Protein AF-A0AB39PVD8-F1 (afdb_monomer)

InterPro domains:
  IPR018973 MrfA-like Zn-binding domain [PF09369] (278-355)

pLDDT: mean 84.83, std 14.09, range [35.47, 98.25]

Sequence (384 aa):
MLCPRSTYEKVIRNLTQRELLGVLANRNVLPKYGFPVDTVELRIPQEGGAVSGQLELTRDLSAAVHEYAPGAEIVAGGHLWASAGVYRLPDRELVSRHYAVCAACGRYREATEPVDPVCAACGTQSAAAQRRYVEPIYGFVAARGPQRRPGQTPPRRSWYGDVHMSTDTADLQEGATTFVSGHTTLWSAGTRGEMVVVSEGPAGAGYQVCDWCGWGRPHAQAGPLRGGHPHLLKDTQCTGPLRVVSLAHRYQTDFLQIHLDPLTALTATAARLRSGLYALLEGAAEHLEISRDDIDGTVHTGTDGMPSLLLFDTTPGGAGNAVSMGKQLEPVASAALVRVAACECGPESSCYACLRNFRNERFHELLSRREAIALLNALTGSAS

Mean predicted aligned error: 8.42 Å

Secondary structure (DSSP, 8-state):
---HHHHHHHHHHHHHTS-HHHHHHHTTSS-GGG--SSEEEEE----SSTTTTS---EEEHHHHHHHSSTT-EEEETTEEEEEEEE---TT-PPPEEEEEE-TTT--EEEESS---SB-TTT-PBP-SPPEEEE--TT-EEEPPSPPBPP-SSPPP------EEEEE--SSEEEEEEE-TTS-EEEEEEEEEEEEEEEE--GGG--EEEETTT-BEEESTT----SS-EE-SSSSSEE-PPEEEEEEEEEEEEEEEEEEPPHHHHHH--HHHHHHHHHHHHHHHHHHTT--GGGEEEEEEE-TTS-EEEEEEE-STT--SHHHHHHHTHHHHHHHHHHHHHH--S-TT---TTTT--STTGGGTTT--HHHHHHHHHHHHT---

Structure (mmCIF, N/CA/C/O backbone):
data_AF-A0AB39PVD8-F1
#
_entry.id   AF-A0AB39PVD8-F1
#
loop_
_atom_site.group_PDB
_atom_site.id
_atom_site.type_symbol
_atom_site.label_atom_id
_atom_site.label_alt_id
_atom_site.label_comp_id
_atom_site.label_asym_id
_atom_site.label_entity_id
_atom_site.label_seq_id
_atom_site.pdbx_PDB_ins_code
_atom_site.Cartn_x
_atom_site.Cartn_y
_atom_site.Cartn_z
_atom_site.occupancy
_atom_site.B_iso_or_equiv
_atom_site.auth_seq_id
_atom_site.auth_comp_id
_atom_site.auth_asym_id
_atom_site.auth_atom_id
_atom_site.pdbx_PDB_model_num
ATOM 1 N N . MET A 1 1 ? 35.627 -7.182 -11.468 1.00 36.84 1 MET A N 1
ATOM 2 C CA . MET A 1 1 ? 35.301 -6.494 -10.200 1.00 36.84 1 MET A CA 1
ATOM 3 C C . MET A 1 1 ? 35.032 -5.029 -10.516 1.00 36.84 1 MET A C 1
ATOM 5 O O . MET A 1 1 ? 35.974 -4.294 -10.768 1.00 36.84 1 MET A O 1
ATOM 9 N N . LEU A 1 2 ? 33.763 -4.628 -10.623 1.00 39.53 2 LEU A N 1
ATOM 10 C CA . LEU A 1 2 ? 33.384 -3.226 -10.843 1.00 39.53 2 LEU A CA 1
ATOM 11 C C . LEU A 1 2 ? 33.431 -2.496 -9.494 1.00 39.53 2 LEU A C 1
ATOM 13 O O . LEU A 1 2 ? 32.840 -2.957 -8.522 1.00 39.53 2 LEU A O 1
ATOM 17 N N . CYS A 1 3 ? 34.186 -1.401 -9.430 1.00 35.47 3 CYS A N 1
ATOM 18 C CA . CYS A 1 3 ? 34.402 -0.625 -8.213 1.00 35.47 3 CYS A CA 1
ATOM 19 C C . CYS A 1 3 ? 33.077 0.008 -7.722 1.00 35.47 3 CYS A C 1
ATOM 21 O O . CYS A 1 3 ? 32.455 0.747 -8.497 1.00 35.47 3 CYS A O 1
ATOM 23 N N . PRO A 1 4 ? 32.661 -0.209 -6.455 1.00 52.47 4 PRO A N 1
ATOM 24 C CA . PRO A 1 4 ? 31.421 0.346 -5.902 1.00 52.47 4 PRO A CA 1
ATOM 25 C C . PRO A 1 4 ? 31.332 1.878 -5.991 1.00 52.47 4 PRO A C 1
ATOM 27 O O . PRO A 1 4 ? 30.232 2.417 -6.098 1.00 52.47 4 PRO A O 1
ATOM 30 N N . ARG A 1 5 ? 32.476 2.587 -6.000 1.00 50.12 5 ARG A N 1
ATOM 31 C CA . ARG A 1 5 ? 32.535 4.061 -6.071 1.00 50.12 5 ARG A CA 1
ATOM 32 C C . ARG A 1 5 ? 31.786 4.638 -7.276 1.00 50.12 5 ARG A C 1
ATOM 34 O O . ARG A 1 5 ? 31.031 5.589 -7.109 1.00 50.12 5 ARG A O 1
ATOM 41 N N . SER A 1 6 ? 31.905 4.017 -8.452 1.00 64.81 6 SER A N 1
ATOM 42 C CA . SER A 1 6 ? 31.306 4.553 -9.686 1.00 64.81 6 SER A CA 1
ATOM 43 C C . SER A 1 6 ? 29.770 4.522 -9.694 1.00 64.81 6 SER A C 1
ATOM 45 O O . SER A 1 6 ? 29.133 5.387 -10.293 1.00 64.81 6 SER A O 1
ATOM 47 N N . THR A 1 7 ? 29.150 3.553 -9.012 1.00 61.69 7 THR A N 1
ATOM 48 C CA . THR A 1 7 ? 27.686 3.447 -8.924 1.00 61.69 7 THR A CA 1
ATOM 49 C C . THR A 1 7 ? 27.128 4.473 -7.945 1.00 61.69 7 THR A C 1
ATOM 51 O O . THR A 1 7 ? 26.152 5.152 -8.260 1.00 61.69 7 THR A O 1
ATOM 54 N N . TYR A 1 8 ? 27.773 4.640 -6.785 1.00 70.25 8 TYR A N 1
ATOM 55 C CA . TYR A 1 8 ? 27.375 5.653 -5.807 1.00 70.25 8 TYR A CA 1
ATOM 56 C C . TYR A 1 8 ? 27.511 7.071 -6.367 1.00 70.25 8 TYR A C 1
ATOM 58 O O . TYR A 1 8 ? 26.602 7.872 -6.187 1.00 70.25 8 TYR A O 1
ATOM 66 N N . GLU A 1 9 ? 28.568 7.365 -7.127 1.00 66.62 9 GLU A N 1
ATOM 67 C CA . GLU A 1 9 ? 28.732 8.655 -7.813 1.00 66.62 9 GLU A CA 1
ATOM 68 C C . GLU A 1 9 ? 27.591 8.941 -8.802 1.00 66.62 9 GLU A C 1
ATOM 70 O O . GLU A 1 9 ? 27.069 10.056 -8.841 1.00 66.62 9 GLU A O 1
ATOM 75 N N . LYS A 1 10 ? 27.136 7.932 -9.559 1.00 64.94 10 LYS A N 1
ATOM 76 C CA . LYS A 1 10 ? 25.983 8.072 -10.467 1.00 64.94 10 LYS A CA 1
ATOM 77 C C . LYS A 1 10 ? 24.673 8.307 -9.714 1.00 64.94 10 LYS A C 1
ATOM 79 O O . LYS A 1 10 ? 23.865 9.120 -10.160 1.00 64.94 10 LYS A O 1
ATOM 84 N N . VAL A 1 11 ? 24.465 7.633 -8.579 1.00 65.25 11 VAL A N 1
ATOM 85 C CA . VAL A 1 11 ? 23.288 7.855 -7.720 1.00 65.25 11 VAL A CA 1
ATOM 86 C C . VAL A 1 11 ? 23.328 9.253 -7.102 1.00 65.25 11 VAL A C 1
ATOM 88 O O . VAL A 1 11 ? 22.329 9.963 -7.168 1.00 65.25 11 VAL A O 1
ATOM 91 N N . ILE A 1 12 ? 24.475 9.687 -6.572 1.00 68.50 12 ILE A N 1
ATOM 92 C CA . ILE A 1 12 ? 24.656 11.035 -6.013 1.00 68.50 12 ILE A CA 1
ATOM 93 C C . ILE A 1 12 ? 24.370 12.087 -7.083 1.00 68.50 12 ILE A C 1
ATOM 95 O O . ILE A 1 12 ? 23.578 12.990 -6.836 1.00 68.50 12 ILE A O 1
ATOM 99 N N . ARG A 1 13 ? 24.924 11.934 -8.292 1.00 67.94 13 ARG A N 1
ATOM 100 C CA . ARG A 1 13 ? 24.645 12.828 -9.423 1.00 67.94 13 ARG A CA 1
ATOM 101 C C . ARG A 1 13 ? 23.156 12.874 -9.774 1.00 67.94 13 ARG A C 1
ATOM 103 O O . ARG A 1 13 ? 22.635 13.947 -10.049 1.00 67.94 13 ARG A O 1
ATOM 110 N N . ASN A 1 14 ? 22.459 11.737 -9.736 1.00 61.38 14 ASN A N 1
ATOM 111 C CA . ASN A 1 14 ? 21.010 11.707 -9.943 1.00 61.38 14 ASN A CA 1
ATOM 112 C C . ASN A 1 14 ? 20.244 12.447 -8.850 1.00 61.38 14 ASN A C 1
ATOM 114 O O . ASN A 1 14 ? 19.266 13.112 -9.168 1.00 61.38 14 ASN A O 1
ATOM 118 N N . LEU A 1 15 ? 20.661 12.330 -7.587 1.00 64.31 15 LEU A N 1
ATOM 119 C CA . LEU A 1 15 ? 20.024 13.016 -6.462 1.00 64.31 15 LEU A CA 1
ATOM 120 C C . LEU A 1 15 ? 20.269 14.530 -6.501 1.00 64.31 15 LEU A C 1
ATOM 122 O O . LEU A 1 15 ? 19.344 15.291 -6.236 1.00 64.31 15 LEU A O 1
ATOM 126 N N . THR A 1 16 ? 21.477 14.970 -6.862 1.00 65.06 16 THR A N 1
ATOM 127 C CA . THR A 1 16 ? 21.844 16.396 -6.914 1.00 65.06 16 THR A CA 1
ATOM 128 C C . THR A 1 16 ? 21.332 17.115 -8.158 1.00 65.06 16 THR A C 1
ATOM 130 O O . THR A 1 16 ? 21.167 18.328 -8.123 1.00 65.06 16 THR A O 1
ATOM 133 N N . GLN A 1 17 ? 21.052 16.387 -9.243 1.00 68.06 17 GLN A N 1
ATOM 134 C CA . GLN A 1 17 ? 20.458 16.931 -10.470 1.00 68.06 17 GLN A CA 1
ATOM 135 C C . GLN A 1 17 ? 18.929 16.780 -10.534 1.00 68.06 17 GLN A C 1
ATOM 137 O O . GLN A 1 17 ? 18.352 16.949 -11.609 1.00 68.06 17 GLN A O 1
ATOM 142 N N . ARG A 1 18 ? 18.258 16.424 -9.428 1.00 66.06 18 ARG A N 1
ATOM 143 C CA . ARG A 1 18 ? 16.787 16.450 -9.379 1.00 66.06 18 ARG A CA 1
ATOM 144 C C . ARG A 1 18 ? 16.299 17.887 -9.528 1.00 66.06 18 ARG A C 1
ATOM 146 O O . ARG A 1 18 ? 16.913 18.809 -8.994 1.00 66.06 18 ARG A O 1
ATOM 153 N N . GLU A 1 19 ? 15.184 18.071 -10.227 1.00 63.38 19 GLU A N 1
ATOM 154 C CA . GLU A 1 19 ? 14.573 19.391 -10.341 1.00 63.38 19 GLU A CA 1
ATOM 155 C C . GLU A 1 19 ? 14.172 19.903 -8.957 1.00 63.38 19 GLU A C 1
ATOM 157 O O . GLU A 1 19 ? 13.477 19.221 -8.200 1.00 63.38 19 GLU A O 1
ATOM 162 N N . LEU A 1 20 ? 14.628 21.113 -8.625 1.00 65.94 20 LEU A N 1
ATOM 163 C CA . LEU A 1 20 ? 14.437 21.714 -7.307 1.00 65.94 20 LEU A CA 1
ATOM 164 C C . LEU A 1 20 ? 12.952 21.808 -6.933 1.00 65.94 20 LEU A C 1
ATOM 166 O O . LEU A 1 20 ? 12.594 21.497 -5.801 1.00 65.94 20 LEU A O 1
ATOM 170 N N . LEU A 1 21 ? 12.088 22.171 -7.888 1.00 56.66 21 LEU A N 1
ATOM 171 C CA . LEU A 1 21 ? 10.636 22.213 -7.684 1.00 56.66 21 LEU A CA 1
ATOM 172 C C . LEU A 1 21 ? 10.084 20.835 -7.299 1.00 56.66 21 LEU A C 1
ATOM 174 O O . LEU A 1 21 ? 9.336 20.735 -6.330 1.00 56.66 21 LEU A O 1
ATOM 178 N N . GLY A 1 22 ? 10.537 19.777 -7.980 1.00 55.81 22 GLY A N 1
ATOM 179 C CA . GLY A 1 22 ? 10.212 18.386 -7.657 1.00 55.81 22 GLY A CA 1
ATOM 180 C C . GLY A 1 22 ? 10.609 17.997 -6.236 1.00 55.81 22 GLY A C 1
ATOM 181 O O . GLY A 1 22 ? 9.812 17.446 -5.483 1.00 55.81 22 GLY A O 1
ATOM 182 N N . VAL A 1 23 ? 11.832 18.345 -5.829 1.00 60.41 23 VAL A N 1
ATOM 183 C CA . VAL A 1 23 ? 12.338 18.061 -4.477 1.00 60.41 23 VAL A CA 1
ATOM 184 C C . VAL A 1 23 ? 11.543 18.809 -3.406 1.00 60.41 23 VAL A C 1
ATOM 186 O O . VAL A 1 23 ? 11.214 18.222 -2.376 1.00 60.41 23 VAL A O 1
ATOM 189 N N . LEU A 1 24 ? 11.232 20.086 -3.634 1.00 62.09 24 LEU A N 1
ATOM 190 C CA . LEU A 1 24 ? 10.501 20.913 -2.676 1.00 62.09 24 LEU A CA 1
ATOM 191 C C . LEU A 1 24 ? 9.049 20.455 -2.521 1.00 62.09 24 LEU A C 1
ATOM 193 O O . LEU A 1 24 ? 8.569 20.353 -1.393 1.00 62.09 24 LEU A O 1
ATOM 197 N N . ALA A 1 25 ? 8.366 20.114 -3.613 1.00 56.91 25 ALA A N 1
ATOM 198 C CA . ALA A 1 25 ? 7.015 19.572 -3.517 1.00 56.91 25 ALA A CA 1
ATOM 199 C C . ALA A 1 25 ? 7.011 18.159 -2.898 1.00 56.91 25 ALA A C 1
ATOM 201 O O . ALA A 1 25 ? 6.182 17.891 -2.036 1.00 56.91 25 ALA A O 1
ATOM 202 N N . ASN A 1 26 ? 7.985 17.287 -3.201 1.00 58.16 26 ASN A N 1
ATOM 203 C CA . ASN A 1 26 ? 8.107 15.959 -2.564 1.00 58.16 26 ASN A CA 1
ATOM 204 C C . ASN A 1 26 ? 8.404 15.992 -1.066 1.00 58.16 26 ASN A C 1
ATOM 206 O O . ASN A 1 26 ? 8.164 15.002 -0.379 1.00 58.16 26 ASN A O 1
ATOM 210 N N . ARG A 1 27 ? 8.933 17.110 -0.568 1.00 65.62 27 ARG A N 1
ATOM 211 C CA . ARG A 1 27 ? 9.183 17.356 0.857 1.00 65.62 27 ARG A CA 1
ATOM 212 C C . ARG A 1 27 ? 8.067 18.165 1.527 1.00 65.62 27 ARG A C 1
ATOM 214 O O . ARG A 1 27 ? 8.281 18.702 2.613 1.00 65.62 27 ARG A O 1
ATOM 221 N N . ASN A 1 28 ? 6.914 18.286 0.862 1.00 53.59 28 ASN A N 1
ATOM 222 C CA . ASN A 1 28 ? 5.751 19.080 1.267 1.00 53.59 28 ASN A CA 1
ATOM 223 C C . ASN A 1 28 ? 6.101 20.536 1.626 1.00 53.59 28 ASN A C 1
ATOM 225 O O . ASN A 1 28 ? 5.485 21.133 2.502 1.00 53.59 28 ASN A O 1
ATOM 229 N N . VAL A 1 29 ? 7.108 21.117 0.960 1.00 64.69 29 VAL A N 1
ATOM 230 C CA . VAL A 1 29 ? 7.451 22.546 1.085 1.00 64.69 29 VAL A CA 1
ATOM 231 C C . VAL A 1 29 ? 6.581 23.393 0.153 1.00 64.69 29 VAL A C 1
ATOM 233 O O . VAL A 1 29 ? 6.251 24.529 0.480 1.00 64.69 29 VAL A O 1
ATOM 236 N N . LEU A 1 30 ? 6.196 22.843 -1.004 1.00 54.59 30 LEU A N 1
ATOM 237 C CA . LEU A 1 30 ? 5.280 23.468 -1.962 1.00 54.59 30 LEU A CA 1
ATOM 238 C C . LEU A 1 30 ? 3.989 22.640 -2.080 1.00 54.59 30 LEU A C 1
ATOM 240 O O . LEU A 1 30 ? 4.077 21.410 -2.056 1.00 54.59 30 LEU A O 1
ATOM 244 N N . PRO A 1 31 ? 2.811 23.272 -2.266 1.00 48.38 31 PRO A N 1
ATOM 245 C CA . PRO A 1 31 ? 1.574 22.551 -2.552 1.00 48.38 31 PRO A CA 1
ATOM 246 C C . PRO A 1 31 ? 1.725 21.695 -3.816 1.00 48.38 31 PRO A C 1
ATOM 248 O O . PRO A 1 31 ? 2.035 22.217 -4.890 1.00 48.38 31 PRO A O 1
ATOM 251 N N . LYS A 1 32 ? 1.477 20.384 -3.710 1.00 51.97 32 LYS A N 1
ATOM 252 C CA . LYS A 1 32 ? 1.576 19.459 -4.853 1.00 51.97 32 LYS A CA 1
ATOM 253 C C . LYS A 1 32 ? 0.446 19.630 -5.879 1.00 51.97 32 LYS A C 1
ATOM 255 O O . LYS A 1 32 ? 0.619 19.244 -7.030 1.00 51.97 32 LYS A O 1
ATOM 260 N N . TYR A 1 33 ? -0.661 20.285 -5.513 1.00 47.19 33 TYR A N 1
ATOM 261 C CA . TYR A 1 33 ? -1.856 20.482 -6.353 1.00 47.19 33 TYR A CA 1
ATOM 262 C C . TYR A 1 33 ? -1.612 21.225 -7.686 1.00 47.19 33 TYR A C 1
ATOM 264 O O . TYR A 1 33 ? -2.500 21.248 -8.534 1.00 47.19 33 TYR A O 1
ATOM 272 N N . GLY A 1 34 ? -0.426 21.815 -7.894 1.00 42.16 34 GLY A N 1
ATOM 273 C CA . GLY A 1 34 ? -0.044 22.483 -9.145 1.00 42.16 34 GLY A CA 1
ATOM 274 C C . GLY A 1 34 ? 1.061 21.805 -9.965 1.00 42.16 34 GLY A C 1
ATOM 275 O O . GLY A 1 34 ? 1.329 22.270 -11.070 1.00 42.16 34 GLY A O 1
ATOM 276 N N . PHE A 1 35 ? 1.718 20.748 -9.460 1.00 46.47 35 PHE A N 1
ATOM 277 C CA . PHE A 1 35 ? 2.883 20.142 -10.120 1.00 46.47 35 PHE A CA 1
ATOM 278 C C . PHE A 1 35 ? 2.924 18.616 -9.931 1.00 46.47 35 PHE A C 1
ATOM 280 O O . PHE A 1 35 ? 3.025 18.146 -8.796 1.00 46.47 35 PHE A O 1
ATOM 287 N N . PRO A 1 36 ? 2.902 17.822 -11.016 1.00 52.22 36 PRO A N 1
ATOM 288 C CA . PRO A 1 36 ? 2.975 16.370 -10.935 1.00 52.22 36 PRO A CA 1
ATOM 289 C C . PRO A 1 36 ? 4.422 15.938 -10.640 1.00 52.22 36 PRO A C 1
ATOM 291 O O . PRO A 1 36 ? 5.224 15.695 -11.535 1.00 52.22 36 PRO A O 1
ATOM 294 N N . VAL A 1 37 ? 4.787 15.914 -9.360 1.00 59.84 37 VAL A N 1
ATOM 295 C CA . VAL A 1 37 ? 6.172 15.678 -8.911 1.00 59.84 37 VAL A CA 1
ATOM 296 C C . VAL A 1 37 ? 6.553 14.204 -8.784 1.00 59.84 37 VAL A C 1
ATOM 298 O O . VAL A 1 37 ? 7.730 13.869 -8.903 1.00 59.84 37 VAL A O 1
ATOM 301 N N . ASP A 1 38 ? 5.561 13.327 -8.631 1.00 74.25 38 ASP A N 1
ATOM 302 C CA . ASP A 1 38 ? 5.738 11.877 -8.504 1.00 74.25 38 ASP A CA 1
ATOM 303 C C . ASP A 1 38 ? 5.006 11.117 -9.620 1.00 74.25 38 ASP A C 1
ATOM 305 O O . ASP A 1 38 ? 4.602 9.974 -9.447 1.00 74.25 38 ASP A O 1
ATOM 309 N N . THR A 1 39 ? 4.817 11.725 -10.793 1.00 83.00 39 THR A N 1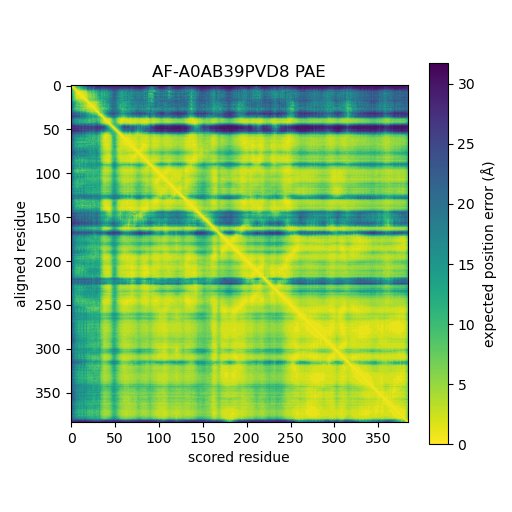
ATOM 310 C CA . THR A 1 39 ? 4.192 11.033 -11.927 1.00 83.00 39 THR A CA 1
ATOM 311 C C . THR A 1 39 ? 5.217 10.431 -12.867 1.00 83.00 39 THR A C 1
ATOM 313 O O . THR A 1 39 ? 6.221 11.059 -13.202 1.00 83.00 39 THR A O 1
ATOM 316 N N . VAL A 1 40 ? 4.913 9.242 -13.372 1.00 89.50 40 VAL A N 1
ATOM 317 C CA . VAL A 1 40 ? 5.704 8.571 -14.395 1.00 89.50 40 VAL A CA 1
ATOM 318 C C . VAL A 1 40 ? 4.850 8.132 -15.572 1.00 89.50 40 VAL A C 1
ATOM 320 O O . VAL A 1 40 ? 3.643 7.923 -15.462 1.00 89.50 40 VAL A O 1
ATOM 323 N N . GLU A 1 41 ? 5.510 7.955 -16.708 1.00 90.31 41 GLU A N 1
ATOM 324 C CA . GLU A 1 41 ? 4.884 7.554 -17.961 1.00 90.31 41 GLU A CA 1
ATOM 325 C C . GLU A 1 41 ? 5.144 6.070 -18.262 1.00 90.31 41 GLU A C 1
ATOM 327 O O . GLU A 1 41 ? 6.248 5.560 -18.026 1.00 90.31 41 GLU A O 1
ATOM 332 N N . LEU A 1 42 ? 4.154 5.392 -18.846 1.00 89.75 42 LEU A N 1
ATOM 333 C CA . LEU A 1 42 ? 4.380 4.181 -19.631 1.00 89.75 42 LEU A CA 1
ATOM 334 C C . LEU A 1 42 ? 4.659 4.570 -21.086 1.00 89.75 42 LEU A C 1
ATOM 336 O O . LEU A 1 42 ? 3.743 4.828 -21.864 1.00 89.75 42 LEU A O 1
ATOM 340 N N . ARG A 1 43 ? 5.937 4.579 -21.463 1.00 88.75 43 ARG A N 1
ATOM 341 C CA . ARG A 1 43 ? 6.369 5.022 -22.790 1.00 88.75 43 ARG A CA 1
ATOM 342 C C . ARG A 1 43 ? 6.040 3.990 -23.842 1.00 88.75 43 ARG A C 1
ATOM 344 O O . ARG A 1 43 ? 6.421 2.825 -23.719 1.00 88.75 43 ARG A O 1
ATOM 351 N N . ILE A 1 44 ? 5.421 4.445 -24.917 1.00 82.56 44 ILE A N 1
ATOM 352 C CA . ILE A 1 44 ? 5.110 3.614 -26.071 1.00 82.56 44 ILE A CA 1
ATOM 353 C C . ILE A 1 44 ? 6.233 3.789 -27.103 1.00 82.56 44 ILE A C 1
ATOM 355 O O . ILE A 1 44 ? 6.412 4.893 -27.621 1.00 82.56 44 ILE A O 1
ATOM 359 N N . PRO A 1 45 ? 7.021 2.741 -27.416 1.00 69.88 45 PRO A N 1
ATOM 360 C CA . PRO A 1 45 ? 8.017 2.825 -28.478 1.00 69.88 45 PRO A CA 1
ATOM 361 C C . PRO A 1 45 ? 7.334 3.150 -29.814 1.00 69.88 45 PRO A C 1
ATOM 363 O O . PRO A 1 45 ? 6.395 2.464 -30.214 1.00 69.88 45 PRO A O 1
ATOM 366 N N . GLN A 1 46 ? 7.791 4.195 -30.504 1.00 60.62 46 GLN A N 1
ATOM 367 C CA . GLN A 1 46 ? 7.217 4.608 -31.784 1.00 60.62 46 GLN A CA 1
ATOM 368 C C . GLN A 1 46 ? 7.586 3.620 -32.900 1.00 60.62 46 GLN A C 1
ATOM 370 O O . GLN A 1 46 ? 8.686 3.680 -33.442 1.00 60.62 46 GLN A O 1
ATOM 375 N N . GLU A 1 47 ? 6.649 2.752 -33.281 1.00 50.53 47 GLU A N 1
ATOM 376 C CA . GLU A 1 47 ? 6.692 1.980 -34.528 1.00 50.53 47 GLU A CA 1
ATOM 377 C C . GLU A 1 47 ? 5.305 2.031 -35.205 1.00 50.53 47 GLU A C 1
ATOM 379 O O . GLU A 1 47 ? 4.415 1.250 -34.890 1.00 50.53 47 GLU A O 1
ATOM 384 N N . GLY A 1 48 ? 5.126 2.981 -36.138 1.00 40.72 48 GLY A N 1
ATOM 385 C CA . GLY A 1 48 ? 4.075 2.969 -37.171 1.00 40.72 48 GLY A CA 1
ATOM 386 C C . GLY A 1 48 ? 2.675 3.502 -36.808 1.00 40.72 48 GLY A C 1
ATOM 387 O O . GLY A 1 48 ? 1.831 2.766 -36.312 1.00 40.72 48 GLY A O 1
ATOM 388 N N . GLY A 1 49 ? 2.369 4.739 -37.232 1.00 39.34 49 GLY A N 1
ATOM 389 C CA . GLY A 1 49 ? 0.993 5.227 -37.449 1.00 39.34 49 GLY A CA 1
ATOM 390 C C . GLY A 1 49 ? 0.497 6.332 -36.504 1.00 39.34 49 GLY A C 1
ATOM 391 O O . GLY A 1 49 ? 0.836 6.380 -35.327 1.00 39.34 49 GLY A O 1
ATOM 392 N N . ALA A 1 50 ? -0.349 7.218 -37.044 1.00 41.69 50 ALA A N 1
ATOM 393 C CA . ALA A 1 50 ? -0.786 8.517 -36.504 1.00 41.69 50 ALA A CA 1
ATOM 394 C C . ALA A 1 50 ? -1.528 8.524 -35.142 1.00 41.69 50 ALA A C 1
ATOM 396 O O . ALA A 1 50 ? -1.986 9.577 -34.713 1.00 41.69 50 ALA A O 1
ATOM 397 N N . VAL A 1 51 ? -1.646 7.386 -34.449 1.00 46.41 51 VAL A N 1
ATOM 398 C CA . VAL A 1 51 ? -2.350 7.261 -33.154 1.00 46.41 51 VAL A CA 1
ATOM 399 C C . VAL A 1 51 ? -1.379 7.302 -31.959 1.00 46.41 51 VAL A C 1
ATOM 401 O O . VAL A 1 51 ? -1.773 7.646 -30.849 1.00 46.41 51 VAL A O 1
ATOM 404 N N . SER A 1 52 ? -0.086 7.028 -32.172 1.00 45.38 52 SER A N 1
ATOM 405 C CA . SER A 1 52 ? 0.926 6.927 -31.102 1.00 45.38 52 SER A CA 1
ATOM 406 C C . SER A 1 52 ? 1.416 8.263 -30.526 1.00 45.38 52 SER A C 1
ATOM 408 O O . SER A 1 52 ? 2.208 8.255 -29.591 1.00 45.38 52 SER A O 1
ATOM 410 N N . GLY A 1 53 ? 0.981 9.405 -31.068 1.00 46.56 53 GLY A N 1
ATOM 411 C CA . GLY A 1 53 ? 1.396 10.736 -30.601 1.00 46.56 53 GLY A CA 1
ATOM 412 C C . GLY A 1 53 ? 0.458 11.402 -29.589 1.00 46.56 53 GLY A C 1
ATOM 413 O O . GLY A 1 53 ? 0.764 12.502 -29.148 1.00 46.56 53 GLY A O 1
ATOM 414 N N . GLN A 1 54 ? -0.685 10.789 -29.257 1.00 53.47 54 GLN A N 1
ATOM 415 C CA . GLN A 1 54 ? -1.741 11.423 -28.443 1.00 53.47 54 GLN A CA 1
ATOM 416 C C . GLN A 1 54 ? -2.097 10.664 -27.156 1.00 53.47 54 GLN A C 1
ATOM 418 O O . GLN A 1 54 ? -2.975 11.100 -26.416 1.00 53.47 54 GLN A O 1
ATOM 423 N N . LEU A 1 55 ? -1.462 9.521 -26.889 1.00 65.88 55 LEU A N 1
ATOM 424 C CA . LEU A 1 55 ? -1.799 8.693 -25.734 1.00 65.88 55 LEU A CA 1
ATOM 425 C C . LEU A 1 55 ? -0.790 8.926 -24.605 1.00 65.88 55 LEU A C 1
ATOM 427 O O . LEU A 1 55 ? 0.239 8.259 -24.537 1.00 65.88 55 LEU A O 1
ATOM 431 N N . GLU A 1 56 ? -1.089 9.872 -23.719 1.00 68.88 56 GLU A N 1
ATOM 432 C CA . GLU A 1 56 ? -0.299 10.099 -22.507 1.00 68.88 56 GLU A CA 1
ATOM 433 C C . GLU A 1 56 ? -0.712 9.106 -21.416 1.00 68.88 56 GLU A C 1
ATOM 435 O O . GLU A 1 56 ? -1.783 9.202 -20.815 1.00 68.88 56 GLU A O 1
ATOM 440 N N . LEU A 1 57 ? 0.147 8.116 -21.166 1.00 83.31 57 LEU A N 1
ATOM 441 C CA . LEU A 1 57 ? -0.052 7.109 -20.125 1.00 83.31 57 LEU A CA 1
ATOM 442 C C . LEU A 1 57 ? 0.676 7.495 -18.845 1.00 83.31 57 LEU A C 1
ATOM 444 O O . LEU A 1 57 ? 1.590 6.803 -18.394 1.00 83.31 57 LEU A O 1
ATOM 448 N N . THR A 1 58 ? 0.230 8.585 -18.236 1.00 86.56 58 THR A N 1
ATOM 449 C CA . THR A 1 58 ? 0.803 9.110 -16.994 1.00 86.56 58 THR A CA 1
ATOM 450 C C . THR A 1 58 ? 0.071 8.558 -15.774 1.00 86.56 58 THR A C 1
ATOM 452 O O . THR A 1 58 ? -1.160 8.544 -15.723 1.00 86.56 58 THR A O 1
ATOM 455 N N . ARG A 1 59 ? 0.826 8.097 -14.773 1.00 85.62 59 ARG A N 1
ATOM 456 C CA . ARG A 1 59 ? 0.306 7.645 -13.475 1.00 85.62 59 ARG A CA 1
ATOM 457 C C . ARG A 1 59 ? 1.177 8.147 -12.340 1.00 85.62 59 ARG A C 1
ATOM 459 O O . ARG A 1 59 ? 2.382 8.310 -12.511 1.00 85.62 59 ARG A O 1
ATOM 466 N N . ASP A 1 60 ? 0.564 8.345 -11.178 1.00 86.56 60 ASP A N 1
ATOM 467 C CA . ASP A 1 60 ? 1.309 8.511 -9.934 1.00 86.56 60 ASP A CA 1
ATOM 468 C C . ASP A 1 60 ? 2.192 7.277 -9.692 1.00 86.56 60 ASP A C 1
ATOM 470 O O . ASP A 1 60 ? 1.769 6.139 -9.925 1.00 86.56 60 ASP A O 1
ATOM 474 N N . LEU A 1 61 ? 3.432 7.495 -9.266 1.00 89.00 61 LEU A N 1
ATOM 475 C CA . LEU A 1 61 ? 4.443 6.457 -9.135 1.00 89.00 61 LEU A CA 1
ATOM 476 C C . LEU A 1 61 ? 4.053 5.416 -8.076 1.00 89.00 61 LEU A C 1
ATOM 478 O O . LEU A 1 61 ? 4.424 4.250 -8.227 1.00 89.00 61 LEU A O 1
ATOM 482 N N . SER A 1 62 ? 3.239 5.782 -7.077 1.00 86.62 62 SER A N 1
ATOM 483 C CA . SER A 1 62 ? 2.706 4.832 -6.094 1.00 86.62 62 SER A CA 1
ATOM 484 C C . SER A 1 62 ? 1.767 3.792 -6.717 1.00 86.62 62 SER A C 1
ATOM 486 O O . SER A 1 62 ? 1.829 2.611 -6.376 1.00 86.62 62 SER A O 1
ATOM 488 N N . ALA A 1 63 ? 0.958 4.197 -7.699 1.00 86.38 63 ALA A N 1
ATOM 489 C CA . ALA A 1 63 ? 0.117 3.293 -8.475 1.00 86.38 63 ALA A CA 1
ATOM 490 C C . ALA A 1 63 ? 0.921 2.590 -9.582 1.00 86.38 63 ALA A C 1
ATOM 492 O O . ALA A 1 63 ? 0.759 1.391 -9.820 1.00 86.38 63 ALA A O 1
ATOM 493 N N . ALA A 1 64 ? 1.836 3.309 -10.238 1.00 90.38 64 ALA A N 1
ATOM 494 C CA . ALA A 1 64 ? 2.588 2.808 -11.386 1.00 90.38 64 ALA A CA 1
ATOM 495 C C . ALA A 1 64 ? 3.486 1.608 -11.042 1.00 90.38 64 ALA A C 1
ATOM 497 O O . ALA A 1 64 ? 3.646 0.716 -11.876 1.00 90.38 64 ALA A O 1
ATOM 498 N N . VAL A 1 65 ? 4.027 1.519 -9.818 1.00 92.88 65 VAL A N 1
ATOM 499 C CA . VAL A 1 65 ? 4.809 0.340 -9.384 1.00 92.88 65 VAL A CA 1
ATOM 500 C C . VAL A 1 65 ? 4.002 -0.963 -9.379 1.00 92.88 65 VAL A C 1
ATOM 502 O O . VAL A 1 65 ? 4.598 -2.042 -9.395 1.00 92.88 65 VAL A O 1
ATOM 505 N N . HIS A 1 66 ? 2.669 -0.886 -9.389 1.00 90.00 66 HIS A N 1
ATOM 506 C CA . HIS A 1 66 ? 1.773 -2.032 -9.538 1.00 90.00 66 HIS A CA 1
ATOM 507 C C . HIS A 1 66 ? 1.164 -2.102 -10.946 1.00 90.00 66 HIS A C 1
ATOM 509 O O . HIS A 1 66 ? 1.200 -3.162 -11.567 1.00 90.00 66 HIS A O 1
ATOM 515 N N . GLU A 1 67 ? 0.642 -0.990 -11.472 1.00 89.06 67 GLU A N 1
ATOM 516 C CA . GLU A 1 67 ? -0.088 -0.958 -12.750 1.00 89.06 67 GLU A CA 1
ATOM 517 C C . GLU A 1 67 ? 0.816 -1.065 -13.981 1.00 89.06 67 GLU A C 1
ATOM 519 O O . GLU A 1 67 ? 0.439 -1.682 -14.975 1.00 89.06 67 GLU A O 1
ATOM 524 N N . TYR A 1 68 ? 2.011 -0.475 -13.928 1.00 93.12 68 TYR A N 1
ATOM 525 C CA . TYR A 1 68 ? 2.978 -0.470 -15.030 1.00 93.12 68 TYR A CA 1
ATOM 526 C C . TYR A 1 68 ? 4.126 -1.451 -14.803 1.00 93.12 68 TYR A C 1
ATOM 528 O O . TYR A 1 68 ? 5.082 -1.483 -15.581 1.00 93.12 68 TYR A O 1
ATOM 536 N N . ALA A 1 69 ? 4.035 -2.282 -13.764 1.00 93.69 69 ALA A N 1
ATOM 537 C CA . ALA A 1 69 ? 5.045 -3.277 -13.458 1.00 93.69 69 ALA A CA 1
ATOM 538 C C . ALA A 1 69 ? 5.307 -4.221 -14.651 1.00 93.69 69 ALA A C 1
ATOM 540 O O . ALA A 1 69 ? 4.388 -4.515 -15.420 1.00 93.69 69 ALA A O 1
ATOM 541 N N . PRO A 1 70 ? 6.538 -4.732 -14.828 1.00 93.69 70 PRO A N 1
ATOM 542 C CA . PRO A 1 70 ? 6.859 -5.611 -15.945 1.00 93.69 70 PRO A CA 1
ATOM 543 C C . PRO A 1 70 ? 5.926 -6.826 -16.020 1.00 93.69 70 PRO A C 1
ATOM 545 O O . PRO A 1 70 ? 5.778 -7.563 -15.044 1.00 93.69 70 PRO A O 1
ATOM 548 N N . GLY A 1 71 ? 5.332 -7.051 -17.193 1.00 90.12 71 GLY A N 1
ATOM 549 C CA . GLY A 1 71 ? 4.333 -8.093 -17.443 1.00 90.12 71 GLY A CA 1
ATOM 550 C C . GLY A 1 71 ? 2.880 -7.691 -17.173 1.00 90.12 71 GLY A C 1
ATOM 551 O O . GLY A 1 71 ? 1.996 -8.493 -17.457 1.00 90.12 71 GLY A O 1
ATOM 552 N N . ALA A 1 72 ? 2.617 -6.486 -16.657 1.00 89.69 72 ALA A N 1
ATOM 553 C CA . ALA A 1 72 ? 1.259 -5.965 -16.520 1.00 89.69 72 ALA A CA 1
ATOM 554 C C . ALA A 1 72 ? 0.645 -5.616 -17.886 1.00 89.69 72 ALA A C 1
ATOM 556 O O . ALA A 1 72 ? 1.359 -5.245 -18.821 1.00 89.69 72 ALA A O 1
ATOM 557 N N . GLU A 1 73 ? -0.682 -5.705 -17.986 1.00 89.56 73 GLU A N 1
ATOM 558 C CA . GLU A 1 73 ? -1.448 -5.339 -19.180 1.00 89.56 73 GLU A CA 1
ATOM 559 C C . GLU A 1 73 ? -2.336 -4.115 -18.900 1.00 89.56 73 GLU A C 1
ATOM 561 O O . GLU A 1 73 ? -3.093 -4.085 -17.929 1.00 89.56 73 GLU A O 1
ATOM 566 N N . ILE A 1 74 ? -2.249 -3.105 -19.767 1.00 87.12 74 ILE A N 1
ATOM 567 C CA . ILE A 1 74 ? -2.892 -1.799 -19.634 1.00 87.12 74 ILE A CA 1
ATOM 568 C C . ILE A 1 74 ? -3.821 -1.583 -20.829 1.00 87.12 74 ILE A C 1
ATOM 570 O O . ILE A 1 74 ? -3.402 -1.694 -21.979 1.00 87.12 74 ILE A O 1
ATOM 574 N N . VAL A 1 75 ? -5.085 -1.243 -20.578 1.00 86.25 75 VAL A N 1
ATOM 575 C CA . VAL A 1 75 ? -6.035 -0.887 -21.643 1.00 86.25 75 VAL A CA 1
ATOM 576 C C . VAL A 1 75 ? -5.990 0.617 -21.883 1.00 86.25 75 VAL A C 1
ATOM 578 O O . VAL A 1 75 ? -6.307 1.391 -20.982 1.00 86.25 75 VAL A O 1
ATOM 581 N N . ALA A 1 76 ? -5.637 1.035 -23.098 1.00 81.69 76 ALA A N 1
ATOM 582 C CA . ALA A 1 76 ? -5.629 2.440 -23.486 1.00 81.69 76 ALA A CA 1
ATOM 583 C C . ALA A 1 76 ? -5.806 2.635 -24.995 1.00 81.69 76 ALA A C 1
ATOM 585 O O . ALA A 1 76 ? -5.270 1.876 -25.805 1.00 81.69 76 ALA A O 1
ATOM 586 N N . GLY A 1 77 ? -6.574 3.659 -25.382 1.00 75.69 77 GLY A N 1
ATOM 587 C CA . GLY A 1 77 ? -6.842 3.964 -26.792 1.00 75.69 77 GLY A CA 1
ATOM 588 C C . GLY A 1 77 ? -7.513 2.811 -27.550 1.00 75.69 77 GLY A C 1
ATOM 589 O O . GLY A 1 77 ? -7.221 2.605 -28.724 1.00 75.69 77 GLY A O 1
ATOM 590 N N . GLY A 1 78 ? -8.341 2.002 -26.873 1.00 80.06 78 GLY A N 1
ATOM 591 C CA . GLY A 1 78 ? -8.984 0.810 -27.448 1.00 80.06 78 GLY A CA 1
ATOM 592 C C . GLY A 1 78 ? -8.058 -0.398 -27.649 1.00 80.06 78 GLY A C 1
ATOM 593 O O . GLY A 1 78 ? -8.472 -1.389 -28.249 1.00 80.06 78 GLY A O 1
ATOM 594 N N . HIS A 1 79 ? -6.826 -0.330 -27.144 1.00 83.94 79 HIS A N 1
ATOM 595 C CA . HIS A 1 79 ? -5.795 -1.352 -27.296 1.00 83.94 79 HIS A CA 1
ATOM 596 C C . HIS A 1 79 ? -5.299 -1.849 -25.935 1.00 83.94 79 HIS A C 1
ATOM 598 O O . HIS A 1 79 ? -5.398 -1.146 -24.930 1.00 83.94 79 HIS A O 1
ATOM 604 N N . LEU A 1 80 ? -4.780 -3.073 -25.911 1.00 86.19 80 LEU A N 1
ATOM 605 C CA . LEU A 1 80 ? -4.136 -3.691 -24.760 1.00 86.19 80 LEU A CA 1
ATOM 606 C C . LEU A 1 80 ? -2.614 -3.626 -24.935 1.00 86.19 80 LEU A C 1
ATOM 608 O O . LEU A 1 80 ? -2.067 -4.261 -25.839 1.00 86.19 80 LEU A O 1
ATOM 612 N N . TRP A 1 81 ? -1.963 -2.890 -24.040 1.00 87.62 81 TRP A N 1
ATOM 613 C CA . TRP A 1 81 ? -0.525 -2.656 -23.989 1.00 87.62 81 TRP A CA 1
ATOM 614 C C . TRP A 1 81 ? 0.100 -3.513 -22.893 1.00 87.62 81 TRP A C 1
ATOM 616 O O . TRP A 1 81 ? -0.351 -3.476 -21.753 1.00 87.62 81 TRP A O 1
ATOM 626 N N . ALA A 1 82 ? 1.160 -4.255 -23.201 1.00 90.19 82 ALA A N 1
ATOM 627 C CA . ALA A 1 82 ? 1.915 -4.991 -22.187 1.00 90.19 82 ALA A CA 1
ATOM 628 C C . ALA A 1 82 ? 3.121 -4.166 -21.720 1.00 90.19 82 ALA A C 1
ATOM 630 O O . ALA A 1 82 ? 3.881 -3.682 -22.554 1.00 90.19 82 ALA A O 1
ATOM 631 N N . SER A 1 83 ? 3.344 -4.029 -20.414 1.00 92.75 83 SER A N 1
ATOM 632 C CA . SER A 1 83 ? 4.570 -3.421 -19.882 1.00 92.75 83 SER A CA 1
ATOM 633 C C . SER A 1 83 ? 5.757 -4.373 -20.051 1.00 92.75 83 SER A C 1
ATOM 635 O O . SER A 1 83 ? 5.722 -5.519 -19.598 1.00 92.75 83 SER A O 1
ATOM 637 N N . ALA A 1 84 ? 6.823 -3.905 -20.699 1.00 93.12 84 ALA A N 1
ATOM 638 C CA . ALA A 1 84 ? 8.014 -4.692 -21.014 1.00 93.12 84 ALA A CA 1
ATOM 639 C C . ALA A 1 84 ? 9.190 -4.449 -20.062 1.00 93.12 84 ALA A C 1
ATOM 641 O O . ALA A 1 84 ? 10.192 -5.160 -20.144 1.00 93.12 84 ALA A O 1
ATOM 642 N N . GLY A 1 85 ? 9.125 -3.440 -19.192 1.00 94.00 85 GLY A N 1
ATOM 643 C CA . GLY A 1 85 ? 10.245 -3.120 -18.315 1.00 94.00 85 GLY A CA 1
ATOM 644 C C . GLY A 1 85 ? 10.228 -1.711 -17.743 1.00 94.00 85 GLY A C 1
ATOM 645 O O . GLY A 1 85 ? 9.320 -0.916 -17.981 1.00 94.00 85 GLY A O 1
ATOM 646 N N . VAL A 1 86 ? 11.287 -1.410 -16.999 1.00 95.19 86 VAL A N 1
ATOM 647 C CA . VAL A 1 86 ? 11.534 -0.105 -16.384 1.00 95.19 86 VAL A CA 1
ATOM 648 C C . VAL A 1 86 ? 12.415 0.723 -17.309 1.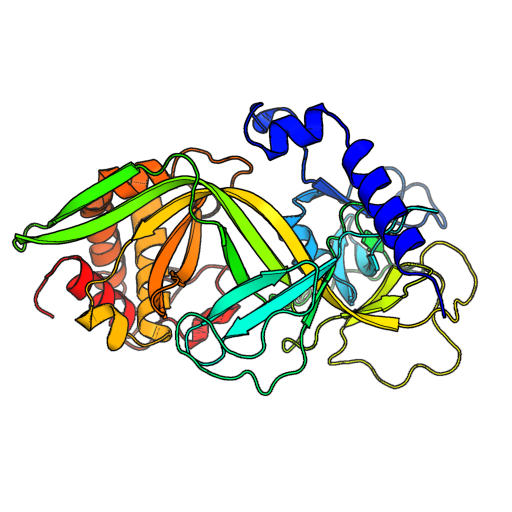00 95.19 86 VAL A C 1
ATOM 650 O O . VAL A 1 86 ? 13.455 0.255 -17.775 1.00 95.19 86 VAL A O 1
ATOM 653 N N . TYR A 1 87 ? 12.028 1.969 -17.562 1.00 92.69 87 TYR A N 1
ATOM 654 C CA . TYR A 1 87 ? 12.827 2.875 -18.370 1.00 92.69 87 TYR A CA 1
ATOM 655 C C . TYR A 1 87 ? 14.105 3.288 -17.627 1.00 92.69 87 TYR A C 1
ATOM 657 O O . TYR A 1 87 ? 14.091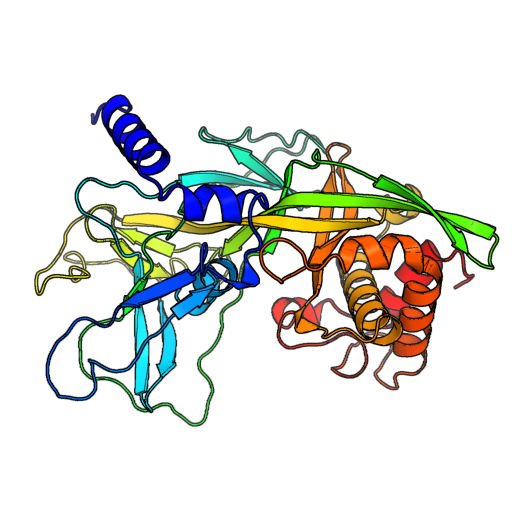 3.647 -16.447 1.00 92.69 87 TYR A O 1
ATOM 665 N N . ARG A 1 88 ? 15.233 3.265 -18.341 1.00 88.38 88 ARG A N 1
ATOM 666 C CA . ARG A 1 88 ? 16.542 3.681 -17.831 1.00 88.38 88 ARG A CA 1
ATOM 667 C C . ARG A 1 88 ? 17.110 4.788 -18.705 1.00 88.38 88 ARG A C 1
ATOM 669 O O . ARG A 1 88 ? 17.096 4.685 -19.929 1.00 88.38 88 ARG A O 1
ATOM 676 N N . LEU A 1 89 ? 17.661 5.815 -18.064 1.00 82.81 89 LEU A N 1
ATOM 677 C CA . LEU A 1 89 ? 18.449 6.837 -18.744 1.00 82.81 89 LEU A CA 1
ATOM 678 C C . LEU A 1 89 ? 19.914 6.382 -18.865 1.00 82.81 89 LEU A C 1
ATOM 680 O O . LEU A 1 89 ? 20.448 5.807 -17.910 1.00 82.81 89 LEU A O 1
ATOM 684 N N . PRO A 1 90 ? 20.589 6.653 -19.998 1.00 75.12 90 PRO A N 1
ATOM 685 C CA . PRO A 1 90 ? 22.031 6.463 -20.112 1.00 75.12 90 PRO A CA 1
ATOM 686 C C . PRO A 1 90 ? 22.770 7.181 -18.973 1.00 75.12 90 PRO A C 1
ATOM 688 O O . PRO A 1 90 ? 22.389 8.280 -18.572 1.00 75.12 90 PRO A O 1
ATOM 691 N N . ASP A 1 91 ? 23.798 6.540 -18.417 1.00 71.94 91 ASP A N 1
ATOM 692 C CA . ASP A 1 91 ? 24.635 7.066 -17.326 1.00 71.94 91 ASP A CA 1
ATOM 693 C C . ASP A 1 91 ? 23.923 7.409 -16.006 1.00 71.94 91 ASP A C 1
ATOM 695 O O . ASP A 1 91 ? 24.535 7.979 -15.095 1.00 71.94 91 ASP A O 1
ATOM 699 N N . ARG A 1 92 ? 22.660 7.011 -15.850 1.00 74.25 92 ARG A N 1
ATOM 700 C CA . ARG A 1 92 ? 21.880 7.193 -14.626 1.00 74.25 92 ARG A CA 1
ATOM 701 C C . ARG A 1 92 ? 21.482 5.831 -14.060 1.00 74.25 92 ARG A C 1
ATOM 703 O O . ARG A 1 92 ? 20.924 4.992 -14.760 1.00 74.25 92 ARG A O 1
ATOM 710 N N . GLU A 1 93 ? 21.746 5.628 -12.773 1.00 80.12 93 GLU A N 1
ATOM 711 C CA . GLU A 1 93 ? 21.337 4.413 -12.061 1.00 80.12 93 GLU A CA 1
ATOM 712 C C . GLU A 1 93 ? 20.023 4.654 -11.311 1.00 80.12 93 GLU A C 1
ATOM 714 O O . GLU A 1 93 ? 19.805 5.739 -10.761 1.00 80.12 93 GLU A O 1
ATOM 719 N N . LEU A 1 94 ? 19.150 3.646 -11.285 1.00 85.00 94 LEU A N 1
ATOM 720 C CA . LEU A 1 94 ? 17.947 3.686 -10.459 1.00 85.00 94 LEU A CA 1
ATOM 721 C C . LEU A 1 94 ? 18.334 3.614 -8.981 1.00 85.00 94 LEU A C 1
ATOM 723 O O . LEU A 1 94 ? 19.276 2.911 -8.602 1.00 85.00 94 LEU A O 1
ATOM 727 N N . VAL A 1 95 ? 17.582 4.320 -8.138 1.00 88.25 95 VAL A N 1
ATOM 728 C CA . VAL A 1 95 ? 17.728 4.185 -6.688 1.00 88.25 95 VAL A CA 1
ATOM 729 C C . VAL A 1 95 ? 17.334 2.759 -6.309 1.00 88.25 95 VAL A C 1
ATOM 731 O O . VAL A 1 95 ? 16.306 2.253 -6.756 1.00 88.25 95 VAL A O 1
ATOM 734 N N . SER A 1 96 ? 18.172 2.097 -5.512 1.00 91.81 96 SER A N 1
ATOM 735 C CA . SER A 1 96 ? 17.901 0.753 -5.005 1.00 91.81 96 SER A CA 1
ATOM 736 C C . SER A 1 96 ? 18.247 0.669 -3.530 1.00 91.81 96 SER A C 1
ATOM 738 O O . SER A 1 96 ? 19.304 1.170 -3.137 1.00 91.81 96 SER A O 1
ATOM 740 N N . ARG A 1 97 ? 17.412 -0.011 -2.747 1.00 94.44 97 ARG A N 1
ATOM 741 C CA . ARG A 1 97 ? 17.669 -0.310 -1.334 1.00 94.44 97 ARG A CA 1
ATOM 742 C C . ARG A 1 97 ? 17.454 -1.784 -1.048 1.00 94.44 97 ARG A C 1
ATOM 744 O O . ARG A 1 97 ? 16.760 -2.478 -1.796 1.00 94.44 97 ARG A O 1
ATOM 751 N N . HIS A 1 98 ? 18.082 -2.252 0.018 1.00 94.56 98 HIS A N 1
ATOM 752 C CA . HIS A 1 98 ? 17.767 -3.535 0.620 1.00 94.56 98 HIS A CA 1
ATOM 753 C C . HIS A 1 98 ? 16.610 -3.332 1.585 1.00 94.56 98 HIS A C 1
ATOM 755 O O . HIS A 1 98 ? 16.575 -2.330 2.298 1.00 94.56 98 HIS A O 1
ATOM 761 N N . TYR A 1 99 ? 15.677 -4.275 1.608 1.00 93.62 99 TYR A N 1
ATOM 762 C CA . TYR A 1 99 ? 14.555 -4.228 2.531 1.00 93.62 99 TYR A CA 1
ATOM 763 C C . TYR A 1 99 ? 14.208 -5.620 3.052 1.00 93.62 99 TYR A C 1
ATOM 765 O O . TYR A 1 99 ? 14.538 -6.641 2.437 1.00 93.62 99 TYR A O 1
ATOM 773 N N . ALA A 1 100 ? 13.545 -5.651 4.202 1.00 92.00 100 ALA A N 1
ATOM 774 C CA . ALA A 1 100 ? 13.009 -6.858 4.803 1.00 92.00 100 ALA A CA 1
ATOM 775 C C . ALA A 1 100 ? 11.711 -6.545 5.553 1.00 92.00 100 ALA A C 1
ATOM 777 O O . ALA A 1 100 ? 11.646 -5.578 6.311 1.00 92.00 100 ALA A O 1
ATOM 778 N N . VAL A 1 101 ? 10.716 -7.413 5.387 1.00 90.62 101 VAL A N 1
ATOM 779 C CA . VAL A 1 101 ? 9.505 -7.453 6.213 1.00 90.62 101 VAL A CA 1
ATOM 780 C C . VAL A 1 101 ? 9.624 -8.667 7.125 1.00 90.62 101 VAL A C 1
ATOM 782 O O . VAL A 1 101 ? 9.848 -9.782 6.652 1.00 90.62 101 VAL A O 1
ATOM 785 N N . CYS A 1 102 ? 9.545 -8.462 8.438 1.00 89.88 102 CYS A N 1
ATOM 786 C CA . CYS A 1 102 ? 9.651 -9.565 9.388 1.00 89.88 102 CYS A CA 1
ATOM 787 C C . CYS A 1 102 ? 8.457 -10.520 9.245 1.00 89.88 102 CYS A C 1
ATOM 789 O O . CYS A 1 102 ? 7.315 -10.095 9.376 1.00 89.88 102 CYS A O 1
ATOM 791 N N . ALA A 1 103 ? 8.710 -11.817 9.054 1.00 88.75 103 ALA A N 1
ATOM 792 C CA . ALA A 1 103 ? 7.646 -12.817 8.941 1.00 88.75 103 ALA A CA 1
ATOM 793 C C . ALA A 1 103 ? 6.864 -13.045 10.252 1.00 88.75 103 ALA A C 1
ATOM 795 O O . ALA A 1 103 ? 5.740 -13.530 10.202 1.00 88.75 103 ALA A O 1
ATOM 796 N N . ALA A 1 104 ? 7.452 -12.710 11.408 1.00 89.19 104 ALA A N 1
ATOM 797 C CA . ALA A 1 104 ? 6.818 -12.893 12.715 1.00 89.19 104 ALA A CA 1
ATOM 798 C C . ALA A 1 104 ? 5.964 -11.688 13.128 1.00 89.19 104 ALA A C 1
ATOM 800 O O . ALA A 1 104 ? 4.800 -11.859 13.469 1.00 89.19 104 ALA A O 1
ATOM 801 N N . CYS A 1 105 ? 6.529 -10.475 13.095 1.00 88.25 105 CYS A N 1
ATOM 802 C CA . CYS A 1 105 ? 5.830 -9.275 13.566 1.00 88.25 105 CYS A CA 1
ATOM 803 C C . CYS A 1 105 ? 5.392 -8.318 12.449 1.00 88.25 105 CYS A C 1
ATOM 805 O O . CYS A 1 105 ? 4.711 -7.345 12.732 1.00 88.25 105 CYS A O 1
ATOM 807 N N . GLY A 1 106 ? 5.783 -8.531 11.188 1.00 88.75 106 GLY A N 1
ATOM 808 C CA . GLY A 1 106 ? 5.407 -7.653 10.070 1.00 88.75 106 GLY A CA 1
ATOM 809 C C . GLY A 1 106 ? 6.209 -6.351 9.950 1.00 88.75 106 GLY A C 1
ATOM 810 O O . GLY A 1 106 ? 5.983 -5.587 9.017 1.00 88.75 106 GLY A O 1
ATOM 811 N N . ARG A 1 107 ? 7.179 -6.089 10.839 1.00 90.75 107 ARG A N 1
ATOM 812 C CA . ARG A 1 107 ? 7.981 -4.856 10.795 1.00 90.75 107 ARG A CA 1
ATOM 813 C C . ARG A 1 107 ? 8.782 -4.733 9.497 1.00 90.75 107 ARG A C 1
ATOM 815 O O . ARG A 1 107 ? 9.588 -5.615 9.178 1.00 90.75 107 ARG A O 1
ATOM 822 N N . TYR A 1 108 ? 8.603 -3.606 8.813 1.00 91.88 108 TYR A N 1
ATOM 823 C CA . TYR A 1 108 ? 9.383 -3.200 7.647 1.00 91.88 108 TYR A CA 1
ATOM 824 C C . TYR A 1 108 ? 10.701 -2.545 8.067 1.00 91.88 108 TYR A C 1
ATOM 826 O O . TYR A 1 108 ? 10.765 -1.799 9.044 1.00 91.88 108 TYR A O 1
ATOM 834 N N . ARG A 1 109 ? 11.776 -2.852 7.340 1.00 91.38 109 ARG A N 1
ATOM 835 C CA . ARG A 1 109 ? 13.109 -2.274 7.533 1.00 91.38 109 ARG A CA 1
ATOM 836 C C . ARG A 1 109 ? 13.788 -2.113 6.186 1.00 91.38 109 ARG A C 1
ATOM 838 O O . ARG A 1 109 ? 13.743 -3.036 5.374 1.00 91.38 109 ARG A O 1
ATOM 845 N N . GLU A 1 110 ? 14.483 -1.001 5.989 1.00 91.94 110 GLU A N 1
ATOM 846 C CA . GLU A 1 110 ? 15.256 -0.740 4.778 1.00 91.94 110 GLU A CA 1
ATOM 847 C C . GLU A 1 110 ? 16.607 -0.090 5.072 1.00 91.94 110 GLU A C 1
ATOM 849 O O . GLU A 1 110 ? 16.783 0.599 6.075 1.00 91.94 110 GLU A O 1
ATOM 854 N N . ALA A 1 111 ? 17.567 -0.314 4.179 1.00 91.31 111 ALA A N 1
ATOM 855 C CA . ALA A 1 111 ? 18.883 0.304 4.233 1.00 91.31 111 ALA A CA 1
ATOM 856 C C . ALA A 1 111 ? 19.544 0.327 2.845 1.00 91.31 111 ALA A C 1
ATOM 858 O O . ALA A 1 111 ? 19.170 -0.403 1.922 1.00 91.31 111 ALA A O 1
ATOM 859 N N . THR A 1 112 ? 20.555 1.181 2.681 1.00 89.25 112 THR A N 1
ATOM 860 C CA . THR A 1 112 ? 21.412 1.165 1.481 1.00 89.25 112 THR A CA 1
ATOM 861 C C . THR A 1 112 ? 22.225 -0.131 1.423 1.00 89.25 112 THR A C 1
ATOM 863 O O . THR A 1 112 ? 22.366 -0.740 0.361 1.00 89.25 112 THR A O 1
ATOM 866 N N . GLU A 1 113 ? 22.699 -0.586 2.578 1.00 89.75 113 GLU A N 1
ATOM 867 C CA . GLU A 1 113 ? 23.387 -1.860 2.761 1.00 89.75 113 GLU A CA 1
ATOM 868 C C . GLU A 1 113 ? 22.402 -2.990 3.103 1.00 89.75 113 GLU A C 1
ATOM 870 O O . GLU A 1 113 ? 21.269 -2.715 3.497 1.00 89.75 113 GLU A O 1
ATOM 875 N N . PRO A 1 114 ? 22.807 -4.260 2.932 1.00 89.94 114 PRO A N 1
ATOM 876 C CA . PRO A 1 114 ? 22.154 -5.424 3.527 1.00 89.94 114 PRO A CA 1
ATOM 877 C C . PRO A 1 114 ? 21.543 -5.171 4.917 1.00 89.94 114 PRO A C 1
ATOM 879 O O . PRO A 1 114 ? 22.263 -4.899 5.874 1.00 89.94 114 PRO A O 1
ATOM 882 N N . VAL A 1 115 ? 20.216 -5.289 5.041 1.00 90.69 115 VAL A N 1
ATOM 883 C CA . VAL A 1 115 ? 19.518 -5.164 6.335 1.00 90.69 115 VAL A CA 1
ATOM 884 C C . VAL A 1 115 ? 19.890 -6.339 7.241 1.00 90.69 115 VAL A C 1
ATOM 886 O O . VAL A 1 115 ? 19.963 -7.481 6.778 1.00 90.69 115 VAL A O 1
ATOM 889 N N . ASP A 1 116 ? 20.065 -6.070 8.537 1.00 89.44 116 ASP A N 1
ATOM 890 C CA . ASP A 1 116 ? 20.349 -7.097 9.541 1.00 89.44 116 ASP A CA 1
ATOM 891 C C . ASP A 1 116 ? 19.310 -8.241 9.483 1.00 89.44 116 ASP A C 1
ATOM 893 O O . ASP A 1 116 ? 18.095 -7.981 9.550 1.00 89.44 116 ASP A O 1
ATOM 897 N N . PRO A 1 117 ? 19.742 -9.511 9.347 1.00 89.38 117 PRO A N 1
ATOM 898 C CA . PRO A 1 117 ? 18.828 -10.647 9.340 1.00 89.38 117 PRO A CA 1
ATOM 899 C C . PRO A 1 117 ? 18.004 -10.768 10.630 1.00 89.38 117 PRO A C 1
ATOM 901 O O . PRO A 1 117 ? 16.900 -11.305 10.574 1.00 89.38 117 PRO A O 1
ATOM 904 N N . VAL A 1 118 ? 18.479 -10.263 11.770 1.00 92.44 118 VAL A N 1
ATOM 905 C CA . VAL A 1 118 ? 17.760 -10.287 13.050 1.00 92.44 118 VAL A CA 1
ATOM 906 C C . VAL A 1 118 ? 16.835 -9.082 13.152 1.00 92.44 118 VAL A C 1
ATOM 908 O O . VAL A 1 118 ? 17.262 -7.939 13.004 1.00 92.44 118 VAL A O 1
ATOM 911 N N . CYS A 1 119 ? 15.543 -9.312 13.391 1.00 90.69 119 CYS A N 1
ATOM 912 C CA . CYS A 1 119 ? 14.565 -8.244 13.566 1.00 90.69 119 CYS A CA 1
ATOM 913 C C . CYS A 1 119 ? 14.795 -7.481 14.876 1.00 90.69 119 CYS A C 1
ATOM 915 O O . CYS A 1 119 ? 14.625 -8.040 15.953 1.00 90.69 119 CYS A O 1
ATOM 917 N N . ALA A 1 120 ? 15.078 -6.180 14.791 1.00 88.94 120 ALA A N 1
ATOM 918 C CA . ALA A 1 120 ? 15.293 -5.330 15.965 1.00 88.94 120 ALA A CA 1
ATOM 919 C C . ALA A 1 120 ? 14.046 -5.131 16.856 1.00 88.94 120 ALA A C 1
ATOM 921 O O . ALA A 1 120 ? 14.183 -4.593 17.944 1.00 88.94 120 ALA A O 1
ATOM 922 N N . ALA A 1 121 ? 12.848 -5.516 16.396 1.00 89.56 121 ALA A N 1
ATOM 923 C CA . ALA A 1 121 ? 11.615 -5.421 17.185 1.00 89.56 121 ALA A CA 1
ATOM 924 C C . ALA A 1 121 ? 11.319 -6.690 17.992 1.00 89.56 121 ALA A C 1
ATOM 926 O O . ALA A 1 121 ? 11.086 -6.623 19.189 1.00 89.56 121 ALA A O 1
ATOM 927 N N . CYS A 1 122 ? 11.328 -7.855 17.340 1.00 90.44 122 CYS A N 1
ATOM 928 C CA . CYS A 1 122 ? 10.925 -9.117 17.972 1.00 90.44 122 CYS A CA 1
ATOM 929 C C . CYS A 1 122 ? 12.065 -10.137 18.119 1.00 90.44 122 CYS A C 1
ATOM 931 O O . CYS A 1 122 ? 11.825 -11.270 18.521 1.00 90.44 122 CYS A O 1
ATOM 933 N N . GLY A 1 123 ? 13.290 -9.798 17.708 1.00 90.62 123 GLY A N 1
ATOM 934 C CA . GLY A 1 123 ? 14.453 -10.693 17.756 1.00 90.62 123 GLY A CA 1
ATOM 935 C C . GLY A 1 123 ? 14.428 -11.855 16.755 1.00 90.62 123 GLY A C 1
ATOM 936 O O . GLY A 1 123 ? 15.365 -12.647 16.716 1.00 90.62 123 GLY A O 1
ATOM 937 N N . THR A 1 124 ? 13.389 -11.979 15.921 1.00 92.38 124 THR A N 1
ATOM 938 C CA . THR A 1 124 ? 13.274 -13.091 14.962 1.00 92.38 124 THR A CA 1
ATOM 939 C C . THR A 1 124 ? 14.328 -12.984 13.862 1.00 92.38 124 THR A C 1
ATOM 941 O O . THR A 1 124 ? 14.443 -11.948 13.203 1.00 92.38 124 THR A O 1
ATOM 944 N N . GLN A 1 125 ? 15.059 -14.073 13.617 1.00 91.06 125 GLN A N 1
ATOM 945 C CA . GLN A 1 125 ? 16.018 -14.179 12.520 1.00 91.06 125 GLN A CA 1
ATOM 946 C C . GLN A 1 125 ? 15.311 -14.523 11.202 1.00 91.06 125 GLN A C 1
ATOM 948 O O . GLN A 1 125 ? 14.576 -15.505 11.106 1.00 91.06 125 GLN A O 1
ATOM 953 N N . SER A 1 126 ? 15.548 -13.724 10.164 1.00 84.94 126 SER A N 1
ATOM 954 C CA . SER A 1 126 ? 15.048 -13.990 8.817 1.00 84.94 126 SER A CA 1
ATOM 955 C C . SER A 1 126 ? 15.796 -15.162 8.186 1.00 84.94 126 SER A C 1
ATOM 957 O O . SER A 1 126 ? 17.001 -15.084 7.959 1.00 84.94 126 SER A O 1
ATOM 959 N N . ALA A 1 127 ? 15.061 -16.218 7.835 1.00 76.31 127 ALA A N 1
ATOM 960 C CA . ALA A 1 127 ? 15.569 -17.317 7.012 1.00 76.31 127 ALA A CA 1
ATOM 961 C C . ALA A 1 127 ? 15.575 -16.984 5.505 1.00 76.31 127 ALA A C 1
ATOM 963 O O . ALA A 1 127 ? 16.189 -17.694 4.711 1.00 76.31 127 ALA A O 1
ATOM 964 N N . ALA A 1 128 ? 14.873 -15.922 5.095 1.00 74.56 128 ALA A N 1
ATOM 965 C CA . ALA A 1 128 ? 14.753 -15.530 3.695 1.00 74.56 128 ALA A CA 1
ATOM 966 C C . ALA A 1 128 ? 15.976 -14.732 3.221 1.00 74.56 128 ALA A C 1
ATOM 968 O O . ALA A 1 128 ? 16.542 -13.929 3.969 1.00 74.56 128 ALA A O 1
ATOM 969 N N . ALA A 1 129 ? 16.328 -14.908 1.944 1.00 73.25 129 ALA A N 1
ATOM 970 C CA . ALA A 1 129 ? 17.322 -14.078 1.278 1.00 73.25 129 ALA A CA 1
ATOM 971 C C . ALA A 1 129 ? 16.896 -12.601 1.299 1.00 73.25 129 ALA A C 1
ATOM 973 O O . ALA A 1 129 ? 15.718 -12.274 1.130 1.00 73.25 129 ALA A O 1
ATOM 974 N N . GLN A 1 130 ? 17.868 -11.710 1.488 1.00 78.25 130 GLN A N 1
ATOM 975 C CA . GLN A 1 130 ? 17.623 -10.271 1.509 1.00 78.25 130 GLN A CA 1
ATOM 976 C C . GLN A 1 130 ? 17.045 -9.799 0.177 1.00 78.25 130 GLN A C 1
ATOM 978 O O . GLN A 1 130 ? 17.572 -10.104 -0.897 1.00 78.25 130 GLN A O 1
ATOM 983 N N . ARG A 1 131 ? 15.966 -9.022 0.258 1.00 91.19 131 ARG A N 1
ATOM 984 C CA . ARG A 1 131 ? 15.300 -8.466 -0.914 1.00 91.19 131 ARG A CA 1
ATOM 985 C C . ARG A 1 131 ? 15.871 -7.101 -1.250 1.00 91.19 131 ARG A C 1
ATOM 987 O O . ARG A 1 131 ? 16.375 -6.375 -0.394 1.00 91.19 131 ARG A O 1
ATOM 994 N N . ARG A 1 132 ? 15.777 -6.750 -2.528 1.00 94.94 132 ARG A N 1
ATOM 995 C CA . ARG A 1 132 ? 16.101 -5.419 -3.037 1.00 94.94 132 ARG A CA 1
ATOM 996 C C . ARG A 1 132 ? 14.922 -4.902 -3.824 1.00 94.94 132 ARG A C 1
ATOM 998 O O . ARG A 1 132 ? 14.353 -5.654 -4.613 1.00 94.94 132 ARG A O 1
ATOM 1005 N N . TYR A 1 133 ? 14.611 -3.628 -3.663 1.00 95.81 133 TYR A N 1
ATOM 1006 C CA . TYR A 1 133 ? 13.706 -2.943 -4.573 1.00 95.81 133 TYR A CA 1
ATOM 1007 C C . TYR A 1 133 ? 14.465 -1.926 -5.428 1.00 95.81 133 TYR A C 1
ATOM 1009 O O . TYR A 1 133 ? 15.591 -1.532 -5.102 1.00 95.81 133 TYR A O 1
ATOM 1017 N N . VAL A 1 134 ? 13.847 -1.508 -6.530 1.00 95.44 134 VAL A N 1
ATOM 1018 C CA . VAL A 1 134 ? 14.279 -0.367 -7.347 1.00 95.44 134 VAL A CA 1
ATOM 1019 C C . VAL A 1 134 ? 13.140 0.639 -7.487 1.00 95.44 134 VAL A C 1
ATOM 1021 O O . VAL A 1 134 ? 11.982 0.243 -7.596 1.00 95.44 134 VAL A O 1
ATOM 1024 N N . GLU A 1 135 ? 13.468 1.930 -7.493 1.00 94.81 135 GLU A N 1
ATOM 1025 C CA . GLU A 1 135 ? 12.494 3.004 -7.722 1.00 94.81 135 GLU A CA 1
ATOM 1026 C C . GLU A 1 135 ? 12.486 3.386 -9.211 1.00 94.81 135 GLU A C 1
ATOM 1028 O O . GLU A 1 135 ? 13.483 3.937 -9.695 1.00 94.81 135 GLU A O 1
ATOM 1033 N N . PRO A 1 136 ? 11.403 3.110 -9.967 1.00 94.06 136 PRO A N 1
ATOM 1034 C CA . PRO A 1 136 ? 11.334 3.366 -11.404 1.00 94.06 136 PRO A CA 1
ATOM 1035 C C . PRO A 1 136 ? 11.018 4.842 -11.706 1.00 94.06 136 PRO A C 1
ATOM 1037 O O . PRO A 1 136 ? 10.084 5.159 -12.433 1.00 94.06 136 PRO A O 1
ATOM 1040 N N . ILE A 1 137 ? 11.829 5.759 -11.168 1.00 89.50 137 ILE A N 1
ATOM 1041 C CA . ILE A 1 137 ? 11.614 7.220 -11.226 1.00 89.50 137 ILE A CA 1
ATOM 1042 C C . ILE A 1 137 ? 11.603 7.811 -12.643 1.00 89.50 137 ILE A C 1
ATOM 1044 O O . ILE A 1 137 ? 11.186 8.945 -12.831 1.00 89.50 137 ILE A O 1
ATOM 1048 N N . TYR A 1 138 ? 12.089 7.072 -13.643 1.00 88.62 138 TYR A N 1
ATOM 1049 C CA . TYR A 1 138 ? 12.074 7.508 -15.043 1.00 88.62 138 TYR A CA 1
ATOM 1050 C C . TYR A 1 138 ? 10.924 6.895 -15.853 1.00 88.62 138 TYR A C 1
ATOM 1052 O O . TYR A 1 138 ? 10.824 7.145 -17.055 1.00 88.62 138 TYR A O 1
ATOM 1060 N N . GLY A 1 139 ? 10.070 6.104 -15.202 1.00 91.94 139 GLY A N 1
ATOM 1061 C CA . GLY A 1 139 ? 8.913 5.448 -15.788 1.00 91.94 139 GLY A CA 1
ATOM 1062 C C . GLY A 1 139 ? 9.186 4.072 -16.368 1.00 91.94 139 GLY A C 1
ATOM 1063 O O . GLY A 1 139 ? 10.146 3.384 -16.013 1.00 91.94 139 GLY A O 1
ATOM 1064 N N . PHE A 1 140 ? 8.285 3.656 -17.245 1.00 94.56 140 PHE A N 1
ATOM 1065 C CA . PHE A 1 140 ? 8.179 2.303 -17.774 1.00 94.56 140 PHE A CA 1
ATOM 1066 C C . PHE A 1 140 ? 8.144 2.336 -19.297 1.00 94.56 140 PHE A C 1
ATOM 1068 O O . PHE A 1 140 ? 8.030 3.399 -19.908 1.00 94.56 140 PHE A O 1
ATOM 1075 N N . VAL A 1 141 ? 8.256 1.169 -19.927 1.00 92.75 141 VAL A N 1
ATOM 1076 C CA . VAL A 1 141 ? 8.186 1.054 -21.387 1.00 92.75 141 VAL A CA 1
ATOM 1077 C C . VAL A 1 141 ? 7.258 -0.085 -21.775 1.00 92.75 141 VAL A C 1
ATOM 1079 O O . VAL A 1 141 ? 7.383 -1.198 -21.261 1.00 92.75 141 VAL A O 1
ATOM 1082 N N . ALA A 1 142 ? 6.344 0.189 -22.699 1.00 91.00 142 ALA A N 1
ATOM 1083 C CA . ALA A 1 142 ? 5.470 -0.809 -23.290 1.00 91.00 142 ALA A CA 1
ATOM 1084 C C . ALA A 1 142 ? 6.236 -1.717 -24.267 1.00 91.00 142 ALA A C 1
ATOM 1086 O O . ALA A 1 142 ? 7.218 -1.322 -24.898 1.00 91.00 142 ALA A O 1
ATOM 1087 N N . ALA A 1 143 ? 5.774 -2.955 -24.403 1.00 88.38 143 ALA A N 1
ATOM 1088 C CA . ALA A 1 143 ? 6.294 -3.907 -25.366 1.00 88.38 143 ALA A CA 1
ATOM 1089 C C . ALA A 1 143 ? 6.085 -3.405 -26.798 1.00 88.38 143 ALA A C 1
ATOM 1091 O O . ALA A 1 143 ? 5.044 -2.837 -27.136 1.00 88.38 143 ALA A O 1
ATOM 1092 N N . ARG A 1 144 ? 7.077 -3.667 -27.650 1.00 79.69 144 ARG A N 1
ATOM 1093 C CA . ARG A 1 144 ? 6.966 -3.457 -29.096 1.00 79.69 144 ARG A CA 1
ATOM 1094 C C . ARG A 1 144 ? 6.095 -4.531 -29.731 1.00 79.69 144 ARG A C 1
ATOM 1096 O O . ARG A 1 144 ? 6.044 -5.661 -29.243 1.00 79.69 144 ARG A O 1
ATOM 1103 N N . GLY A 1 145 ? 5.484 -4.188 -30.859 1.00 71.81 145 GLY A N 1
ATOM 1104 C CA . GLY A 1 145 ? 4.739 -5.123 -31.694 1.00 71.81 145 GLY A CA 1
ATOM 1105 C C . GLY A 1 145 ? 3.236 -4.842 -31.770 1.00 71.81 145 GLY A C 1
ATOM 1106 O O . GLY A 1 145 ? 2.753 -3.820 -31.272 1.00 71.81 145 GLY A O 1
ATOM 1107 N N . PRO A 1 146 ? 2.486 -5.735 -32.443 1.00 65.44 146 PRO A N 1
ATOM 1108 C CA . PRO A 1 146 ? 1.068 -5.539 -32.701 1.00 65.44 146 PRO A CA 1
ATOM 1109 C C . PRO A 1 146 ? 0.269 -5.535 -31.399 1.00 65.44 146 PRO A C 1
ATOM 1111 O O . PRO A 1 146 ? 0.374 -6.447 -30.574 1.00 65.44 146 PRO A O 1
ATOM 1114 N N . GLN A 1 147 ? -0.560 -4.507 -31.245 1.00 71.38 147 GLN A N 1
ATOM 1115 C CA . GLN A 1 147 ? -1.416 -4.353 -30.081 1.00 71.38 147 GLN A CA 1
ATOM 1116 C C . GLN A 1 147 ? -2.608 -5.306 -30.155 1.00 71.38 147 GLN A C 1
ATOM 1118 O O . GLN A 1 147 ? -3.198 -5.516 -31.219 1.00 71.38 147 GLN A O 1
ATOM 1123 N N . ARG A 1 148 ? -2.984 -5.879 -29.010 1.00 77.62 148 ARG A N 1
ATOM 1124 C CA . ARG A 1 148 ? -4.166 -6.744 -28.917 1.00 77.62 148 ARG A CA 1
ATOM 1125 C C . ARG A 1 148 ? -5.402 -5.892 -28.655 1.00 77.62 148 ARG A C 1
ATOM 1127 O O . ARG A 1 148 ? -5.316 -4.840 -28.026 1.00 77.62 148 ARG A O 1
ATOM 1134 N N . ARG A 1 149 ? -6.568 -6.350 -29.110 1.00 78.50 149 ARG A N 1
ATOM 1135 C CA . ARG A 1 149 ? -7.839 -5.759 -28.676 1.00 78.50 149 ARG A CA 1
ATOM 1136 C C . ARG A 1 149 ? -8.177 -6.269 -27.271 1.00 78.50 149 ARG A C 1
ATOM 1138 O O . ARG A 1 149 ? -8.002 -7.466 -27.031 1.00 78.50 149 ARG A O 1
ATOM 1145 N N . PRO A 1 150 ? -8.660 -5.407 -26.361 1.00 77.94 150 PRO A N 1
ATOM 1146 C CA . PRO A 1 150 ? -9.151 -5.844 -25.062 1.00 77.94 150 PRO A CA 1
ATOM 1147 C C . PRO A 1 150 ? -10.281 -6.868 -25.227 1.00 77.94 150 PRO A C 1
ATOM 1149 O O . PRO A 1 150 ? -11.163 -6.698 -26.071 1.00 77.94 150 PRO A O 1
ATOM 1152 N N . GLY A 1 151 ? -10.242 -7.940 -24.436 1.00 75.12 151 GLY A N 1
ATOM 1153 C CA . GLY A 1 151 ? -11.353 -8.886 -24.329 1.00 75.12 151 GLY A CA 1
ATOM 1154 C C . GLY A 1 151 ? -12.470 -8.360 -23.421 1.00 75.12 151 GLY A C 1
ATOM 1155 O O . GLY A 1 151 ? -12.383 -7.261 -22.881 1.00 75.12 151 GLY A O 1
ATOM 1156 N N . GLN A 1 152 ? -13.509 -9.173 -23.209 1.00 72.62 152 GLN A N 1
ATOM 1157 C CA . GLN A 1 152 ? -14.565 -8.870 -22.226 1.00 72.62 152 GLN A CA 1
ATOM 1158 C C . GLN A 1 152 ? -14.092 -9.049 -20.775 1.00 72.62 152 GLN A C 1
ATOM 1160 O O . GLN A 1 152 ? -14.690 -8.501 -19.856 1.00 72.62 152 GLN A O 1
ATOM 1165 N N . THR A 1 153 ? -13.022 -9.819 -20.562 1.00 64.88 153 THR A N 1
ATOM 1166 C CA . THR A 1 153 ? -12.405 -9.991 -19.246 1.00 64.88 153 THR A CA 1
ATOM 1167 C C . THR A 1 153 ? -11.395 -8.868 -19.009 1.00 64.88 153 THR A C 1
ATOM 1169 O O . THR A 1 153 ? -10.461 -8.732 -19.805 1.00 64.88 153 THR A O 1
ATOM 1172 N N . PRO A 1 154 ? -11.539 -8.084 -17.926 1.00 64.75 154 PRO A N 1
ATOM 1173 C CA . PRO A 1 154 ? -10.541 -7.095 -17.547 1.00 64.75 154 PRO A CA 1
ATOM 1174 C C . PRO A 1 154 ? -9.166 -7.748 -17.327 1.00 64.75 154 PRO A C 1
ATOM 1176 O O . PRO A 1 154 ? -9.103 -8.876 -16.822 1.00 64.75 154 PRO A O 1
ATOM 1179 N N . PRO A 1 155 ? -8.060 -7.067 -17.675 1.00 64.62 155 PRO A N 1
ATOM 1180 C CA . PRO A 1 155 ? -6.725 -7.572 -17.386 1.00 64.62 155 PRO A CA 1
ATOM 1181 C C . PRO A 1 155 ? -6.552 -7.789 -15.881 1.00 64.62 155 PRO A C 1
ATOM 1183 O O . PRO A 1 155 ? -6.999 -6.988 -15.055 1.00 64.62 155 PRO A O 1
ATOM 1186 N N . ARG A 1 156 ? -5.904 -8.900 -15.520 1.00 60.19 156 ARG A N 1
ATOM 1187 C CA . ARG A 1 156 ? -5.680 -9.256 -14.117 1.00 60.19 156 ARG A CA 1
ATOM 1188 C C . ARG A 1 156 ? -4.668 -8.296 -13.502 1.00 60.19 156 ARG A C 1
ATOM 1190 O O . ARG A 1 156 ? -3.507 -8.277 -13.903 1.00 60.19 156 ARG A O 1
ATOM 1197 N N . ARG A 1 157 ? -5.091 -7.549 -12.485 1.00 63.62 157 ARG A N 1
ATOM 1198 C CA . ARG A 1 157 ? 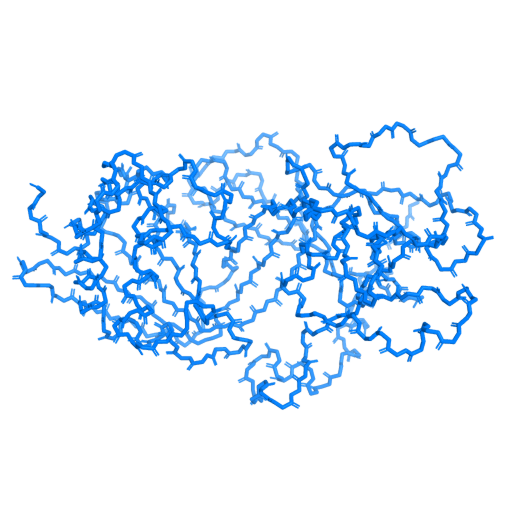-4.195 -6.749 -11.646 1.00 63.62 157 ARG A CA 1
ATOM 1199 C C . ARG A 1 157 ? -3.633 -7.649 -10.553 1.00 63.62 157 ARG A C 1
ATOM 1201 O O . ARG A 1 157 ? -4.360 -8.090 -9.671 1.00 63.62 157 ARG A O 1
ATOM 1208 N N . SER A 1 158 ? -2.344 -7.964 -10.608 1.00 54.16 158 SER A N 1
ATOM 1209 C CA . SER A 1 158 ? -1.682 -8.702 -9.530 1.00 54.16 158 SER A CA 1
ATOM 1210 C C . SER A 1 158 ? -1.103 -7.718 -8.512 1.00 54.16 158 SER A C 1
ATOM 1212 O O . SER A 1 158 ? 0.052 -7.309 -8.632 1.00 54.16 158 SER A O 1
ATOM 1214 N N . TRP A 1 159 ? -1.903 -7.325 -7.520 1.00 64.69 159 TRP A N 1
ATOM 1215 C CA . TRP A 1 159 ? -1.484 -6.386 -6.474 1.00 64.69 159 TRP A CA 1
ATOM 1216 C C . TRP A 1 159 ? -0.791 -7.113 -5.312 1.00 64.69 159 TRP A C 1
ATOM 1218 O O . TRP A 1 159 ? -1.389 -7.387 -4.273 1.00 64.69 159 TRP A O 1
ATOM 1228 N N . TYR A 1 160 ? 0.485 -7.453 -5.497 1.00 61.88 160 TYR A N 1
ATOM 1229 C CA . TYR A 1 160 ? 1.326 -8.050 -4.453 1.00 61.88 160 TYR A CA 1
ATOM 1230 C C . TYR A 1 160 ? 2.311 -7.028 -3.887 1.00 61.88 160 TYR A C 1
ATOM 1232 O O . TYR A 1 160 ? 2.995 -6.344 -4.648 1.00 61.88 160 TYR A O 1
ATOM 1240 N N . GLY A 1 161 ? 2.404 -6.980 -2.558 1.00 68.50 161 GLY A N 1
ATOM 1241 C CA . GLY A 1 161 ? 3.213 -6.034 -1.786 1.00 68.50 161 GLY A CA 1
ATOM 1242 C C . GLY A 1 161 ? 2.348 -5.177 -0.861 1.00 68.50 161 GLY A C 1
ATOM 1243 O O . GLY A 1 161 ? 1.166 -5.474 -0.727 1.00 68.50 161 GLY A O 1
ATOM 1244 N N . ASP A 1 162 ? 2.898 -4.177 -0.180 1.00 83.44 162 ASP A N 1
ATOM 1245 C CA . ASP A 1 162 ? 2.160 -3.369 0.800 1.00 83.44 162 ASP A CA 1
ATOM 1246 C C . ASP A 1 162 ? 2.741 -1.952 0.918 1.00 83.44 162 ASP A C 1
ATOM 1248 O O . ASP A 1 162 ? 3.811 -1.662 0.376 1.00 83.44 162 ASP A O 1
ATOM 1252 N N . VAL A 1 163 ? 2.017 -1.076 1.612 1.00 90.44 163 VAL A N 1
ATOM 1253 C CA . VAL A 1 163 ? 2.527 0.225 2.044 1.00 90.44 163 VAL A CA 1
ATOM 1254 C C . VAL A 1 163 ? 3.105 0.072 3.445 1.00 90.44 163 VAL A C 1
ATOM 1256 O O . VAL A 1 163 ? 2.482 -0.515 4.331 1.00 90.44 163 VAL A O 1
ATOM 1259 N N . HIS A 1 164 ? 4.301 0.609 3.644 1.00 91.00 164 HIS A N 1
ATOM 1260 C CA . HIS A 1 164 ? 5.005 0.602 4.916 1.00 91.00 164 HIS A CA 1
ATOM 1261 C C . HIS A 1 164 ? 5.468 2.008 5.275 1.00 91.00 164 HIS A C 1
ATOM 1263 O O . HIS A 1 164 ? 5.838 2.782 4.400 1.00 91.00 164 HIS A O 1
ATOM 1269 N N . MET A 1 165 ? 5.509 2.316 6.565 1.00 88.81 165 MET A N 1
ATOM 1270 C CA . MET A 1 165 ? 6.152 3.531 7.062 1.00 88.81 165 MET A CA 1
ATOM 1271 C C . MET A 1 165 ? 7.632 3.242 7.332 1.00 88.81 165 MET A C 1
ATOM 1273 O O . MET A 1 165 ? 7.962 2.223 7.944 1.00 88.81 165 MET A O 1
ATOM 1277 N N . SER A 1 166 ? 8.523 4.095 6.822 1.00 83.12 166 SER A N 1
ATOM 1278 C CA . SER A 1 166 ? 9.976 3.955 6.976 1.00 83.12 166 SER A CA 1
ATOM 1279 C C . SER A 1 166 ? 10.532 4.740 8.163 1.00 83.12 166 SER A C 1
ATOM 1281 O O . SER A 1 166 ? 11.543 4.315 8.726 1.00 83.12 166 SER A O 1
ATOM 1283 N N . THR A 1 167 ? 9.948 5.891 8.496 1.00 72.56 167 THR A N 1
ATOM 1284 C CA . THR A 1 167 ? 10.365 6.751 9.613 1.00 72.56 167 THR A CA 1
ATOM 1285 C C . THR A 1 167 ? 9.169 7.491 10.203 1.00 72.56 167 THR A C 1
ATOM 1287 O O . THR A 1 167 ? 8.304 7.972 9.470 1.00 72.56 167 THR A O 1
ATOM 1290 N N . ASP A 1 168 ? 9.179 7.635 11.530 1.00 62.12 168 ASP A N 1
ATOM 1291 C CA . ASP A 1 168 ? 7.995 8.037 12.305 1.00 62.12 168 ASP A CA 1
ATOM 1292 C C . ASP A 1 168 ? 8.086 9.477 12.851 1.00 62.12 168 ASP A C 1
ATOM 1294 O O . ASP A 1 168 ? 7.369 9.833 13.774 1.00 62.12 168 ASP A O 1
ATOM 1298 N N . THR A 1 169 ? 9.008 10.322 12.375 1.00 55.81 169 THR A N 1
ATOM 1299 C CA . THR A 1 169 ? 9.556 11.393 13.239 1.00 55.81 169 THR A CA 1
ATOM 1300 C C . THR A 1 169 ? 9.447 12.829 12.715 1.00 55.81 169 THR A C 1
ATOM 1302 O O . THR A 1 169 ? 10.349 13.626 12.975 1.00 55.81 169 THR A O 1
ATOM 1305 N N . ALA A 1 170 ? 8.390 13.204 11.995 1.00 58.38 170 ALA A N 1
ATOM 1306 C CA . ALA A 1 170 ? 8.178 14.607 11.616 1.00 58.38 170 ALA A CA 1
ATOM 1307 C C . ALA A 1 170 ? 6.863 15.153 12.193 1.00 58.38 170 ALA A C 1
ATOM 1309 O O . ALA A 1 170 ? 5.800 14.604 11.930 1.00 58.38 170 ALA A O 1
ATOM 1310 N N . ASP A 1 171 ? 6.961 16.235 12.977 1.00 69.81 171 ASP A N 1
ATOM 1311 C CA . ASP A 1 171 ? 5.841 17.052 13.472 1.00 69.81 171 ASP A CA 1
ATOM 1312 C C . ASP A 1 171 ? 4.669 16.242 14.059 1.00 69.81 171 ASP A C 1
ATOM 1314 O O . ASP A 1 171 ? 3.515 16.401 13.658 1.00 69.81 171 ASP A O 1
ATOM 1318 N N . LEU A 1 172 ? 4.984 15.352 15.005 1.00 85.31 172 LEU A N 1
ATOM 1319 C CA . LEU A 1 172 ? 4.005 14.501 15.675 1.00 85.31 172 LEU A CA 1
ATOM 1320 C C . LEU A 1 172 ? 3.112 15.307 16.626 1.00 85.31 172 LEU A C 1
ATOM 1322 O O . LEU A 1 172 ? 3.587 15.956 17.558 1.00 85.31 172 LEU A O 1
ATOM 1326 N N . GLN A 1 173 ? 1.807 15.194 16.420 1.00 90.12 173 GLN A N 1
ATOM 1327 C CA . GLN A 1 173 ? 0.770 15.523 17.378 1.00 90.12 173 GLN A CA 1
ATOM 1328 C C . GLN A 1 173 ? 0.309 14.236 18.065 1.00 90.12 173 GLN A C 1
ATOM 1330 O O . GLN A 1 173 ? -0.241 13.341 17.427 1.00 90.12 173 GLN A O 1
ATOM 1335 N N . GLU A 1 174 ? 0.475 14.170 19.380 1.00 93.88 174 GLU A N 1
ATOM 1336 C CA . GLU A 1 174 ? -0.119 13.115 20.198 1.00 93.88 174 GLU A CA 1
ATOM 1337 C C . GLU A 1 174 ? -1.510 13.527 20.678 1.00 93.88 174 GLU A C 1
ATOM 1339 O O . GLU A 1 174 ? -1.789 14.706 20.929 1.00 93.88 174 GLU A O 1
ATOM 1344 N N . GLY A 1 175 ? -2.389 12.543 20.813 1.00 94.88 175 GLY A N 1
ATOM 1345 C CA . GLY A 1 175 ? -3.727 12.739 21.329 1.00 94.88 175 GLY A CA 1
ATOM 1346 C C . GLY A 1 175 ? -4.286 11.488 21.984 1.00 94.88 175 GLY A C 1
ATOM 1347 O O . GLY A 1 175 ? -3.757 10.382 21.867 1.00 94.88 175 GLY A O 1
ATOM 1348 N N . ALA A 1 176 ? -5.371 11.696 22.717 1.00 96.44 176 ALA A N 1
ATOM 1349 C CA . ALA A 1 176 ? -6.105 10.649 23.395 1.00 96.44 176 ALA A CA 1
ATOM 1350 C C . ALA A 1 176 ? -7.597 10.886 23.183 1.00 96.44 176 ALA A C 1
ATOM 1352 O O . ALA A 1 176 ? -8.077 12.017 23.288 1.00 96.44 176 ALA A O 1
ATOM 1353 N N . THR A 1 177 ? -8.325 9.816 22.903 1.00 96.62 177 THR A N 1
ATOM 1354 C CA . THR A 1 177 ? -9.773 9.847 22.728 1.00 96.62 177 THR A CA 1
ATOM 1355 C C . THR A 1 177 ? -10.402 8.961 23.783 1.00 96.62 177 THR A C 1
ATOM 1357 O O . THR A 1 177 ? -10.138 7.762 23.821 1.00 96.62 177 THR A O 1
ATOM 1360 N N . THR A 1 178 ? -11.227 9.559 24.640 1.00 95.50 178 THR A N 1
ATOM 1361 C CA . THR A 1 178 ? -12.032 8.829 25.621 1.00 95.50 178 THR A CA 1
ATOM 1362 C C . THR A 1 178 ? -13.410 8.556 25.038 1.00 95.50 178 THR A C 1
ATOM 1364 O O . THR A 1 178 ? -14.123 9.480 24.650 1.00 95.50 178 THR A O 1
ATOM 1367 N N . PHE A 1 179 ? -13.774 7.282 24.981 1.00 94.56 179 PHE A N 1
ATOM 1368 C CA . PHE A 1 179 ? -15.062 6.813 24.487 1.00 94.56 179 PHE A CA 1
ATOM 1369 C C . PHE A 1 179 ? -16.122 6.852 25.588 1.00 94.56 179 PHE A C 1
ATOM 1371 O O . PHE A 1 179 ? -15.813 6.959 26.775 1.00 94.56 179 PHE A O 1
ATOM 1378 N N . VAL A 1 180 ? -17.393 6.697 25.205 1.00 90.81 180 VAL A N 1
ATOM 1379 C CA . VAL A 1 180 ? -18.536 6.672 26.140 1.00 90.81 180 VAL A CA 1
ATOM 1380 C C . VAL A 1 180 ? -18.395 5.581 27.215 1.00 90.81 180 VAL A C 1
ATOM 1382 O O . VAL A 1 180 ? -18.889 5.740 28.328 1.00 90.81 180 VAL A O 1
ATOM 1385 N N . SER A 1 181 ? -17.676 4.496 26.918 1.00 91.44 181 SER A N 1
ATOM 1386 C CA . SER A 1 181 ? -17.342 3.425 27.871 1.00 91.44 181 SER A CA 1
ATOM 1387 C C . SER A 1 181 ? -16.388 3.856 28.998 1.00 91.44 181 SER A C 1
ATOM 1389 O O . SER A 1 181 ? -16.208 3.115 29.963 1.00 91.44 181 SER A O 1
ATOM 1391 N N . GLY A 1 182 ? -15.737 5.017 28.869 1.00 91.31 182 GLY A N 1
ATOM 1392 C CA . GLY A 1 182 ? -14.626 5.455 29.714 1.00 91.31 182 GLY A CA 1
ATOM 1393 C C . GLY A 1 182 ? -13.258 4.911 29.285 1.00 91.31 182 GLY A C 1
ATOM 1394 O O . GLY A 1 182 ? -12.250 5.292 29.880 1.00 91.31 182 GLY A O 1
ATOM 1395 N N . HIS A 1 183 ? -13.189 4.051 28.263 1.00 93.19 183 HIS A N 1
ATOM 1396 C CA . HIS A 1 183 ? -11.920 3.602 27.691 1.00 93.19 183 HIS A CA 1
ATOM 1397 C C . HIS A 1 183 ? -11.238 4.735 26.921 1.00 93.19 183 HIS A C 1
ATOM 1399 O O . HIS A 1 183 ? -11.903 5.513 26.236 1.00 93.19 183 HIS A O 1
ATOM 1405 N N . THR A 1 184 ? -9.910 4.804 27.009 1.00 95.38 184 THR A N 1
ATOM 1406 C CA . THR A 1 184 ? -9.105 5.815 26.320 1.00 95.38 184 THR A CA 1
ATOM 1407 C C . THR A 1 184 ? -8.146 5.150 25.349 1.00 95.38 184 THR A C 1
ATOM 1409 O O . THR A 1 184 ? -7.290 4.371 25.764 1.00 95.38 184 THR A O 1
ATOM 1412 N N . THR A 1 185 ? -8.235 5.526 24.076 1.00 96.38 185 THR A N 1
ATOM 1413 C CA . THR A 1 185 ? -7.282 5.119 23.039 1.00 96.38 185 THR A CA 1
ATOM 1414 C C . THR A 1 185 ? -6.327 6.258 22.731 1.00 96.38 185 THR A C 1
ATOM 1416 O O . THR A 1 185 ? -6.746 7.405 22.553 1.00 96.38 185 THR A O 1
ATOM 1419 N N . LEU A 1 186 ? -5.038 5.934 22.656 1.00 96.44 186 LEU A N 1
ATOM 1420 C CA . LEU A 1 186 ? -3.991 6.873 22.273 1.00 96.44 186 LEU A CA 1
ATOM 1421 C C . LEU A 1 186 ? -3.789 6.851 20.761 1.00 96.44 186 LEU A C 1
ATOM 1423 O O . LEU A 1 186 ? -3.883 5.807 20.115 1.00 96.44 186 LEU A O 1
ATOM 1427 N N . TRP A 1 187 ? -3.448 8.000 20.201 1.00 96.25 187 TRP A N 1
ATOM 1428 C CA . TRP A 1 187 ? -3.092 8.116 18.798 1.00 96.25 187 TRP A CA 1
ATOM 1429 C C . TRP A 1 187 ? -1.998 9.160 18.596 1.00 96.25 187 TRP A C 1
ATOM 1431 O O . TRP A 1 187 ? -1.840 10.098 19.379 1.00 96.25 187 TRP A O 1
ATOM 1441 N N . SER A 1 188 ? -1.248 8.993 17.516 1.00 94.44 188 SER A N 1
ATOM 1442 C CA . SER A 1 188 ? -0.247 9.946 17.049 1.00 94.44 188 SER A CA 1
ATOM 1443 C C . SER A 1 188 ? -0.562 10.289 15.604 1.00 94.44 188 SER A C 1
ATOM 1445 O O . SER A 1 188 ? -0.725 9.397 14.780 1.00 94.44 188 SER A O 1
ATOM 1447 N N . ALA A 1 189 ? -0.665 11.568 15.279 1.00 93.69 189 ALA A N 1
ATOM 1448 C CA . ALA A 1 189 ? -0.834 12.036 13.913 1.00 93.69 189 ALA A CA 1
ATOM 1449 C C . ALA A 1 189 ? 0.353 12.911 13.535 1.00 93.69 189 ALA A C 1
ATOM 1451 O O . ALA A 1 189 ? 0.891 13.621 14.378 1.00 93.69 189 ALA A O 1
ATOM 1452 N N . GLY A 1 190 ? 0.768 12.880 12.280 1.00 89.94 190 GLY A N 1
ATOM 1453 C CA . GLY A 1 190 ? 1.904 13.667 11.826 1.00 89.94 190 GLY A CA 1
ATOM 1454 C C . GLY A 1 190 ? 1.720 14.130 10.400 1.00 89.94 190 GLY A C 1
ATOM 1455 O O . GLY A 1 190 ? 0.961 13.544 9.623 1.00 89.94 190 GLY A O 1
ATOM 1456 N N . THR A 1 191 ? 2.450 15.186 10.063 1.00 85.44 191 THR A N 1
ATOM 1457 C CA . THR A 1 191 ? 2.594 15.620 8.675 1.00 85.44 191 THR A CA 1
ATOM 1458 C C . THR A 1 191 ? 3.935 15.128 8.154 1.00 85.44 191 THR A C 1
ATOM 1460 O O . THR A 1 191 ? 4.941 15.171 8.864 1.00 85.44 191 THR A O 1
ATOM 1463 N N . ARG A 1 192 ? 3.977 14.678 6.897 1.00 84.19 192 ARG A N 1
ATOM 1464 C CA . ARG A 1 192 ? 5.211 14.211 6.225 1.00 84.19 192 ARG A CA 1
ATOM 1465 C C . ARG A 1 192 ? 5.785 12.882 6.746 1.00 84.19 192 ARG A C 1
ATOM 1467 O O . ARG A 1 192 ? 7.006 12.710 6.757 1.00 84.19 192 ARG A O 1
ATOM 1474 N N . GLY A 1 193 ? 4.933 11.925 7.112 1.00 88.12 193 GLY A N 1
ATOM 1475 C CA . GLY A 1 193 ? 5.369 10.544 7.352 1.00 88.12 193 GLY A CA 1
ATOM 1476 C C . GLY A 1 193 ? 5.982 9.942 6.085 1.00 88.12 193 GLY A C 1
ATOM 1477 O O . GLY A 1 193 ? 5.410 10.084 5.001 1.00 88.12 193 GLY A O 1
ATOM 1478 N N . GLU A 1 194 ? 7.158 9.311 6.187 1.00 89.19 194 GLU A N 1
ATOM 1479 C CA . GLU A 1 194 ? 7.801 8.682 5.026 1.00 89.19 194 GLU A CA 1
ATOM 1480 C C . GLU A 1 194 ? 7.203 7.300 4.768 1.00 89.19 194 GLU A C 1
ATOM 1482 O O . GLU A 1 194 ? 7.464 6.342 5.499 1.00 89.19 194 GLU A O 1
ATOM 1487 N N . MET A 1 195 ? 6.452 7.191 3.679 1.00 90.19 195 MET A N 1
ATOM 1488 C CA . MET A 1 195 ? 5.816 5.960 3.233 1.00 90.19 195 MET A CA 1
ATOM 1489 C C . MET A 1 195 ? 6.620 5.310 2.113 1.00 90.19 195 MET A C 1
ATOM 1491 O O . MET A 1 195 ? 7.258 5.984 1.301 1.00 90.19 195 MET A O 1
ATOM 1495 N N . VAL A 1 196 ? 6.563 3.984 2.051 1.00 92.81 196 VAL A N 1
ATOM 1496 C CA . VAL A 1 196 ? 7.146 3.160 0.997 1.00 92.81 196 VAL A CA 1
ATOM 1497 C C . VAL A 1 196 ? 6.088 2.186 0.520 1.00 92.81 196 VAL A C 1
ATOM 1499 O O . VAL A 1 196 ? 5.703 1.274 1.247 1.00 92.81 196 VAL A O 1
ATOM 1502 N N . VAL A 1 197 ? 5.626 2.365 -0.712 1.00 92.38 197 VAL A N 1
ATOM 1503 C CA . VAL A 1 197 ? 4.810 1.355 -1.386 1.00 92.38 197 VAL A CA 1
ATOM 1504 C C . VAL A 1 197 ? 5.734 0.394 -2.110 1.00 92.38 197 VAL A C 1
ATOM 1506 O O . VAL A 1 197 ? 6.581 0.815 -2.899 1.00 92.38 197 VAL A O 1
ATOM 1509 N N . VAL A 1 198 ? 5.597 -0.897 -1.823 1.00 93.94 198 VAL A N 1
ATOM 1510 C CA . 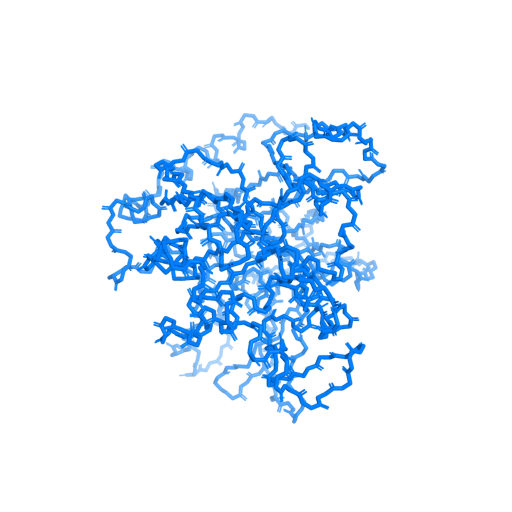VAL A 1 198 ? 6.411 -1.953 -2.425 1.00 93.94 198 VAL A CA 1
ATOM 1511 C C . VAL A 1 198 ? 5.516 -2.854 -3.260 1.00 93.94 198 VAL A C 1
ATOM 1513 O O . VAL A 1 198 ? 4.488 -3.330 -2.797 1.00 93.94 198 VAL A O 1
ATOM 1516 N N . SER A 1 199 ? 5.942 -3.129 -4.487 1.00 93.62 199 SER A N 1
ATOM 1517 C CA . SER A 1 199 ? 5.365 -4.098 -5.410 1.00 93.62 199 SER A CA 1
ATOM 1518 C C . SER A 1 199 ? 6.297 -5.297 -5.510 1.00 93.62 199 SER A C 1
ATOM 1520 O O . SER A 1 199 ? 7.372 -5.237 -6.115 1.00 93.62 199 SER A O 1
ATOM 1522 N N . GLU A 1 200 ? 5.887 -6.402 -4.896 1.00 92.00 200 GLU A N 1
ATOM 1523 C CA . GLU A 1 200 ? 6.672 -7.639 -4.813 1.00 92.00 200 GLU A CA 1
ATOM 1524 C C . GLU A 1 200 ? 6.388 -8.603 -5.968 1.00 92.00 200 GLU A C 1
ATOM 1526 O O . GLU A 1 200 ? 6.898 -9.720 -5.984 1.00 92.00 200 GLU A O 1
ATOM 1531 N N . GLY A 1 201 ? 5.580 -8.188 -6.944 1.00 89.50 201 GLY A N 1
ATOM 1532 C CA . GLY A 1 201 ? 5.226 -8.991 -8.111 1.00 89.50 201 GLY A CA 1
ATOM 1533 C C . GLY A 1 201 ? 4.416 -10.254 -7.798 1.00 89.50 201 GLY A C 1
ATOM 1534 O O . GLY A 1 201 ? 4.186 -10.597 -6.639 1.00 89.50 201 GLY A O 1
ATOM 1535 N N . PRO A 1 202 ? 3.941 -10.964 -8.834 1.00 86.94 202 PRO A N 1
ATOM 1536 C CA . PRO A 1 202 ? 3.103 -12.149 -8.671 1.00 86.94 202 PRO A CA 1
ATOM 1537 C C . PRO A 1 202 ? 3.695 -13.170 -7.693 1.00 86.94 202 PRO A C 1
ATOM 1539 O O . PRO A 1 202 ? 4.872 -13.521 -7.795 1.00 86.94 202 PRO A O 1
ATOM 1542 N N . ALA A 1 203 ? 2.868 -13.639 -6.753 1.00 85.06 203 ALA A N 1
ATOM 1543 C CA . ALA A 1 203 ? 3.252 -14.559 -5.677 1.00 85.06 203 ALA A CA 1
ATOM 1544 C C . ALA A 1 203 ? 4.401 -14.056 -4.772 1.00 85.06 203 ALA A C 1
ATOM 1546 O O . ALA A 1 203 ? 5.060 -14.852 -4.107 1.00 85.06 203 ALA A O 1
ATOM 1547 N N . GLY A 1 204 ? 4.666 -12.744 -4.757 1.00 87.81 204 GLY A N 1
ATOM 1548 C CA . GLY A 1 204 ? 5.740 -12.139 -3.971 1.00 87.81 204 GLY A CA 1
ATOM 1549 C C . GLY A 1 204 ? 7.147 -12.523 -4.440 1.00 87.81 204 GLY A C 1
ATOM 1550 O O . GLY A 1 204 ? 8.086 -12.428 -3.655 1.00 87.81 204 GLY A O 1
ATOM 1551 N N . ALA A 1 205 ? 7.319 -13.008 -5.675 1.00 90.19 205 ALA A N 1
ATOM 1552 C CA . ALA A 1 205 ? 8.608 -13.490 -6.186 1.00 90.19 205 ALA A CA 1
ATOM 1553 C C . ALA A 1 205 ? 9.505 -12.383 -6.781 1.00 90.19 205 ALA A C 1
ATOM 1555 O O . ALA A 1 205 ? 10.653 -12.639 -7.141 1.00 90.19 205 ALA A O 1
ATOM 1556 N N . GLY A 1 206 ? 8.992 -11.164 -6.914 1.00 92.94 206 GLY A N 1
ATOM 1557 C CA . GLY A 1 206 ? 9.645 -10.031 -7.558 1.00 92.94 206 GLY A CA 1
ATOM 1558 C C . GLY A 1 206 ? 9.585 -10.076 -9.086 1.00 92.94 206 GLY A C 1
ATOM 1559 O O . GLY A 1 206 ? 8.867 -10.867 -9.710 1.00 92.94 206 GLY A O 1
ATOM 1560 N N . TYR A 1 207 ? 10.388 -9.213 -9.696 1.00 94.44 207 TYR A N 1
ATOM 1561 C CA . TYR A 1 207 ? 10.552 -9.057 -11.135 1.00 94.44 207 TYR A CA 1
ATOM 1562 C C . TYR A 1 207 ? 12.006 -9.306 -11.519 1.00 94.44 207 TYR A C 1
ATOM 1564 O O . TYR A 1 207 ? 12.925 -8.868 -10.831 1.00 94.44 207 TYR A O 1
ATOM 1572 N N . GLN A 1 208 ? 12.228 -9.976 -12.646 1.00 94.69 208 GLN A N 1
ATOM 1573 C CA . GLN A 1 208 ? 13.537 -9.997 -13.291 1.00 94.69 208 GLN A CA 1
ATOM 1574 C C . GLN A 1 208 ? 13.681 -8.722 -14.113 1.00 94.69 208 GLN A C 1
ATOM 1576 O O . GLN A 1 208 ? 12.880 -8.515 -15.016 1.00 94.69 208 GLN A O 1
ATOM 1581 N N . VAL A 1 209 ? 14.683 -7.894 -13.820 1.00 94.62 209 VAL A N 1
ATOM 1582 C CA . VAL A 1 209 ? 14.960 -6.643 -14.544 1.00 94.62 209 VAL A CA 1
ATOM 1583 C C . VAL A 1 209 ? 16.404 -6.644 -15.037 1.00 94.62 209 VAL A C 1
ATOM 1585 O O . VAL A 1 209 ? 17.314 -7.037 -14.310 1.00 94.62 209 VAL A O 1
ATOM 1588 N N . CYS A 1 210 ? 16.618 -6.225 -16.282 1.00 93.75 210 CYS A N 1
ATOM 1589 C CA . CYS A 1 210 ? 17.935 -6.133 -16.901 1.00 93.75 210 CYS A CA 1
ATOM 1590 C C . CYS A 1 210 ? 18.702 -4.909 -16.410 1.00 93.75 210 CYS A C 1
ATOM 1592 O O . CYS A 1 210 ? 18.226 -3.772 -16.503 1.00 93.75 210 CYS A O 1
ATOM 1594 N N . ASP A 1 211 ? 19.942 -5.132 -15.978 1.00 90.88 211 ASP A N 1
ATOM 1595 C CA . ASP A 1 211 ? 20.820 -4.060 -15.516 1.00 90.88 211 ASP A CA 1
ATOM 1596 C C . ASP A 1 211 ? 21.323 -3.143 -16.640 1.00 90.88 211 ASP A C 1
ATOM 1598 O O . ASP A 1 211 ? 21.869 -2.078 -16.370 1.00 90.88 211 ASP A O 1
ATOM 1602 N N . TRP A 1 212 ? 21.164 -3.532 -17.904 1.00 91.00 212 TRP A N 1
ATOM 1603 C CA . TRP A 1 212 ? 21.632 -2.730 -19.037 1.00 91.00 212 TRP A CA 1
ATOM 1604 C C . TRP A 1 212 ? 20.501 -1.966 -19.713 1.00 91.00 212 TRP A C 1
ATOM 1606 O O . TRP A 1 212 ? 20.597 -0.754 -19.874 1.00 91.00 212 TRP A O 1
ATOM 1616 N N . CYS A 1 213 ? 19.428 -2.656 -20.105 1.00 91.00 213 CYS A N 1
ATOM 1617 C CA . CYS A 1 213 ? 18.355 -2.043 -20.892 1.00 91.00 213 CYS A CA 1
ATOM 1618 C C . CYS A 1 213 ? 17.051 -1.813 -20.116 1.00 91.00 213 CYS A C 1
ATOM 1620 O O . CYS A 1 213 ? 16.166 -1.147 -20.641 1.00 91.00 213 CYS A O 1
ATOM 1622 N N . GLY A 1 214 ? 16.916 -2.349 -18.897 1.00 93.00 214 GLY A N 1
ATOM 1623 C CA . GLY A 1 214 ? 15.706 -2.202 -18.080 1.00 93.00 214 GLY A CA 1
ATOM 1624 C C . GLY A 1 214 ? 14.533 -3.107 -18.471 1.00 93.00 214 GLY A C 1
ATOM 1625 O O . GLY A 1 214 ? 13.505 -3.079 -17.796 1.00 93.00 214 GLY A O 1
ATOM 1626 N N . TRP A 1 215 ? 14.675 -3.939 -19.513 1.00 94.62 215 TRP A N 1
ATOM 1627 C CA . TRP A 1 215 ? 13.692 -4.978 -19.840 1.00 94.62 215 TRP A CA 1
ATOM 1628 C C . TRP A 1 215 ? 13.418 -5.857 -18.624 1.00 94.62 215 TRP A C 1
ATOM 1630 O O . TRP A 1 215 ? 14.349 -6.203 -17.891 1.00 94.62 215 TRP A O 1
ATOM 1640 N N . GLY A 1 216 ? 12.165 -6.242 -18.420 1.00 94.06 216 GLY A N 1
ATOM 1641 C CA . GLY A 1 216 ? 11.822 -7.110 -17.317 1.00 94.06 216 GLY A CA 1
ATOM 1642 C C . GLY A 1 216 ? 10.554 -7.918 -17.500 1.00 94.06 216 GLY A C 1
ATOM 1643 O O . GLY A 1 216 ? 9.787 -7.742 -18.442 1.00 94.06 216 GLY A O 1
ATOM 1644 N N . ARG A 1 217 ? 10.352 -8.835 -16.559 1.00 93.12 217 ARG A N 1
ATOM 1645 C CA . ARG A 1 217 ? 9.184 -9.717 -16.482 1.00 93.12 217 ARG A CA 1
ATOM 1646 C C . ARG A 1 217 ? 8.953 -10.193 -15.043 1.00 93.12 217 ARG A C 1
ATOM 1648 O O . ARG A 1 217 ? 9.896 -10.159 -14.246 1.00 93.12 217 ARG A O 1
ATOM 1655 N N . PRO A 1 218 ? 7.762 -10.711 -14.705 1.00 92.94 218 PRO A N 1
ATOM 1656 C CA . PRO A 1 218 ? 7.520 -11.360 -13.419 1.00 92.94 218 PRO A CA 1
ATOM 1657 C C . PRO A 1 218 ? 8.469 -12.543 -13.179 1.00 92.94 218 PRO A C 1
ATOM 1659 O O . PRO A 1 218 ? 8.696 -13.348 -14.084 1.00 92.94 218 PRO A O 1
ATOM 1662 N N . HIS A 1 219 ? 9.006 -12.686 -11.963 1.00 92.06 219 HIS A N 1
ATOM 1663 C CA . HIS A 1 219 ? 9.919 -13.787 -11.637 1.00 92.06 219 HIS A CA 1
ATOM 1664 C C . HIS A 1 219 ? 9.193 -15.125 -11.426 1.00 92.06 219 HIS A C 1
ATOM 1666 O O . HIS A 1 219 ? 9.684 -16.152 -11.884 1.00 92.06 219 HIS A O 1
ATOM 1672 N N . ALA A 1 220 ? 8.003 -15.127 -10.812 1.00 84.06 220 ALA A N 1
ATOM 1673 C CA . ALA A 1 220 ? 7.244 -16.355 -10.524 1.00 84.06 220 ALA A CA 1
ATOM 1674 C C . ALA A 1 220 ? 6.893 -17.184 -11.774 1.00 84.06 220 ALA A C 1
ATOM 1676 O O . ALA A 1 220 ? 6.703 -18.392 -11.689 1.00 84.06 220 ALA A O 1
ATOM 1677 N N . GLN A 1 221 ? 6.803 -16.535 -12.936 1.00 70.56 221 GLN A N 1
ATOM 1678 C CA . GLN A 1 221 ? 6.418 -17.147 -14.215 1.00 70.56 221 GLN A CA 1
ATOM 1679 C C . GLN A 1 221 ? 7.620 -17.273 -15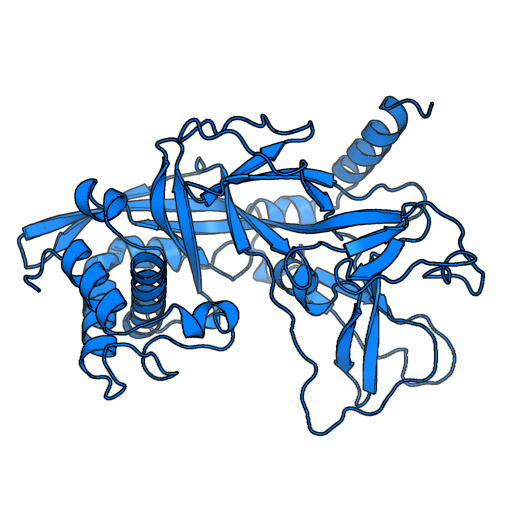.172 1.00 70.56 221 GLN A C 1
ATOM 1681 O O . GLN A 1 221 ? 7.470 -17.534 -16.366 1.00 70.56 221 GLN A O 1
ATOM 1686 N N . ALA A 1 222 ? 8.836 -17.051 -14.665 1.00 71.06 222 ALA A N 1
ATOM 1687 C CA . ALA A 1 222 ? 10.045 -16.992 -15.465 1.00 71.06 222 ALA A CA 1
ATOM 1688 C C . ALA A 1 222 ? 10.591 -18.396 -15.780 1.00 71.06 222 ALA A C 1
ATOM 1690 O O . ALA A 1 222 ? 11.372 -18.960 -15.018 1.00 71.06 222 ALA A O 1
ATOM 1691 N N . GLY A 1 223 ? 10.260 -18.929 -16.959 1.00 74.12 223 GLY A N 1
ATOM 1692 C CA . GLY A 1 223 ? 11.026 -20.030 -17.555 1.00 74.12 223 GLY A CA 1
ATOM 1693 C C . GLY A 1 223 ? 12.467 -19.607 -17.909 1.00 74.12 223 GLY A C 1
ATOM 1694 O O . GLY A 1 223 ? 12.756 -18.404 -17.982 1.00 74.12 223 GLY A O 1
ATOM 1695 N N . PRO A 1 224 ? 13.392 -20.551 -18.159 1.00 72.44 224 PRO A N 1
ATOM 1696 C CA . PRO A 1 224 ? 14.770 -20.227 -18.528 1.00 72.44 224 PRO A CA 1
ATOM 1697 C C . PRO A 1 224 ? 14.820 -19.379 -19.809 1.00 72.44 224 PRO A C 1
ATOM 1699 O O . PRO A 1 224 ? 14.258 -19.753 -20.836 1.00 72.44 224 PRO A O 1
ATOM 1702 N N . LEU A 1 225 ? 15.506 -18.233 -19.754 1.00 76.19 225 LEU A N 1
ATOM 1703 C CA . LEU A 1 225 ? 15.786 -17.409 -20.933 1.00 76.19 225 LEU A CA 1
ATOM 1704 C C . LEU A 1 225 ? 16.976 -18.006 -21.688 1.00 76.19 225 LEU A C 1
ATOM 1706 O O . LEU A 1 225 ? 18.092 -18.030 -21.172 1.00 76.19 225 LEU A O 1
ATOM 1710 N N . ARG A 1 226 ? 16.743 -18.486 -22.913 1.00 72.00 226 ARG A N 1
ATOM 1711 C CA . ARG A 1 226 ? 17.798 -18.936 -23.830 1.00 72.00 226 ARG A CA 1
ATOM 1712 C C . ARG A 1 226 ? 18.044 -17.841 -24.866 1.00 72.00 226 ARG A C 1
ATOM 1714 O O . ARG A 1 226 ? 17.113 -17.457 -25.561 1.00 72.00 226 ARG A O 1
ATOM 1721 N N . GLY A 1 227 ? 19.283 -17.359 -24.971 1.00 73.12 227 GLY A N 1
ATOM 1722 C CA . GLY A 1 227 ? 19.669 -16.390 -26.005 1.00 73.12 227 GLY A CA 1
ATOM 1723 C C . GLY A 1 227 ? 19.343 -14.923 -25.700 1.00 73.12 227 GLY A C 1
ATOM 1724 O O . GLY A 1 227 ? 19.138 -14.161 -26.628 1.00 73.12 227 GLY A O 1
ATOM 1725 N N . GLY A 1 228 ? 19.298 -14.504 -24.430 1.00 85.81 228 GLY A N 1
ATOM 1726 C CA . GLY A 1 228 ? 19.068 -13.095 -24.071 1.00 85.81 228 GLY A CA 1
ATOM 1727 C C . GLY A 1 228 ? 17.596 -12.670 -24.125 1.00 85.81 228 GLY A C 1
ATOM 1728 O O . GLY A 1 228 ? 16.698 -13.503 -24.032 1.00 85.81 228 GLY A O 1
ATOM 1729 N N . HIS A 1 229 ? 17.349 -11.363 -24.200 1.00 90.50 229 HIS A N 1
ATOM 1730 C CA . HIS A 1 229 ? 16.017 -10.743 -24.199 1.00 90.50 229 HIS A CA 1
ATOM 1731 C C . HIS A 1 229 ? 15.965 -9.567 -25.192 1.00 90.50 229 HIS A C 1
ATOM 1733 O O . HIS A 1 229 ? 17.014 -9.013 -25.521 1.00 90.50 229 HIS A O 1
ATOM 1739 N N . PRO A 1 230 ? 14.787 -9.162 -25.700 1.00 90.31 230 PRO A N 1
ATOM 1740 C CA . PRO A 1 230 ? 14.690 -7.993 -26.573 1.00 90.31 230 PRO A CA 1
ATOM 1741 C C . PRO A 1 230 ? 15.109 -6.726 -25.820 1.00 90.31 230 PRO A C 1
ATOM 1743 O O . PRO A 1 230 ? 14.712 -6.507 -24.673 1.00 90.31 230 PRO A O 1
ATOM 1746 N N . HIS A 1 231 ? 15.928 -5.887 -26.450 1.00 90.50 231 HIS A N 1
ATOM 1747 C CA . HIS A 1 231 ? 16.314 -4.613 -25.867 1.00 90.50 231 HIS A CA 1
ATOM 1748 C C . HIS A 1 231 ? 15.088 -3.692 -25.780 1.00 90.50 231 HIS A C 1
ATOM 1750 O O . HIS A 1 231 ? 14.370 -3.497 -26.754 1.00 90.50 231 HIS A O 1
ATOM 1756 N N . LEU A 1 232 ? 14.876 -3.066 -24.620 1.00 87.44 232 LEU A N 1
ATOM 1757 C CA . LEU A 1 232 ? 13.656 -2.300 -24.331 1.00 87.44 232 LEU A CA 1
ATOM 1758 C C . LEU A 1 232 ? 13.388 -1.146 -25.324 1.00 87.44 232 LEU A C 1
ATOM 1760 O O . LEU A 1 232 ? 12.251 -0.876 -25.695 1.00 87.44 232 LEU A O 1
ATOM 1764 N N . LEU A 1 233 ? 14.455 -0.469 -25.764 1.00 85.38 233 LEU A N 1
ATOM 1765 C CA . LEU A 1 233 ? 14.396 0.727 -26.624 1.00 85.38 233 LEU A CA 1
ATOM 1766 C C . LEU A 1 233 ? 15.047 0.574 -28.005 1.00 85.38 233 LEU A C 1
ATOM 1768 O O . LEU A 1 233 ? 15.079 1.536 -28.768 1.00 85.38 233 LEU A O 1
ATOM 1772 N N . LYS A 1 234 ? 15.621 -0.583 -28.328 1.00 85.06 234 LYS A N 1
ATOM 1773 C CA . LYS A 1 234 ? 16.369 -0.790 -29.576 1.00 85.06 234 LYS A CA 1
ATOM 1774 C C . LYS A 1 234 ? 15.863 -2.067 -30.210 1.00 85.06 234 LYS A C 1
ATOM 1776 O O . LYS A 1 234 ? 15.534 -2.999 -29.485 1.00 85.06 234 LYS A O 1
ATOM 1781 N N . ASP A 1 235 ? 15.849 -2.119 -31.533 1.00 83.31 235 ASP A N 1
ATOM 1782 C CA . ASP A 1 235 ? 15.457 -3.328 -32.254 1.00 83.31 235 ASP A CA 1
ATOM 1783 C C . ASP A 1 235 ? 16.635 -4.315 -32.332 1.00 83.31 235 ASP A C 1
ATOM 1785 O O . ASP A 1 235 ? 17.159 -4.645 -33.389 1.00 83.31 235 ASP A O 1
ATOM 1789 N N . THR A 1 236 ? 17.165 -4.682 -31.164 1.00 89.31 236 THR A N 1
ATOM 1790 C CA . THR A 1 236 ? 18.304 -5.591 -31.016 1.00 89.31 236 THR A CA 1
ATOM 1791 C C . THR A 1 236 ? 18.083 -6.504 -29.819 1.00 89.31 236 THR A C 1
ATOM 1793 O O . THR A 1 236 ? 17.341 -6.176 -28.892 1.00 89.31 236 THR A O 1
ATOM 1796 N N . GLN A 1 237 ? 18.760 -7.651 -29.783 1.00 91.94 237 GLN A N 1
ATOM 1797 C CA . GLN A 1 237 ? 18.822 -8.435 -28.553 1.00 91.94 237 GLN A CA 1
ATOM 1798 C C . GLN A 1 237 ? 19.789 -7.813 -27.542 1.00 91.94 237 GLN A C 1
ATOM 1800 O O . GLN A 1 237 ? 20.816 -7.228 -27.888 1.00 91.94 237 GLN A O 1
ATOM 1805 N N . CYS A 1 238 ? 19.447 -7.963 -26.269 1.00 91.62 238 CYS A N 1
ATOM 1806 C CA . CYS A 1 238 ? 20.266 -7.628 -25.124 1.00 91.62 238 CYS A CA 1
ATOM 1807 C C . CYS A 1 238 ? 20.620 -8.909 -24.361 1.00 91.62 238 CYS A C 1
ATOM 1809 O O . CYS A 1 238 ? 19.769 -9.748 -24.063 1.00 91.62 238 CYS A O 1
ATOM 1811 N N . THR A 1 239 ? 21.893 -9.042 -24.009 1.00 92.69 239 THR A N 1
ATOM 1812 C CA . THR A 1 239 ? 22.425 -10.146 -23.197 1.00 92.69 239 THR A CA 1
ATOM 1813 C C . THR A 1 239 ? 22.833 -9.672 -21.804 1.00 92.69 239 THR A C 1
ATOM 1815 O O . THR A 1 239 ? 23.661 -10.301 -21.148 1.00 92.69 239 THR A O 1
ATOM 1818 N N . GLY A 1 240 ? 22.295 -8.528 -21.370 1.00 90.69 240 GLY A N 1
ATOM 1819 C CA . GLY A 1 240 ? 22.602 -7.955 -20.067 1.00 90.69 240 GLY A CA 1
ATOM 1820 C C . GLY A 1 240 ? 22.147 -8.855 -18.917 1.00 90.69 240 GLY A C 1
ATOM 1821 O O . GLY A 1 240 ? 21.210 -9.645 -19.083 1.00 90.69 240 GLY A O 1
ATOM 1822 N N . PRO A 1 241 ? 22.798 -8.751 -17.748 1.00 91.81 241 PRO A N 1
ATOM 1823 C CA . PRO A 1 241 ? 22.440 -9.561 -16.600 1.00 91.81 241 PRO A CA 1
ATOM 1824 C C . PRO A 1 241 ? 21.059 -9.161 -16.072 1.00 91.81 241 PRO A C 1
ATOM 1826 O O . PRO A 1 241 ? 20.694 -7.982 -16.056 1.00 91.81 241 PRO A O 1
ATOM 1829 N N . LEU A 1 242 ? 20.293 -10.166 -15.646 1.00 92.38 242 LEU A N 1
ATOM 1830 C CA . LEU A 1 242 ? 18.994 -9.995 -15.005 1.00 92.38 242 LEU A CA 1
ATOM 1831 C C . LEU A 1 242 ? 19.147 -10.146 -13.499 1.00 92.38 242 LEU A C 1
ATOM 1833 O O . LEU A 1 242 ? 19.772 -11.092 -13.021 1.00 92.38 242 LEU A O 1
ATOM 1837 N N . ARG A 1 243 ? 18.500 -9.255 -12.759 1.00 92.25 243 ARG A N 1
ATOM 1838 C CA . ARG A 1 243 ? 18.412 -9.308 -11.301 1.00 92.25 243 ARG A CA 1
ATOM 1839 C C . ARG A 1 243 ? 16.966 -9.406 -10.862 1.00 92.25 243 ARG A C 1
ATOM 1841 O O . ARG A 1 243 ? 16.091 -8.805 -11.479 1.00 92.25 243 ARG A O 1
ATOM 1848 N N . VAL A 1 244 ? 16.734 -10.143 -9.783 1.00 94.19 244 VAL A N 1
ATOM 1849 C CA . VAL A 1 244 ? 15.422 -10.203 -9.141 1.00 94.19 244 VAL A CA 1
ATOM 1850 C C . VAL A 1 244 ? 15.298 -9.016 -8.191 1.00 94.19 244 VAL A C 1
ATOM 1852 O O . VAL A 1 244 ? 16.137 -8.836 -7.308 1.00 94.19 244 VAL A O 1
ATOM 1855 N N . VAL A 1 245 ? 14.289 -8.180 -8.414 1.00 95.31 245 VAL A N 1
ATOM 1856 C CA . VAL A 1 245 ? 13.998 -6.983 -7.618 1.00 95.31 245 VAL A CA 1
ATOM 1857 C C . VAL A 1 245 ? 12.498 -6.811 -7.436 1.00 95.31 245 VAL A C 1
ATOM 1859 O O . VAL A 1 245 ? 11.712 -7.197 -8.297 1.00 95.31 245 VAL A O 1
ATOM 1862 N N . SER A 1 246 ? 12.105 -6.180 -6.340 1.00 96.06 246 SER A N 1
ATOM 1863 C CA . SER A 1 246 ? 10.784 -5.565 -6.206 1.00 96.06 246 SER A CA 1
ATOM 1864 C C . SER A 1 246 ? 10.802 -4.165 -6.828 1.00 96.06 246 SER A C 1
ATOM 1866 O O . SER A 1 246 ? 11.868 -3.585 -7.054 1.00 96.06 246 SER A O 1
ATOM 1868 N N . LEU A 1 247 ? 9.634 -3.601 -7.106 1.00 95.94 247 LEU A N 1
ATOM 1869 C CA . LEU A 1 247 ? 9.516 -2.179 -7.431 1.00 95.94 247 LEU A CA 1
ATOM 1870 C C . LEU A 1 247 ? 9.031 -1.442 -6.193 1.00 95.94 247 LEU A C 1
ATOM 1872 O O . LEU A 1 247 ? 8.260 -2.009 -5.427 1.00 95.94 247 LEU A O 1
ATOM 1876 N N . ALA A 1 248 ? 9.470 -0.211 -5.974 1.00 95.19 248 ALA A N 1
ATOM 1877 C CA . ALA A 1 248 ? 8.936 0.583 -4.877 1.00 95.19 248 ALA A CA 1
ATOM 1878 C C . ALA A 1 248 ? 8.913 2.071 -5.200 1.00 95.19 248 ALA A C 1
ATOM 1880 O O . ALA A 1 248 ? 9.563 2.528 -6.141 1.00 95.19 248 ALA A O 1
ATOM 1881 N N . HIS A 1 249 ? 8.177 2.818 -4.391 1.00 92.62 249 HIS A N 1
ATOM 1882 C CA . HIS A 1 249 ? 8.180 4.269 -4.408 1.00 92.62 249 HIS A CA 1
ATOM 1883 C C . HIS A 1 249 ? 8.110 4.807 -2.984 1.00 92.62 249 HIS A C 1
ATOM 1885 O O . HIS A 1 249 ? 7.331 4.311 -2.170 1.00 92.62 249 HIS A O 1
ATOM 1891 N N . ARG A 1 250 ? 8.938 5.815 -2.699 1.00 90.88 250 ARG A N 1
ATOM 1892 C CA . ARG A 1 250 ? 8.968 6.515 -1.417 1.00 90.88 250 ARG A CA 1
ATOM 1893 C C . ARG A 1 250 ? 8.330 7.887 -1.567 1.00 90.88 250 ARG A C 1
ATOM 1895 O O . ARG A 1 250 ? 8.753 8.650 -2.434 1.00 90.88 250 ARG A O 1
ATOM 1902 N N . TYR A 1 251 ? 7.384 8.206 -0.696 1.00 87.00 251 TYR A N 1
ATOM 1903 C CA . TYR A 1 251 ? 6.667 9.480 -0.698 1.00 87.00 251 TYR A CA 1
ATOM 1904 C C . TYR A 1 251 ? 6.385 9.951 0.730 1.00 87.00 251 TYR A C 1
ATOM 1906 O O . TYR A 1 251 ? 6.532 9.194 1.686 1.00 87.00 251 TYR A O 1
ATOM 1914 N N . GLN A 1 252 ? 6.014 11.222 0.872 1.00 87.75 252 GLN A N 1
ATOM 1915 C CA . GLN A 1 252 ? 5.598 11.809 2.143 1.00 87.75 252 GLN A CA 1
ATOM 1916 C C . GLN A 1 252 ? 4.111 12.145 2.105 1.00 87.75 252 GLN A C 1
ATOM 1918 O O . GLN A 1 252 ? 3.620 12.689 1.111 1.00 87.75 252 GLN A O 1
ATOM 1923 N N . THR A 1 253 ? 3.407 11.827 3.186 1.00 89.12 253 THR A N 1
ATOM 1924 C CA . THR A 1 253 ? 1.979 12.119 3.344 1.00 89.12 253 THR A CA 1
ATOM 1925 C C . THR A 1 253 ? 1.626 12.347 4.813 1.00 89.12 253 THR A C 1
ATOM 1927 O O . THR A 1 253 ? 2.452 12.121 5.702 1.00 89.12 253 THR A O 1
ATOM 1930 N N . ASP A 1 254 ? 0.413 12.821 5.060 1.00 91.94 254 ASP A N 1
ATOM 1931 C CA . ASP A 1 254 ? -0.137 12.941 6.405 1.00 91.94 254 ASP A CA 1
ATOM 1932 C C . ASP A 1 254 ? -0.621 11.574 6.887 1.00 91.94 254 ASP A C 1
ATOM 1934 O O . ASP A 1 254 ? -1.159 10.781 6.109 1.00 91.94 254 ASP A O 1
ATOM 1938 N N . PHE A 1 255 ? -0.420 11.291 8.172 1.00 93.69 255 PHE A N 1
ATOM 1939 C CA . PHE A 1 255 ? -0.744 9.994 8.755 1.00 93.69 255 PHE A CA 1
ATOM 1940 C C . PHE A 1 255 ? -1.354 10.112 10.150 1.00 93.69 255 PHE A C 1
ATOM 1942 O O . PHE A 1 255 ? -1.191 11.110 10.853 1.00 93.69 255 PHE A O 1
ATOM 1949 N N . LEU A 1 256 ? -2.046 9.045 10.535 1.00 95.81 256 LEU A N 1
ATOM 1950 C CA . LEU A 1 256 ? -2.621 8.781 11.840 1.00 95.81 256 LEU A CA 1
ATOM 1951 C C . LEU A 1 256 ? -2.256 7.356 12.234 1.00 95.81 256 LEU A C 1
ATOM 1953 O O . LEU A 1 256 ? -2.631 6.400 11.565 1.00 95.81 256 LEU A O 1
ATOM 1957 N N . GLN A 1 257 ? -1.574 7.216 13.354 1.00 95.56 257 GLN A N 1
ATOM 1958 C CA . GLN A 1 257 ? -1.303 5.951 14.002 1.00 95.56 257 GLN A CA 1
ATOM 1959 C C . GLN A 1 257 ? -2.202 5.823 15.230 1.00 95.56 257 GLN A C 1
ATOM 1961 O O . GLN A 1 257 ? -2.095 6.606 16.172 1.00 95.56 257 GLN A O 1
ATOM 1966 N N . ILE A 1 258 ? -3.093 4.836 15.218 1.00 96.81 258 ILE A N 1
ATOM 1967 C CA . ILE A 1 258 ? -3.921 4.472 16.368 1.00 96.81 258 ILE A CA 1
ATOM 1968 C C . ILE A 1 258 ? -3.188 3.373 17.131 1.00 96.81 258 ILE A C 1
ATOM 1970 O O . ILE A 1 258 ? -2.935 2.286 16.592 1.00 96.81 258 ILE A O 1
ATOM 1974 N N . HIS A 1 259 ? -2.847 3.667 18.382 1.00 95.12 259 HIS A N 1
ATOM 1975 C CA . HIS A 1 259 ? -2.147 2.742 19.261 1.00 95.12 259 HIS A CA 1
ATOM 1976 C C . HIS A 1 259 ? -3.152 1.803 19.907 1.00 95.12 259 HIS A C 1
ATOM 1978 O O . HIS A 1 259 ? -4.129 2.233 20.518 1.00 95.12 259 HIS A O 1
ATOM 1984 N N . LEU A 1 260 ? -2.906 0.507 19.762 1.00 94.44 260 LEU A N 1
ATOM 1985 C CA . LEU A 1 260 ? -3.700 -0.515 20.425 1.00 94.44 260 LEU A CA 1
ATOM 1986 C C . LEU A 1 260 ? -3.210 -0.670 21.862 1.00 94.44 260 LEU A C 1
ATOM 1988 O O . LEU A 1 260 ? -2.008 -0.578 22.127 1.00 94.44 260 LEU A O 1
ATOM 1992 N N . ASP A 1 261 ? -4.124 -0.946 22.792 1.00 91.56 261 ASP A N 1
ATOM 1993 C CA . ASP A 1 261 ? -3.704 -1.335 24.132 1.00 91.56 261 ASP A CA 1
ATOM 1994 C C . ASP A 1 261 ? -2.863 -2.631 24.064 1.00 91.56 261 ASP A C 1
ATOM 1996 O O . ASP A 1 261 ? -3.054 -3.450 23.154 1.00 91.56 261 ASP A O 1
ATOM 2000 N N . PRO A 1 262 ? -1.934 -2.858 25.011 1.00 90.38 262 PRO A N 1
ATOM 2001 C CA . PRO A 1 262 ? -1.005 -3.981 24.929 1.00 90.38 262 PRO A CA 1
ATOM 2002 C C . PRO A 1 262 ? -1.672 -5.356 24.816 1.00 90.38 262 PRO A C 1
ATOM 2004 O O . PRO A 1 262 ? -1.138 -6.238 24.142 1.00 90.38 262 PRO A O 1
ATOM 2007 N N . LEU A 1 263 ? -2.830 -5.561 25.453 1.00 90.69 263 LEU A N 1
ATOM 2008 C CA . LEU A 1 263 ? -3.523 -6.847 25.409 1.00 90.69 263 LEU A CA 1
ATOM 2009 C C . LEU A 1 263 ? -4.126 -7.081 24.022 1.00 90.69 263 LEU A C 1
ATOM 2011 O O . LEU A 1 263 ? -3.947 -8.159 23.449 1.00 90.69 263 LEU A O 1
ATOM 2015 N N . THR A 1 264 ? -4.790 -6.074 23.455 1.00 93.19 264 THR A N 1
ATOM 2016 C CA . THR A 1 264 ? -5.322 -6.149 22.088 1.00 93.19 264 THR A CA 1
ATOM 2017 C C . THR A 1 264 ? -4.198 -6.317 21.072 1.00 93.19 264 THR A C 1
ATOM 2019 O O . THR A 1 264 ? -4.274 -7.202 20.223 1.00 93.19 264 THR A O 1
ATOM 2022 N N . ALA A 1 265 ? -3.119 -5.543 21.189 1.00 91.75 265 ALA A N 1
ATOM 2023 C CA . ALA A 1 265 ? -1.961 -5.625 20.305 1.00 91.75 265 ALA A CA 1
ATOM 2024 C C . ALA A 1 265 ? -1.306 -7.022 20.290 1.00 91.75 265 ALA A C 1
ATOM 2026 O O . ALA A 1 265 ? -0.932 -7.508 19.224 1.00 91.75 265 ALA A O 1
ATOM 2027 N N . LEU A 1 266 ? -1.204 -7.697 21.442 1.00 88.88 266 LEU A N 1
ATOM 2028 C CA . LEU A 1 266 ? -0.616 -9.043 21.540 1.00 88.88 266 LEU A CA 1
ATOM 2029 C C . LEU A 1 266 ? -1.545 -10.165 21.058 1.00 88.88 266 LEU A C 1
ATOM 2031 O O . LEU A 1 266 ? -1.066 -11.223 20.650 1.00 88.88 266 LEU A O 1
ATOM 2035 N N . THR A 1 267 ? -2.863 -9.978 21.153 1.00 91.69 267 THR A N 1
ATOM 2036 C CA . THR A 1 267 ? -3.847 -11.051 20.913 1.00 91.69 267 THR A CA 1
ATOM 2037 C C . THR A 1 267 ? -4.591 -10.924 19.586 1.00 91.69 267 THR A C 1
ATOM 2039 O O . THR A 1 267 ? -5.191 -11.899 19.123 1.00 91.69 267 THR A O 1
ATOM 2042 N N . ALA A 1 268 ? -4.576 -9.748 18.956 1.00 94.12 268 ALA A N 1
ATOM 2043 C CA . ALA A 1 268 ? -5.263 -9.517 17.698 1.00 94.12 268 ALA A CA 1
ATOM 2044 C C . ALA A 1 268 ? -4.613 -10.302 16.551 1.00 94.12 268 ALA A C 1
ATOM 2046 O O . ALA A 1 268 ? -3.416 -10.218 16.284 1.00 94.12 268 ALA A O 1
ATOM 2047 N N . THR A 1 269 ? -5.438 -11.053 15.825 1.00 94.94 269 THR A N 1
ATOM 2048 C CA . THR A 1 269 ? -5.005 -11.754 14.616 1.00 94.94 269 THR A CA 1
ATOM 2049 C C . THR A 1 269 ? -4.829 -10.772 13.455 1.00 94.94 269 THR A C 1
ATOM 2051 O O . THR A 1 269 ? -5.401 -9.681 13.444 1.00 94.94 269 THR A O 1
ATOM 2054 N N . ALA A 1 270 ? -4.107 -11.181 12.407 1.00 92.94 270 ALA A N 1
ATOM 2055 C CA . ALA A 1 270 ? -4.000 -10.385 11.180 1.00 92.94 270 ALA A CA 1
ATOM 2056 C C . ALA A 1 270 ? -5.376 -10.084 10.548 1.00 92.94 270 ALA A C 1
ATOM 2058 O O . ALA A 1 270 ? -5.576 -9.000 10.001 1.00 92.94 270 ALA A O 1
ATOM 2059 N N . ALA A 1 271 ? -6.328 -11.021 10.650 1.00 96.19 271 ALA A N 1
ATOM 2060 C CA . ALA A 1 271 ? -7.708 -10.827 10.205 1.00 96.19 271 ALA A CA 1
ATOM 2061 C C . ALA A 1 271 ? -8.424 -9.749 11.033 1.00 96.19 271 ALA A C 1
ATOM 2063 O O . ALA A 1 271 ? -9.074 -8.881 10.454 1.00 96.19 271 ALA A O 1
ATOM 2064 N N . ARG A 1 272 ? -8.240 -9.745 12.362 1.00 97.62 272 ARG A N 1
ATOM 2065 C CA . ARG A 1 272 ? -8.766 -8.715 13.272 1.00 97.62 272 ARG A CA 1
ATOM 2066 C C . ARG A 1 272 ? -8.247 -7.331 12.949 1.00 97.62 272 ARG A C 1
ATOM 2068 O O . ARG A 1 272 ? -9.041 -6.438 12.672 1.00 97.62 272 ARG A O 1
ATOM 2075 N N . LEU A 1 273 ? -6.925 -7.184 12.904 1.00 97.06 273 LEU A N 1
ATOM 2076 C CA . LEU A 1 273 ? -6.269 -5.909 12.623 1.00 97.06 273 LEU A CA 1
ATOM 2077 C C . LEU A 1 273 ? -6.705 -5.343 11.267 1.00 97.06 273 LEU A C 1
ATOM 2079 O O . LEU A 1 273 ? -7.087 -4.181 11.180 1.00 97.06 273 LEU A O 1
ATOM 2083 N N . ARG A 1 274 ? -6.722 -6.174 10.215 1.00 96.06 274 ARG A N 1
ATOM 2084 C CA . ARG A 1 274 ? -7.135 -5.738 8.871 1.00 96.06 274 ARG A CA 1
ATOM 2085 C C . ARG A 1 274 ? -8.625 -5.427 8.782 1.00 96.06 274 ARG A C 1
ATOM 2087 O O . ARG A 1 274 ? -8.988 -4.428 8.171 1.00 96.06 274 ARG A O 1
ATOM 2094 N N . SER A 1 275 ? -9.483 -6.249 9.383 1.00 98.06 275 SER A N 1
ATOM 2095 C CA . SER A 1 275 ? -10.932 -6.022 9.349 1.00 98.06 275 SER A CA 1
ATOM 2096 C C . SER A 1 275 ? -11.306 -4.730 10.071 1.00 98.06 275 SER A C 1
ATOM 2098 O O . SER A 1 275 ? -12.067 -3.935 9.525 1.00 98.06 275 SER A O 1
ATOM 2100 N N . GLY A 1 276 ? -10.733 -4.477 11.251 1.00 98.00 276 GLY A N 1
ATOM 2101 C CA . GLY A 1 276 ? -10.986 -3.235 11.979 1.00 98.00 276 GLY A CA 1
ATOM 2102 C C . GLY A 1 276 ? -10.340 -2.005 11.334 1.00 98.00 276 GLY A C 1
ATOM 2103 O O . GLY A 1 276 ? -10.974 -0.957 11.295 1.00 98.00 276 GLY A O 1
ATOM 2104 N N . LEU A 1 277 ? -9.151 -2.132 10.729 1.00 97.88 277 LEU A N 1
ATOM 2105 C CA . LEU A 1 277 ? -8.551 -1.068 9.912 1.00 97.88 277 LEU A CA 1
ATOM 2106 C C . LEU A 1 277 ? -9.481 -0.637 8.771 1.00 97.88 277 LEU A C 1
ATOM 2108 O O . LEU A 1 277 ? -9.734 0.553 8.599 1.00 97.88 277 LEU A O 1
ATOM 2112 N N . TYR A 1 278 ? -10.006 -1.592 7.995 1.00 97.62 278 TYR A N 1
ATOM 2113 C CA . TYR A 1 278 ? -10.924 -1.256 6.909 1.00 97.62 278 TYR A CA 1
ATOM 2114 C C . TYR A 1 278 ? -12.251 -0.717 7.426 1.00 97.62 278 TYR A C 1
ATOM 2116 O O . TYR A 1 278 ? -12.767 0.218 6.830 1.00 97.62 278 TYR A O 1
ATOM 2124 N N . ALA A 1 279 ? -12.762 -1.210 8.554 1.00 98.12 279 ALA A N 1
ATOM 2125 C CA . ALA A 1 279 ? -13.952 -0.628 9.164 1.00 98.12 279 ALA A CA 1
ATOM 2126 C C . ALA A 1 279 ? -13.738 0.845 9.551 1.00 98.12 279 ALA A C 1
ATOM 2128 O O . ALA A 1 279 ? -14.588 1.675 9.246 1.00 98.12 279 ALA A O 1
ATOM 2129 N N . LEU A 1 280 ? -12.589 1.183 10.150 1.00 98.25 280 LEU A N 1
ATOM 2130 C CA . LEU A 1 280 ? -12.232 2.566 10.484 1.00 98.25 280 LEU A CA 1
ATOM 2131 C C . LEU A 1 280 ? -12.100 3.450 9.245 1.00 98.25 280 LEU A C 1
ATOM 2133 O O . LEU A 1 280 ? -12.583 4.574 9.262 1.00 98.25 280 LEU A O 1
ATOM 2137 N N . LEU A 1 281 ? -11.488 2.955 8.165 1.00 97.50 281 LEU A N 1
ATOM 2138 C CA . LEU A 1 281 ? -11.377 3.709 6.911 1.00 97.50 281 LEU A CA 1
ATOM 2139 C C . LEU A 1 281 ? -12.753 3.998 6.296 1.00 97.50 281 LEU A C 1
ATOM 2141 O O . LEU A 1 281 ? -12.985 5.095 5.798 1.00 97.50 281 LEU A O 1
ATOM 2145 N N . GLU A 1 282 ? -13.675 3.036 6.341 1.00 97.38 282 GLU A N 1
ATOM 2146 C CA . GLU A 1 282 ? -15.039 3.235 5.847 1.00 97.38 282 GLU A CA 1
ATOM 2147 C C . GLU A 1 282 ? -15.846 4.175 6.757 1.00 97.38 282 GLU A C 1
ATOM 2149 O O . GLU A 1 282 ? -16.524 5.069 6.258 1.00 97.38 282 GLU A O 1
ATOM 2154 N N . GLY A 1 283 ? -15.723 4.035 8.082 1.00 97.31 283 GLY A N 1
ATOM 2155 C CA . GLY A 1 283 ? -16.344 4.946 9.048 1.00 97.31 283 GLY A CA 1
ATOM 2156 C C . GLY A 1 283 ? -15.797 6.371 8.958 1.00 97.31 283 GLY A C 1
ATOM 2157 O O . GLY A 1 283 ? -16.550 7.328 9.094 1.00 97.31 283 GLY A O 1
ATOM 2158 N N . ALA A 1 284 ? -14.505 6.528 8.663 1.00 97.44 284 ALA A N 1
ATOM 2159 C CA . ALA A 1 284 ? -13.891 7.830 8.443 1.00 97.44 284 ALA A CA 1
ATOM 2160 C C . ALA A 1 284 ? -14.387 8.495 7.161 1.00 97.44 284 ALA A C 1
ATOM 2162 O O . ALA A 1 284 ? -14.714 9.677 7.190 1.00 97.44 284 ALA A O 1
ATOM 2163 N N . ALA A 1 285 ? -14.468 7.744 6.058 1.00 96.19 285 ALA A N 1
ATOM 2164 C CA . ALA A 1 285 ? -15.017 8.252 4.804 1.00 96.19 285 ALA A CA 1
ATOM 2165 C C . ALA A 1 285 ? -16.471 8.721 4.974 1.00 96.19 285 ALA A C 1
ATOM 2167 O O . ALA A 1 285 ? -16.842 9.780 4.477 1.00 96.19 285 ALA A O 1
ATOM 2168 N N . GLU A 1 286 ? -17.271 7.956 5.721 1.00 96.31 286 GLU A N 1
ATOM 2169 C CA . GLU A 1 286 ? -18.671 8.272 6.002 1.00 96.31 286 GLU A CA 1
ATOM 2170 C C . GLU A 1 286 ? -18.827 9.488 6.928 1.00 96.31 286 GLU A C 1
ATOM 2172 O O . GLU A 1 286 ? -19.543 10.422 6.585 1.00 96.31 286 GLU A O 1
ATOM 2177 N N . HIS A 1 287 ? -18.128 9.514 8.069 1.00 97.62 287 HIS A N 1
ATOM 2178 C CA . HIS A 1 287 ? -18.256 10.584 9.070 1.00 97.62 287 HIS A CA 1
ATOM 2179 C C . HIS A 1 287 ? -17.636 11.911 8.623 1.00 97.62 287 HIS A C 1
ATOM 2181 O O . HIS A 1 287 ? -18.190 12.976 8.879 1.00 97.62 287 HIS A O 1
ATOM 2187 N N . LEU A 1 288 ? -16.472 11.864 7.972 1.00 96.38 288 LEU A N 1
ATOM 2188 C CA . LEU A 1 288 ? -15.785 13.072 7.507 1.00 96.38 288 LEU A CA 1
ATOM 2189 C C . LEU A 1 288 ? -16.290 13.554 6.141 1.00 96.38 288 LEU A C 1
ATOM 2191 O O . LEU A 1 288 ? -15.807 14.577 5.664 1.00 96.38 288 LEU A O 1
ATOM 2195 N N . GLU A 1 289 ? -17.227 12.829 5.520 1.00 95.75 289 GLU A N 1
ATOM 2196 C CA . GLU A 1 289 ? -17.762 13.106 4.180 1.00 95.75 289 GLU A CA 1
ATOM 2197 C C . GLU A 1 289 ? -16.659 13.242 3.111 1.00 95.75 289 GLU A C 1
ATOM 2199 O O . GLU A 1 289 ? -16.721 14.081 2.210 1.00 95.75 289 GLU A O 1
ATOM 2204 N N . ILE A 1 290 ? -15.627 12.399 3.208 1.00 94.56 290 ILE A N 1
ATOM 2205 C CA . ILE A 1 290 ? -14.494 12.374 2.274 1.00 94.56 290 ILE A CA 1
ATOM 2206 C C . ILE A 1 290 ? -14.561 11.161 1.354 1.00 94.56 290 ILE A C 1
ATOM 2208 O O . ILE A 1 290 ? -15.149 10.126 1.679 1.00 94.56 290 ILE A O 1
ATOM 2212 N N . SER A 1 291 ? -13.914 11.259 0.191 1.00 92.62 291 SER A N 1
ATOM 2213 C CA . SER A 1 291 ? -13.822 10.109 -0.700 1.00 92.62 291 SER A CA 1
ATOM 2214 C C . SER A 1 291 ? -13.013 8.997 -0.039 1.00 92.62 291 SER A C 1
ATOM 2216 O O . SER A 1 291 ? -11.908 9.215 0.460 1.00 92.62 291 SER A O 1
ATOM 2218 N N . ARG A 1 292 ? -13.511 7.759 -0.120 1.00 91.25 292 ARG A N 1
ATOM 2219 C CA . ARG A 1 292 ? -12.749 6.579 0.310 1.00 91.25 292 ARG A CA 1
ATOM 2220 C C . ARG A 1 292 ? -11.431 6.437 -0.458 1.00 91.25 292 ARG A C 1
ATOM 2222 O O . ARG A 1 292 ? -10.509 5.804 0.047 1.00 91.25 292 ARG A O 1
ATOM 2229 N N . ASP A 1 293 ? -11.328 7.021 -1.649 1.00 88.38 293 ASP A N 1
ATOM 2230 C CA . ASP A 1 293 ? -10.103 7.031 -2.445 1.00 88.38 293 ASP A CA 1
ATOM 2231 C C . ASP A 1 293 ? -9.016 7.982 -1.911 1.00 88.38 293 ASP A C 1
ATOM 2233 O O . ASP A 1 293 ? -7.854 7.786 -2.288 1.00 88.38 293 ASP A O 1
ATOM 2237 N N . ASP A 1 294 ? -9.366 8.934 -1.032 1.00 90.19 294 ASP A N 1
ATOM 2238 C CA . ASP A 1 294 ? -8.479 9.983 -0.488 1.00 90.19 294 ASP A CA 1
ATOM 2239 C C . ASP A 1 294 ? -7.723 9.550 0.781 1.00 90.19 294 ASP A C 1
ATOM 2241 O O . ASP A 1 294 ? -6.792 10.228 1.225 1.00 90.19 294 ASP A O 1
ATOM 2245 N N . ILE A 1 295 ? -8.103 8.405 1.351 1.00 93.06 295 ILE A N 1
ATOM 2246 C CA . ILE A 1 295 ? -7.485 7.798 2.531 1.00 93.06 295 ILE A CA 1
ATOM 2247 C C . ILE A 1 295 ? -7.171 6.329 2.267 1.00 93.06 295 ILE A C 1
ATOM 2249 O O . ILE A 1 295 ? -7.839 5.655 1.485 1.00 93.06 295 ILE A O 1
ATOM 2253 N N . ASP A 1 296 ? -6.156 5.796 2.927 1.00 93.69 296 ASP A N 1
ATOM 2254 C CA . ASP A 1 296 ? -5.916 4.360 2.990 1.00 93.69 296 ASP A CA 1
ATOM 2255 C C . ASP A 1 296 ? -5.212 3.998 4.294 1.00 93.69 296 ASP A C 1
ATOM 2257 O O . ASP A 1 296 ? -4.966 4.857 5.142 1.00 93.69 296 ASP A O 1
ATOM 2261 N N . GLY A 1 297 ? -4.919 2.719 4.494 1.00 94.25 297 GLY A N 1
ATOM 2262 C CA . GLY A 1 297 ? -4.225 2.303 5.696 1.00 94.25 297 GLY A CA 1
ATOM 2263 C C . GLY A 1 297 ? -3.532 0.961 5.592 1.00 94.25 297 GLY A C 1
ATOM 2264 O O . GLY A 1 297 ? -3.775 0.153 4.695 1.00 94.25 297 GLY A O 1
ATOM 2265 N N . THR A 1 298 ? -2.668 0.718 6.566 1.00 94.00 298 THR A N 1
ATOM 2266 C CA . THR A 1 298 ? -1.917 -0.519 6.740 1.00 94.00 298 THR A CA 1
ATOM 2267 C C . THR A 1 298 ? -1.782 -0.849 8.225 1.00 94.00 298 THR A C 1
ATOM 2269 O O . THR A 1 298 ? -1.957 0.002 9.099 1.00 94.00 298 THR A O 1
ATOM 2272 N N . VAL A 1 299 ? -1.465 -2.103 8.525 1.00 93.94 299 VAL A N 1
ATOM 2273 C CA . VAL A 1 299 ? -1.071 -2.493 9.881 1.00 93.94 299 VAL A CA 1
ATOM 2274 C C . VAL A 1 299 ? 0.416 -2.195 10.015 1.00 93.94 299 VAL A C 1
ATOM 2276 O O . VAL A 1 299 ? 1.233 -2.756 9.284 1.00 93.94 299 VAL A O 1
ATOM 2279 N N . HIS A 1 300 ? 0.764 -1.305 10.937 1.00 92.06 300 HIS A N 1
ATOM 2280 C CA . HIS A 1 300 ? 2.142 -0.914 11.190 1.00 92.06 300 HIS A CA 1
ATOM 2281 C C . HIS A 1 300 ? 2.665 -1.595 12.451 1.00 92.06 300 HIS A C 1
ATOM 2283 O O . HIS A 1 300 ? 1.984 -1.609 13.474 1.00 92.06 300 HIS A O 1
ATOM 2289 N N . THR A 1 301 ? 3.897 -2.094 12.395 1.00 90.75 301 THR A N 1
ATOM 2290 C CA . THR A 1 301 ? 4.572 -2.679 13.555 1.00 90.75 301 THR A CA 1
ATOM 2291 C C . THR A 1 301 ? 5.771 -1.830 13.934 1.00 90.75 301 THR A C 1
ATOM 2293 O O . THR A 1 301 ? 6.735 -1.743 13.163 1.00 90.75 301 THR A O 1
ATOM 2296 N N . GLY A 1 302 ? 5.698 -1.255 15.133 1.00 84.25 302 GLY A N 1
ATOM 2297 C CA . GLY A 1 302 ? 6.683 -0.326 15.666 1.00 84.25 302 GLY A CA 1
ATOM 2298 C C . GLY A 1 302 ? 8.002 -0.980 16.070 1.00 84.25 302 GLY A C 1
ATOM 2299 O O . GLY A 1 302 ? 8.270 -2.170 15.852 1.00 84.25 302 GLY A O 1
ATOM 2300 N N . THR A 1 303 ? 8.876 -0.174 16.671 1.00 83.94 303 THR A N 1
ATOM 2301 C CA . THR A 1 303 ? 10.181 -0.631 17.168 1.00 83.94 303 THR A CA 1
ATOM 2302 C C . THR A 1 303 ? 10.079 -1.608 18.330 1.00 83.94 303 THR A C 1
ATOM 2304 O O . THR A 1 303 ? 10.963 -2.448 18.472 1.00 83.94 303 THR A O 1
ATOM 2307 N N . ASP A 1 304 ? 8.995 -1.524 19.087 1.00 85.38 304 ASP A N 1
ATOM 2308 C CA . ASP A 1 304 ? 8.592 -2.397 20.188 1.00 85.38 304 ASP A CA 1
ATOM 2309 C C . ASP A 1 304 ? 8.022 -3.751 19.728 1.00 85.38 304 ASP A C 1
ATOM 2311 O O . ASP A 1 304 ? 7.815 -4.646 20.544 1.00 85.38 304 ASP A O 1
ATOM 2315 N N . GLY A 1 305 ? 7.783 -3.924 18.424 1.00 86.25 305 GLY A N 1
ATOM 2316 C CA . GLY A 1 305 ? 7.187 -5.135 17.864 1.00 86.25 305 GLY A CA 1
ATOM 2317 C C . GLY A 1 305 ? 5.675 -5.229 18.022 1.00 86.25 305 GLY A C 1
ATOM 2318 O O . GLY A 1 305 ? 5.112 -6.259 17.648 1.00 86.25 305 GLY A O 1
ATOM 2319 N N . MET A 1 306 ? 5.029 -4.173 18.512 1.00 89.62 306 MET A N 1
ATOM 2320 C CA . MET A 1 306 ? 3.589 -4.133 18.716 1.00 89.62 306 MET A CA 1
ATOM 2321 C C . MET A 1 306 ? 2.885 -3.599 17.461 1.00 89.62 306 MET A C 1
ATOM 2323 O O . MET A 1 306 ? 3.369 -2.647 16.835 1.00 89.62 306 MET A O 1
ATOM 2327 N N . PRO A 1 307 ? 1.761 -4.211 17.046 1.00 93.94 307 PRO A N 1
ATOM 2328 C CA . PRO A 1 307 ? 0.975 -3.702 15.938 1.00 93.94 307 PRO A CA 1
ATOM 2329 C C . PRO A 1 307 ? 0.167 -2.463 16.338 1.00 93.94 307 PRO A C 1
ATOM 2331 O O . PRO A 1 307 ? -0.335 -2.332 17.452 1.00 93.94 307 PRO A O 1
ATOM 2334 N N . SER A 1 308 ? -0.024 -1.593 15.361 1.00 94.69 308 SER A N 1
ATOM 2335 C CA . SER A 1 308 ? -0.844 -0.387 15.404 1.00 94.69 308 SER A CA 1
ATOM 2336 C C . SER A 1 308 ? -1.565 -0.229 14.066 1.00 94.69 308 SER A C 1
ATOM 2338 O O . SER A 1 308 ? -1.184 -0.842 13.060 1.00 94.69 308 SER A O 1
ATOM 2340 N N . LEU A 1 309 ? -2.626 0.574 14.043 1.00 97.06 309 LEU A N 1
ATOM 2341 C CA . LEU A 1 309 ? -3.355 0.863 12.810 1.00 97.06 309 LEU A CA 1
ATOM 2342 C C . LEU A 1 309 ? -2.842 2.183 12.246 1.00 97.06 309 LEU A C 1
ATOM 2344 O O . LEU A 1 309 ? -3.003 3.220 12.883 1.00 97.06 309 LEU A O 1
ATOM 2348 N N . LEU A 1 310 ? -2.222 2.139 11.070 1.00 95.50 310 LEU A N 1
ATOM 2349 C CA . LEU A 1 310 ? -1.708 3.321 10.393 1.00 95.50 310 LEU A CA 1
ATOM 2350 C C . LEU A 1 310 ? -2.646 3.691 9.247 1.00 95.50 310 LEU A C 1
ATOM 2352 O O . LEU A 1 310 ? -2.762 2.949 8.275 1.00 95.50 310 LEU A O 1
ATOM 2356 N N . LEU A 1 311 ? -3.297 4.839 9.359 1.00 96.00 311 LEU A N 1
ATOM 2357 C CA . LEU A 1 311 ? -4.117 5.452 8.326 1.00 96.00 311 LEU A CA 1
ATOM 2358 C C . LEU A 1 311 ? -3.348 6.637 7.741 1.00 96.00 311 LEU A C 1
ATOM 2360 O O . LEU A 1 311 ? -2.606 7.309 8.452 1.00 96.00 311 LEU A O 1
ATOM 2364 N N . PHE A 1 312 ? -3.501 6.899 6.452 1.00 94.06 312 PHE A N 1
ATOM 2365 C CA . PHE A 1 312 ? -2.773 7.962 5.771 1.00 94.06 312 PHE A CA 1
ATOM 2366 C C . PHE A 1 312 ? -3.545 8.499 4.574 1.00 94.06 312 PHE A C 1
ATOM 2368 O O . PHE A 1 312 ? -4.398 7.818 4.001 1.00 94.06 312 PHE A O 1
ATOM 2375 N N . ASP A 1 313 ? -3.202 9.716 4.173 1.00 92.44 313 ASP A N 1
ATOM 2376 C CA . ASP A 1 313 ? -3.779 10.335 2.989 1.00 92.44 313 ASP A CA 1
ATOM 2377 C C . ASP A 1 313 ? -3.138 9.746 1.731 1.00 92.44 313 ASP A C 1
ATOM 2379 O O . ASP A 1 313 ? -1.917 9.571 1.643 1.00 92.44 313 ASP A O 1
ATOM 2383 N N . THR A 1 314 ? -3.960 9.455 0.729 1.00 86.81 314 THR A N 1
ATOM 2384 C CA . THR A 1 314 ? -3.496 8.973 -0.585 1.00 86.81 314 THR A CA 1
ATOM 2385 C C . THR A 1 314 ? -3.158 10.131 -1.516 1.00 86.81 314 THR A C 1
ATOM 2387 O O . THR A 1 314 ? -2.442 9.946 -2.501 1.00 86.81 314 THR A O 1
ATOM 2390 N N . THR A 1 315 ? -3.649 11.331 -1.199 1.00 77.44 315 THR A N 1
ATOM 2391 C CA . THR A 1 315 ? -3.318 12.544 -1.939 1.00 77.44 315 THR A CA 1
ATOM 2392 C C . THR A 1 315 ? -1.850 12.892 -1.697 1.00 77.44 315 THR A C 1
ATOM 2394 O O . THR A 1 315 ? -1.438 13.024 -0.538 1.00 77.44 315 THR A O 1
ATOM 2397 N N . PRO A 1 316 ? -1.043 13.072 -2.759 1.00 66.81 316 PRO A N 1
ATOM 2398 C CA . PRO A 1 316 ? 0.349 13.447 -2.610 1.00 66.81 316 PRO A CA 1
ATOM 2399 C C . PRO A 1 316 ? 0.500 14.691 -1.732 1.00 66.81 316 PRO A C 1
ATOM 2401 O O . PRO A 1 316 ? -0.012 15.764 -2.046 1.00 66.81 316 PRO A O 1
ATOM 2404 N N . GLY A 1 317 ? 1.286 14.551 -0.668 1.00 69.25 317 GLY A N 1
ATOM 2405 C CA . GLY A 1 317 ? 1.612 15.633 0.251 1.00 69.25 317 GLY A CA 1
ATOM 2406 C C . GLY A 1 317 ? 0.615 15.878 1.382 1.00 69.25 317 GLY A C 1
ATOM 2407 O O . GLY A 1 317 ? 0.879 16.757 2.195 1.00 69.25 317 GLY A O 1
ATOM 2408 N N . GLY A 1 318 ? -0.445 15.071 1.476 1.00 80.38 318 GLY A N 1
ATOM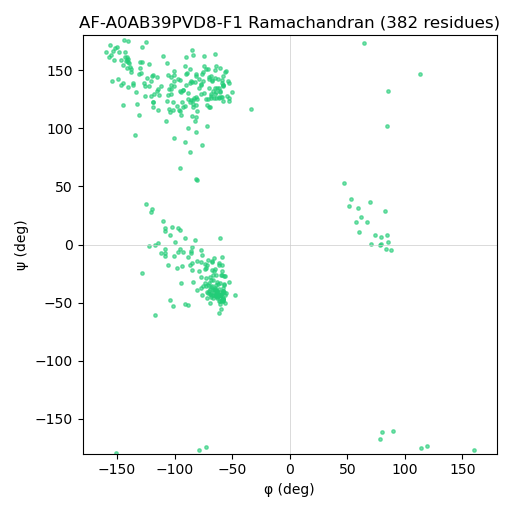 2409 C CA . GLY A 1 318 ? -1.447 15.173 2.533 1.00 80.38 318 GLY A CA 1
ATOM 2410 C C . GLY A 1 318 ? -2.545 16.190 2.216 1.00 80.38 318 GLY A C 1
ATOM 2411 O O . GLY A 1 318 ? -2.289 17.316 1.787 1.00 80.38 318 GLY A O 1
ATOM 2412 N N . ALA A 1 319 ? -3.793 15.777 2.411 1.00 85.75 319 ALA A N 1
ATOM 2413 C CA . ALA A 1 319 ? -4.971 16.640 2.425 1.00 85.75 319 ALA A CA 1
ATOM 2414 C C . ALA A 1 319 ? -5.375 17.034 3.863 1.00 85.75 319 ALA A C 1
ATOM 2416 O O . ALA A 1 319 ? -6.261 17.866 4.049 1.00 85.75 319 ALA A O 1
ATOM 2417 N N . GLY A 1 320 ? -4.721 16.460 4.878 1.00 90.75 320 GLY A N 1
ATOM 2418 C CA . GLY A 1 320 ? -5.029 16.635 6.292 1.00 90.75 320 GLY A CA 1
ATOM 2419 C C . GLY A 1 320 ? -6.128 15.703 6.812 1.00 90.75 320 GLY A C 1
ATOM 2420 O O . GLY A 1 320 ? -6.556 15.865 7.960 1.00 90.75 320 GLY A O 1
ATOM 2421 N N . ASN A 1 321 ? -6.580 14.720 6.021 1.00 93.75 321 ASN A N 1
ATOM 2422 C CA . ASN A 1 321 ? -7.666 13.820 6.424 1.00 93.75 321 ASN A CA 1
ATOM 2423 C C . ASN A 1 321 ? -7.228 12.940 7.598 1.00 93.75 321 ASN A C 1
ATOM 2425 O O . ASN A 1 321 ? -7.953 12.829 8.584 1.00 93.75 321 ASN A O 1
ATOM 2429 N N . ALA A 1 322 ? -6.012 12.395 7.555 1.00 93.50 322 ALA A N 1
ATOM 2430 C CA . ALA A 1 322 ? -5.447 11.593 8.635 1.00 93.50 322 ALA A CA 1
ATOM 2431 C C . ALA A 1 322 ? -5.373 12.346 9.969 1.00 93.50 322 ALA A C 1
ATOM 2433 O O . ALA A 1 322 ? -5.824 11.849 11.002 1.00 93.50 322 ALA A O 1
ATOM 2434 N N . VAL A 1 323 ? -4.901 13.592 9.946 1.00 92.88 323 VAL A N 1
ATOM 2435 C CA . VAL A 1 323 ? -4.847 14.435 11.148 1.00 92.88 323 VAL A CA 1
ATOM 2436 C C . VAL A 1 323 ? -6.256 14.750 11.668 1.00 92.88 323 VAL A C 1
ATOM 2438 O O . VAL A 1 323 ? -6.482 14.758 12.881 1.00 92.88 323 VAL A O 1
ATOM 2441 N N . SER A 1 324 ? -7.219 14.989 10.771 1.00 94.31 324 SER A N 1
ATOM 2442 C CA . SER A 1 324 ? -8.625 15.209 11.133 1.00 94.31 324 SER A CA 1
ATOM 2443 C C . SER A 1 324 ? -9.256 13.971 11.782 1.00 94.31 324 SER A C 1
ATOM 2445 O O . SER A 1 324 ? -9.911 14.097 12.818 1.00 94.31 324 SER A O 1
ATOM 2447 N N . MET A 1 325 ? -8.991 12.776 11.235 1.00 95.62 325 MET A N 1
ATOM 2448 C CA . MET A 1 325 ? -9.458 11.496 11.781 1.00 95.62 325 MET A CA 1
ATOM 2449 C C . MET A 1 325 ? -9.015 11.304 13.234 1.00 95.62 325 MET A C 1
ATOM 2451 O O . MET A 1 325 ? -9.833 10.919 14.061 1.00 95.62 325 MET A O 1
ATOM 2455 N N . GLY A 1 326 ? -7.761 11.623 13.576 1.00 94.50 326 GLY A N 1
ATOM 2456 C CA . GLY A 1 326 ? -7.270 11.492 14.955 1.00 94.50 326 GLY A CA 1
ATOM 2457 C C . GLY A 1 326 ? -8.063 12.357 15.938 1.00 94.50 326 GLY A C 1
ATOM 2458 O O . GLY A 1 326 ? -8.527 11.885 16.974 1.00 94.50 326 GLY A O 1
ATOM 2459 N N . LYS A 1 327 ? -8.321 13.616 15.566 1.00 95.38 327 LYS A N 1
ATOM 2460 C CA . LYS A 1 327 ? -9.110 14.561 16.380 1.00 95.38 327 LYS A CA 1
ATOM 2461 C C . LYS A 1 327 ? -10.574 14.144 16.536 1.00 95.38 327 LYS A C 1
ATOM 2463 O O . LYS A 1 327 ? -11.225 14.572 17.484 1.00 95.38 327 LYS A O 1
ATOM 2468 N N . GLN A 1 328 ? -11.080 13.330 15.614 1.00 96.62 328 GLN A N 1
ATOM 2469 C CA . GLN A 1 328 ? -12.467 12.880 15.544 1.00 96.62 328 GLN A CA 1
ATOM 2470 C C . GLN A 1 328 ? -12.575 11.352 15.657 1.00 96.62 328 GLN A C 1
ATOM 2472 O O . GLN A 1 328 ? -13.485 10.748 15.097 1.00 96.62 328 GLN A O 1
ATOM 2477 N N . LEU A 1 329 ? -11.656 10.709 16.386 1.00 97.38 329 LEU A N 1
ATOM 2478 C CA . LEU A 1 329 ? -11.591 9.248 16.427 1.00 97.38 329 LEU A CA 1
ATOM 2479 C C . LEU A 1 329 ? -12.856 8.604 17.022 1.00 97.38 329 LEU A C 1
ATOM 2481 O O . LEU A 1 329 ? -13.255 7.537 16.566 1.00 97.38 329 LEU A O 1
ATOM 2485 N N . GLU A 1 330 ? -13.506 9.248 17.999 1.00 97.00 330 GLU A N 1
ATOM 2486 C CA . GLU A 1 330 ? -14.752 8.738 18.594 1.00 97.00 330 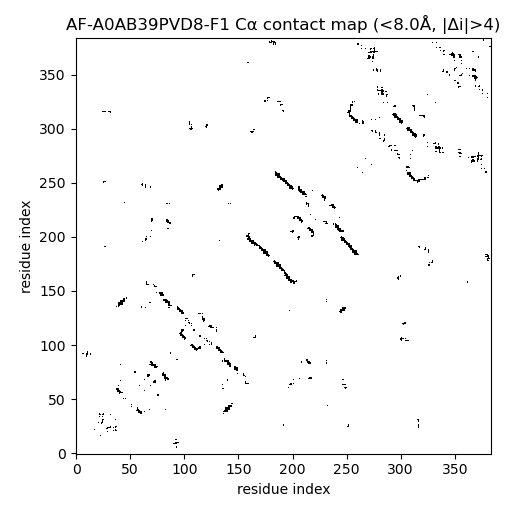GLU A CA 1
ATOM 2487 C C . GLU A 1 330 ? -15.877 8.630 17.558 1.00 97.00 330 GLU A C 1
ATOM 2489 O O . GLU A 1 330 ? -16.327 7.507 17.315 1.00 97.00 330 GLU A O 1
ATOM 2494 N N . PRO A 1 331 ? -16.288 9.716 16.877 1.00 97.62 331 PRO A N 1
ATOM 2495 C CA . PRO A 1 331 ? -17.372 9.613 15.913 1.00 97.62 331 PRO A CA 1
ATOM 2496 C C . PRO A 1 331 ? -16.991 8.759 14.695 1.00 97.62 331 PRO A C 1
ATOM 2498 O O . PRO A 1 331 ? -17.845 8.050 14.166 1.00 97.62 331 PRO A O 1
ATOM 2501 N N . VAL A 1 332 ? -15.711 8.728 14.298 1.00 98.19 332 VAL A N 1
ATOM 2502 C CA . VAL A 1 332 ? -15.211 7.822 13.247 1.00 98.19 332 VAL A CA 1
ATOM 2503 C C . VAL A 1 332 ? -15.396 6.350 13.632 1.00 98.19 332 VAL A C 1
ATOM 2505 O O . VAL A 1 332 ? -15.909 5.562 12.836 1.00 98.19 332 VAL A O 1
ATOM 2508 N N . ALA A 1 333 ? -15.004 5.958 14.847 1.00 97.75 333 ALA A N 1
ATOM 2509 C CA . ALA A 1 333 ? -15.166 4.584 15.319 1.00 97.75 333 ALA A CA 1
ATOM 2510 C C . ALA A 1 333 ? -16.645 4.218 15.523 1.00 97.75 333 ALA A C 1
ATOM 2512 O O . ALA A 1 333 ? -17.050 3.099 15.203 1.00 97.75 333 ALA A O 1
ATOM 2513 N N . SER A 1 334 ? -17.461 5.164 15.992 1.00 96.69 334 SER A N 1
ATOM 2514 C CA . SER A 1 334 ? -18.911 5.003 16.120 1.00 96.69 334 SER A CA 1
ATOM 2515 C C . SER A 1 334 ? -19.577 4.787 14.753 1.00 96.69 334 SER A C 1
ATOM 2517 O O . SER A 1 334 ? -20.348 3.839 14.596 1.00 96.69 334 SER A O 1
ATOM 2519 N N . ALA A 1 335 ? -19.223 5.574 13.731 1.00 97.62 335 ALA A N 1
ATOM 2520 C CA . ALA A 1 335 ? -19.694 5.374 12.358 1.00 97.62 335 ALA A CA 1
ATOM 2521 C C . ALA A 1 335 ? -19.247 4.015 11.791 1.00 97.62 335 ALA A C 1
ATOM 2523 O O . ALA A 1 335 ? -20.054 3.278 11.221 1.00 97.62 335 ALA A O 1
ATOM 2524 N N . ALA A 1 336 ? -17.986 3.631 12.023 1.00 97.88 336 ALA A N 1
ATOM 2525 C CA . ALA A 1 336 ? -17.464 2.324 11.629 1.00 97.88 336 ALA A CA 1
ATOM 2526 C C . ALA A 1 336 ? -18.275 1.174 12.248 1.00 97.88 336 ALA A C 1
ATOM 2528 O O . ALA A 1 336 ? -18.673 0.255 11.530 1.00 97.88 336 ALA A O 1
ATOM 2529 N N . LEU A 1 337 ? -18.555 1.241 13.557 1.00 97.00 337 LEU A N 1
ATOM 2530 C CA . LEU A 1 337 ? -19.365 0.260 14.287 1.00 97.00 337 LEU A CA 1
ATOM 2531 C C . LEU A 1 337 ? -20.786 0.167 13.729 1.00 97.00 337 LEU A C 1
ATOM 2533 O O . LEU A 1 337 ? -21.254 -0.939 13.458 1.00 97.00 337 LEU A O 1
ATOM 2537 N N . VAL A 1 338 ? -21.456 1.304 13.520 1.00 96.38 338 VAL A N 1
ATOM 2538 C CA . VAL A 1 338 ? -22.815 1.351 12.953 1.00 96.38 338 VAL A CA 1
ATOM 2539 C C . VAL A 1 338 ? -22.846 0.685 11.581 1.00 96.38 338 VAL A C 1
ATOM 2541 O O . VAL A 1 338 ? -23.670 -0.202 11.350 1.00 96.38 338 VAL A O 1
ATOM 2544 N N . ARG A 1 339 ? -21.908 1.038 10.699 1.00 96.25 339 ARG A N 1
ATOM 2545 C CA . ARG A 1 339 ? -21.814 0.487 9.344 1.00 96.25 339 ARG A CA 1
ATOM 2546 C C . ARG A 1 339 ? -21.654 -1.032 9.343 1.00 96.25 339 ARG A C 1
ATOM 2548 O O . ARG A 1 339 ? -22.364 -1.736 8.623 1.00 96.25 339 ARG A O 1
ATOM 2555 N N . VAL A 1 340 ? -20.728 -1.564 10.145 1.00 96.88 340 VAL A N 1
ATOM 2556 C CA . VAL A 1 340 ? -20.504 -3.018 10.188 1.00 96.88 340 VAL A CA 1
ATOM 2557 C C . VAL A 1 340 ? -21.629 -3.753 10.913 1.00 96.88 340 VAL A C 1
ATOM 2559 O O . VAL A 1 340 ? -21.955 -4.868 10.516 1.00 96.88 340 VAL A O 1
ATOM 2562 N N . ALA A 1 341 ? -22.250 -3.157 11.933 1.00 94.75 341 ALA A N 1
ATOM 2563 C CA . ALA A 1 341 ? -23.346 -3.775 12.675 1.00 94.75 341 ALA A CA 1
ATOM 2564 C C . ALA A 1 341 ? -24.650 -3.829 11.864 1.00 94.75 341 ALA A C 1
ATOM 2566 O O . ALA A 1 341 ? -25.376 -4.819 11.954 1.00 94.75 341 ALA A O 1
ATOM 2567 N N . ALA A 1 342 ? -24.925 -2.805 11.050 1.00 95.31 342 ALA A N 1
ATOM 2568 C CA . ALA A 1 342 ? -26.128 -2.715 10.222 1.00 95.31 342 ALA A CA 1
ATOM 2569 C C . ALA A 1 342 ? -26.077 -3.587 8.954 1.00 95.31 342 ALA A C 1
ATOM 2571 O O . ALA A 1 342 ? -27.104 -3.819 8.321 1.00 95.31 342 ALA A O 1
ATOM 2572 N N . CYS A 1 343 ? -24.898 -4.075 8.561 1.00 95.62 343 CYS A N 1
ATOM 2573 C CA . CYS A 1 343 ? -24.754 -4.894 7.363 1.00 95.62 343 CYS A CA 1
ATOM 2574 C C . CYS A 1 343 ? -25.387 -6.289 7.533 1.00 95.62 343 CYS A C 1
ATOM 2576 O O . CYS A 1 343 ? -25.280 -6.922 8.582 1.00 95.62 343 CYS A O 1
ATOM 2578 N N . GLU A 1 344 ? -25.980 -6.819 6.463 1.00 94.81 344 GLU A N 1
ATOM 2579 C CA . GLU A 1 344 ? -26.671 -8.118 6.457 1.00 94.81 344 GLU A CA 1
ATOM 2580 C C . GLU A 1 344 ? -25.777 -9.299 6.031 1.00 94.81 344 GLU A C 1
ATOM 2582 O O . GLU A 1 344 ? -26.195 -10.454 6.109 1.00 94.81 344 GLU A O 1
ATOM 2587 N N . CYS A 1 345 ? -24.531 -9.056 5.595 1.00 95.06 345 CYS A N 1
ATOM 2588 C CA . CYS A 1 345 ? -23.622 -10.149 5.234 1.00 95.06 345 CYS A CA 1
ATOM 2589 C C . CYS A 1 345 ? -23.269 -11.005 6.459 1.00 95.06 345 CYS A C 1
ATOM 2591 O O . CYS A 1 345 ? -23.191 -10.495 7.577 1.00 95.06 345 CYS A O 1
ATOM 2593 N N . GLY A 1 346 ? -22.995 -12.298 6.262 1.00 94.75 346 GLY A N 1
ATOM 2594 C CA . GLY A 1 346 ? -22.675 -13.210 7.365 1.00 94.75 346 GLY A CA 1
ATOM 2595 C C . GLY A 1 346 ? -21.499 -12.719 8.232 1.00 94.75 346 GLY A C 1
ATOM 2596 O O . GLY A 1 346 ? -20.587 -12.076 7.705 1.00 94.75 346 GLY A O 1
ATOM 2597 N N . PRO A 1 347 ? -21.476 -13.034 9.542 1.00 95.06 347 PRO A N 1
ATOM 2598 C CA . PRO A 1 347 ? -20.476 -12.514 10.482 1.00 95.06 347 PRO A CA 1
ATOM 2599 C C . PRO A 1 347 ? -19.036 -12.908 10.120 1.00 95.06 347 PRO A C 1
ATOM 2601 O O . PRO A 1 347 ? -18.127 -12.100 10.287 1.00 95.06 347 PRO A O 1
ATOM 2604 N N . GLU A 1 348 ? -18.848 -14.097 9.540 1.00 95.44 348 GLU A N 1
ATOM 2605 C CA . GLU A 1 348 ? -17.539 -14.606 9.094 1.00 95.44 348 GLU A CA 1
ATOM 2606 C C . GLU A 1 348 ? -17.124 -14.076 7.718 1.00 95.44 348 GLU A C 1
ATOM 2608 O O . GLU A 1 348 ? -16.109 -14.492 7.171 1.00 95.44 348 GLU A O 1
ATOM 2613 N N . SER A 1 349 ? -17.922 -13.186 7.131 1.00 94.88 349 SER A N 1
ATOM 2614 C CA . SER A 1 349 ? -17.735 -12.681 5.776 1.00 94.88 349 SER A CA 1
ATOM 2615 C C . SER A 1 349 ? -17.665 -11.158 5.748 1.00 94.88 349 SER A C 1
ATOM 2617 O O . SER A 1 349 ? -17.872 -10.474 6.753 1.00 94.88 349 SER A O 1
ATOM 2619 N N . SER A 1 350 ? -17.381 -10.629 4.565 1.00 96.56 350 SER A N 1
ATOM 2620 C CA . SER A 1 350 ? -17.386 -9.205 4.259 1.00 96.56 350 SER A CA 1
ATOM 2621 C C . SER A 1 350 ? -18.002 -8.978 2.879 1.00 96.56 350 SER A C 1
ATOM 2623 O O . SER A 1 350 ? -18.006 -9.867 2.028 1.00 96.56 350 SER A O 1
ATOM 2625 N N . CYS A 1 351 ? -18.530 -7.782 2.639 1.00 96.31 351 CYS A N 1
ATOM 2626 C CA . CYS A 1 351 ? -19.079 -7.372 1.350 1.00 96.31 351 CYS A CA 1
ATOM 2627 C C . CYS A 1 351 ? -18.702 -5.918 1.044 1.00 96.31 351 CYS A C 1
ATOM 2629 O O . CYS A 1 351 ? -18.121 -5.228 1.887 1.00 96.31 351 CYS A O 1
ATOM 2631 N N . TYR A 1 352 ? -19.048 -5.449 -0.155 1.00 93.94 352 TYR A N 1
ATOM 2632 C CA . TYR A 1 352 ? -18.772 -4.076 -0.587 1.00 93.94 352 T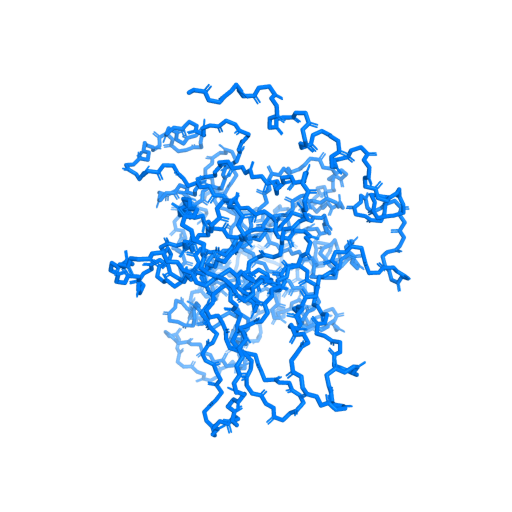YR A CA 1
ATOM 2633 C C . TYR A 1 352 ? -19.571 -3.006 0.171 1.00 93.94 352 TYR A C 1
ATOM 2635 O O . TYR A 1 352 ? -19.215 -1.838 0.120 1.00 93.94 352 TYR A O 1
ATOM 2643 N N . ALA A 1 353 ? -20.628 -3.394 0.892 1.00 92.69 353 ALA A N 1
ATOM 2644 C CA . ALA A 1 353 ? -21.401 -2.472 1.723 1.00 92.69 353 ALA A CA 1
ATOM 2645 C C . ALA A 1 353 ? -20.799 -2.264 3.126 1.00 92.69 353 ALA A C 1
ATOM 2647 O O . ALA A 1 353 ? -21.183 -1.317 3.802 1.00 92.69 353 ALA A O 1
ATOM 2648 N N . CYS A 1 354 ? -19.882 -3.132 3.581 1.00 95.12 354 CYS A N 1
ATOM 2649 C CA . CYS A 1 354 ? -19.268 -3.006 4.908 1.00 95.12 354 CYS A CA 1
ATOM 2650 C C . CYS A 1 354 ? -17.758 -2.765 4.864 1.00 95.12 354 CYS A C 1
ATOM 2652 O O . CYS A 1 354 ? -17.318 -1.743 5.373 1.00 95.12 354 CYS A O 1
ATOM 2654 N N . LEU A 1 355 ? -16.973 -3.683 4.285 1.00 96.38 355 LEU A N 1
ATOM 2655 C CA . LEU A 1 355 ? -15.505 -3.678 4.400 1.00 96.38 355 LEU A CA 1
ATOM 2656 C C . LEU A 1 355 ? -14.768 -3.766 3.057 1.00 96.38 355 LEU A C 1
ATOM 2658 O O . LEU A 1 355 ? -13.594 -3.410 2.989 1.00 96.38 355 LEU A O 1
ATOM 2662 N N . ARG A 1 356 ? -15.386 -4.320 2.004 1.00 94.19 356 ARG A N 1
ATOM 2663 C CA . ARG A 1 356 ? -14.696 -4.603 0.736 1.00 94.19 356 ARG A CA 1
ATOM 2664 C C . ARG A 1 356 ? -14.701 -3.388 -0.182 1.00 94.19 356 ARG A C 1
ATOM 2666 O O . ARG A 1 356 ? -15.718 -2.739 -0.377 1.00 94.19 356 ARG A O 1
ATOM 2673 N N . ASN A 1 357 ? -13.576 -3.159 -0.834 1.00 88.88 357 ASN A N 1
ATOM 2674 C CA . ASN A 1 357 ? -13.434 -2.260 -1.967 1.00 88.88 357 ASN A CA 1
ATOM 2675 C C . ASN A 1 357 ? -12.420 -2.855 -2.963 1.00 88.88 357 ASN A C 1
ATOM 2677 O O . ASN A 1 357 ? -11.842 -3.918 -2.729 1.00 88.88 357 ASN A O 1
ATOM 2681 N N . PHE A 1 358 ? -12.224 -2.209 -4.113 1.00 82.31 358 PHE A N 1
ATOM 2682 C CA . PHE A 1 358 ? -11.287 -2.716 -5.125 1.00 82.31 358 PHE A CA 1
ATOM 2683 C C . PHE A 1 358 ? -9.819 -2.622 -4.685 1.00 82.31 358 PHE A C 1
ATOM 2685 O O . PHE A 1 358 ? -9.004 -3.438 -5.102 1.00 82.31 358 PHE A O 1
ATOM 2692 N N . ARG A 1 359 ? -9.468 -1.663 -3.818 1.00 80.19 359 ARG A N 1
ATOM 2693 C CA . ARG A 1 359 ? -8.089 -1.477 -3.335 1.00 80.19 359 ARG A CA 1
ATOM 2694 C C . ARG A 1 359 ? -7.667 -2.568 -2.350 1.00 80.19 359 ARG A C 1
ATOM 2696 O O . ARG A 1 359 ? -6.493 -2.921 -2.290 1.00 80.19 359 ARG A O 1
ATOM 2703 N N . ASN A 1 360 ? -8.620 -3.143 -1.617 1.00 87.94 360 ASN A N 1
ATOM 2704 C CA . ASN A 1 360 ? -8.369 -4.193 -0.634 1.00 87.94 360 ASN A CA 1
ATOM 2705 C C . ASN A 1 360 ? -8.723 -5.611 -1.104 1.00 87.94 360 ASN A C 1
ATOM 2707 O O . ASN A 1 360 ? -8.758 -6.523 -0.279 1.00 87.94 360 ASN A O 1
ATOM 2711 N N . GLU A 1 361 ? -8.916 -5.821 -2.413 1.00 86.69 361 GLU A N 1
ATOM 2712 C CA . GLU A 1 361 ? -9.254 -7.122 -3.021 1.00 86.69 361 GLU A CA 1
ATOM 2713 C C . GLU A 1 361 ? -8.358 -8.264 -2.531 1.00 86.69 361 GLU A C 1
ATOM 2715 O O . GLU A 1 361 ? -8.839 -9.319 -2.119 1.00 86.69 361 GLU A O 1
ATOM 2720 N N . ARG A 1 362 ? -7.047 -8.016 -2.445 1.00 84.31 362 ARG A N 1
ATOM 2721 C CA . ARG A 1 362 ? -6.050 -8.983 -1.953 1.00 84.31 362 ARG A CA 1
ATOM 2722 C C . ARG A 1 362 ? -6.294 -9.485 -0.524 1.00 84.31 362 ARG A C 1
ATOM 2724 O O . ARG A 1 362 ? -5.693 -10.474 -0.114 1.00 84.31 362 ARG A O 1
ATOM 2731 N N . PHE A 1 363 ? -7.111 -8.781 0.253 1.00 90.56 363 PHE A N 1
ATOM 2732 C CA . PHE A 1 363 ? -7.421 -9.117 1.633 1.00 90.56 363 PHE A CA 1
ATOM 2733 C C . PHE A 1 363 ? -8.844 -9.636 1.819 1.00 90.56 363 PHE A C 1
ATOM 2735 O O . PHE A 1 363 ? -9.147 -10.040 2.932 1.00 90.56 363 PHE A O 1
ATOM 2742 N N . HIS A 1 364 ? -9.699 -9.678 0.790 1.00 93.19 364 HIS A N 1
ATOM 2743 C CA . HIS A 1 364 ? -11.125 -10.030 0.924 1.00 93.19 364 HIS A CA 1
ATOM 2744 C C . HIS A 1 364 ? -11.390 -11.354 1.654 1.00 93.19 364 HIS A C 1
ATOM 2746 O O . HIS A 1 364 ? -12.390 -11.450 2.364 1.00 93.19 364 HIS A O 1
ATOM 2752 N N . GLU A 1 365 ? -10.489 -12.330 1.523 1.00 93.31 365 GLU A N 1
ATOM 2753 C CA . GLU A 1 365 ? -10.546 -13.632 2.213 1.00 93.31 365 GLU A CA 1
ATOM 2754 C C . GLU A 1 365 ? -10.194 -13.558 3.710 1.00 93.31 365 GLU A C 1
ATOM 2756 O O . GLU A 1 365 ? -10.544 -14.443 4.483 1.00 93.31 365 GLU A O 1
ATOM 2761 N N . LEU A 1 366 ? -9.492 -12.507 4.138 1.00 94.56 366 LEU A N 1
ATOM 2762 C CA . LEU A 1 366 ? -9.146 -12.247 5.539 1.00 94.56 366 LEU A CA 1
ATOM 2763 C C . LEU A 1 366 ? -10.162 -11.339 6.240 1.00 94.56 366 LEU A C 1
ATOM 2765 O O . LEU A 1 366 ? -10.149 -11.260 7.467 1.00 94.56 366 LEU A O 1
ATOM 2769 N N . LEU A 1 367 ? -10.983 -10.607 5.481 1.00 97.31 367 LEU A N 1
ATOM 2770 C CA . LEU A 1 367 ? -11.896 -9.609 6.032 1.00 97.31 367 LEU A CA 1
ATOM 2771 C C . LEU A 1 367 ? -13.194 -10.256 6.507 1.00 97.31 367 LEU A C 1
ATOM 2773 O O . LEU A 1 367 ? -13.922 -10.847 5.704 1.00 97.31 367 LEU A O 1
ATOM 2777 N N . SER A 1 368 ? -13.540 -10.038 7.775 1.00 97.69 368 SER A N 1
ATOM 2778 C CA . SER A 1 368 ? -14.833 -10.442 8.323 1.00 97.69 368 SER A CA 1
ATOM 2779 C C . SER A 1 368 ? -15.446 -9.376 9.226 1.00 97.69 368 SER A C 1
ATOM 2781 O O . SER A 1 368 ? -14.763 -8.620 9.922 1.00 97.69 368 SER A O 1
ATOM 2783 N N . ARG A 1 369 ? -16.777 -9.331 9.226 1.00 97.19 369 ARG A N 1
ATOM 2784 C CA . ARG A 1 369 ? -17.564 -8.408 10.045 1.00 97.19 369 ARG A CA 1
ATOM 2785 C C . ARG A 1 369 ? -17.363 -8.655 11.540 1.00 97.19 369 ARG A C 1
ATOM 2787 O O . ARG A 1 369 ? -17.235 -7.699 12.296 1.00 97.19 369 ARG A O 1
ATOM 2794 N N . ARG A 1 370 ? -17.301 -9.924 11.966 1.00 97.25 370 ARG A N 1
ATOM 2795 C CA . ARG A 1 370 ? -17.053 -10.305 13.366 1.00 97.25 370 ARG A CA 1
ATOM 2796 C C . ARG A 1 370 ? -15.722 -9.747 13.855 1.00 97.25 370 ARG A C 1
ATOM 2798 O O . ARG A 1 370 ? -15.668 -9.153 14.925 1.00 97.25 370 ARG A O 1
ATOM 2805 N N . GLU A 1 371 ? -14.665 -9.927 13.072 1.00 97.88 371 GLU A N 1
ATOM 2806 C CA . GLU A 1 371 ? -13.327 -9.484 13.454 1.00 97.88 371 GLU A CA 1
ATOM 2807 C C . GLU A 1 371 ? -13.198 -7.953 13.435 1.00 97.88 371 GLU A C 1
ATOM 2809 O O . GLU A 1 371 ? -12.527 -7.390 14.298 1.00 97.88 371 GLU A O 1
ATOM 2814 N N . ALA A 1 372 ? -13.896 -7.264 12.522 1.00 98.00 372 ALA A N 1
ATOM 2815 C CA . ALA A 1 372 ? -14.007 -5.805 12.551 1.00 98.00 372 ALA A CA 1
ATOM 2816 C C . ALA A 1 372 ? -14.677 -5.303 13.839 1.00 98.00 372 ALA A C 1
ATOM 2818 O O . ALA A 1 372 ? -14.109 -4.460 14.529 1.00 98.00 372 ALA A O 1
ATOM 2819 N N . ILE A 1 373 ? -15.847 -5.853 14.188 1.00 97.69 373 ILE A N 1
ATOM 2820 C CA . ILE A 1 373 ? -16.578 -5.493 15.414 1.00 97.69 373 ILE A CA 1
ATOM 2821 C C . ILE A 1 373 ? -15.725 -5.778 16.652 1.00 97.69 373 ILE A C 1
ATOM 2823 O O . ILE A 1 373 ? -15.650 -4.937 17.539 1.00 97.69 373 ILE A O 1
ATOM 2827 N N . ALA A 1 374 ? -15.040 -6.924 16.701 1.00 96.81 374 ALA A N 1
ATOM 2828 C CA . ALA A 1 374 ? -14.182 -7.279 17.826 1.00 96.81 374 ALA A CA 1
ATOM 2829 C C . ALA A 1 374 ? -13.046 -6.264 18.039 1.00 96.81 374 ALA A C 1
ATOM 2831 O O . ALA A 1 374 ? -12.789 -5.877 19.178 1.00 96.81 374 ALA A O 1
ATOM 2832 N N . LEU A 1 375 ? -12.380 -5.810 16.967 1.00 97.56 375 LEU A N 1
ATOM 2833 C CA . LEU A 1 375 ? -11.342 -4.783 17.098 1.00 97.56 375 LEU A CA 1
ATOM 2834 C C . LEU A 1 375 ? -11.931 -3.431 17.506 1.00 97.56 375 LEU A C 1
ATOM 2836 O O . LEU A 1 375 ? -11.370 -2.766 18.370 1.00 97.56 375 LEU A O 1
ATOM 2840 N N . LEU A 1 376 ? -13.048 -3.027 16.897 1.00 97.06 376 LEU A N 1
ATOM 2841 C CA . LEU A 1 376 ? -13.696 -1.758 17.213 1.00 97.06 376 LEU A CA 1
ATOM 2842 C C . LEU A 1 376 ? -14.170 -1.724 18.668 1.00 97.06 376 LEU A C 1
ATOM 2844 O O . LEU A 1 376 ? -13.885 -0.760 19.356 1.00 97.06 376 LEU A O 1
ATOM 2848 N N . ASN A 1 377 ? -14.789 -2.793 19.168 1.00 95.62 377 ASN A N 1
ATOM 2849 C CA . ASN A 1 377 ? -15.184 -2.901 20.573 1.00 95.62 377 ASN A CA 1
ATOM 2850 C C . ASN A 1 377 ? -13.983 -2.833 21.524 1.00 95.62 377 ASN A C 1
ATOM 2852 O O . ASN A 1 377 ? -14.079 -2.214 22.580 1.00 95.62 377 ASN A O 1
ATOM 2856 N N . ALA A 1 378 ? -12.848 -3.435 21.153 1.00 94.62 378 ALA A N 1
ATOM 2857 C CA . ALA A 1 378 ? -11.617 -3.322 21.932 1.00 94.62 378 ALA A CA 1
ATOM 2858 C C . ALA A 1 378 ? -11.095 -1.874 21.960 1.00 94.62 378 ALA A C 1
ATOM 2860 O O . ALA A 1 378 ? -10.753 -1.376 23.028 1.00 94.62 378 ALA A O 1
ATOM 2861 N N . LEU A 1 379 ? -11.114 -1.183 20.814 1.00 93.56 379 LEU A N 1
ATOM 2862 C CA . LEU A 1 379 ? -10.748 0.233 20.700 1.00 93.56 379 LEU A CA 1
ATOM 2863 C C . LEU A 1 379 ? -11.694 1.143 21.492 1.00 93.56 379 LEU A C 1
ATOM 2865 O O . LEU A 1 379 ? -11.249 2.049 22.181 1.00 93.56 379 LEU A O 1
ATOM 2869 N N . THR A 1 380 ? -13.004 0.917 21.419 1.00 93.44 380 THR A N 1
ATOM 2870 C CA . THR A 1 380 ? -13.992 1.767 22.092 1.00 93.44 380 THR A CA 1
ATOM 2871 C C . THR A 1 380 ? -14.247 1.359 23.538 1.00 93.44 380 THR A C 1
ATOM 2873 O O . THR A 1 380 ? -15.011 2.035 24.223 1.00 93.44 380 THR A O 1
ATOM 2876 N N . GLY A 1 381 ? -13.671 0.254 24.020 1.00 87.25 381 GLY A N 1
ATOM 2877 C CA . GLY A 1 381 ? -13.976 -0.343 25.324 1.00 87.25 381 GLY A CA 1
ATOM 2878 C C . GLY A 1 381 ? -15.429 -0.803 25.486 1.00 87.25 381 GLY A C 1
ATOM 2879 O O . GLY A 1 381 ? -15.937 -0.863 26.606 1.00 87.25 381 GLY A O 1
ATOM 2880 N N . SER A 1 382 ? -16.126 -1.075 24.385 1.00 80.62 382 SER A N 1
ATOM 2881 C CA . SER A 1 382 ? -17.500 -1.578 24.403 1.00 80.62 382 SER A CA 1
ATOM 2882 C C . SER A 1 382 ? -17.499 -3.080 24.709 1.00 80.62 382 SER A C 1
ATOM 2884 O O . SER A 1 382 ? -16.704 -3.838 24.154 1.00 80.62 382 SER A O 1
ATOM 2886 N N . ALA A 1 383 ? -18.382 -3.533 25.605 1.00 61.25 383 ALA A N 1
ATOM 2887 C CA . ALA A 1 383 ? -18.533 -4.963 25.875 1.00 61.25 383 ALA A CA 1
ATOM 2888 C C . ALA A 1 383 ? -18.977 -5.700 24.596 1.00 61.25 383 ALA A C 1
ATOM 2890 O O . ALA A 1 383 ? -19.837 -5.202 23.868 1.00 61.25 383 ALA A O 1
ATOM 2891 N N . SER A 1 384 ? -18.340 -6.845 24.320 1.00 51.62 384 SER A N 1
ATOM 2892 C CA . SER A 1 384 ? -18.582 -7.673 23.125 1.00 51.62 384 SER A CA 1
ATOM 2893 C C . SER A 1 384 ? -19.931 -8.375 23.127 1.00 51.62 384 SER A C 1
ATOM 2895 O O . SER A 1 384 ? -20.364 -8.801 24.222 1.00 51.62 384 SER A O 1
#

Foldseek 3Di:
DDDPVLQVVLAVVVVVPQDPVLVCLLQLVDPCPVPLSQKEFAQEFDDDDDPNPPWTRIDRLLCCLQQLPQQHWDDDPQFIWGWFFFADDPSHDFDKWWWDQDPPLRAIEIDNDFDQQQQLAPRDGHPDDIAMATESSHHTYTDDDDTHGDDPDDTDRQQDFAKAFHDDDAAKDKDWDQFPLRDIWIKIKHFFTKMKTKACFHPSFAWWAFPPQRGIHGPVPDDDDDPADQRRRDRDGDPGHIDGHIYMDIGTFIKMKIDADPVCQVPADPLLLLQQLLLLLVLLCVVVVHDSQQKDWDWHQDSNSTTIIMMTTPPGRYPCSRVVCNVVVHSSLVSSLCQLVPDPDDQQADDPSRGDDPVCPVCRNSHGSVSNNVNSCSNNVNDD

Radius of gyration: 22.07 Å; Cα contacts (8 Å, |Δi|>4): 849; chains: 1; bounding box: 62×44×67 Å

Solvent-accessible surface area (backbone atoms only — not comparable to full-atom values): 20833 Å² total; per-residue (Å²): 136,84,66,71,65,64,57,54,53,29,38,51,52,55,64,73,67,50,57,65,68,40,55,36,28,59,67,55,73,38,81,40,95,82,51,84,64,57,55,28,41,53,40,71,71,92,75,87,66,97,66,78,84,74,72,82,49,71,36,50,39,74,55,32,39,52,59,44,26,36,64,25,60,42,81,56,95,79,28,36,43,40,21,32,11,39,40,67,57,88,89,49,59,69,57,61,35,18,38,49,64,40,92,86,59,55,32,65,48,73,31,82,53,86,59,72,54,52,36,86,38,76,64,52,67,56,89,66,81,86,43,36,34,36,37,58,81,75,11,22,28,32,54,84,74,88,70,42,71,68,67,94,65,77,70,81,80,63,78,30,63,52,66,40,69,78,49,91,84,38,75,71,46,76,50,73,46,72,30,97,64,70,30,70,34,44,35,40,25,28,51,56,35,34,35,35,37,37,21,23,27,52,96,61,54,9,26,33,32,24,79,72,54,19,26,28,32,40,36,71,76,57,70,88,76,78,88,50,44,71,30,60,89,48,104,45,79,34,77,57,60,68,42,74,28,25,30,30,36,77,48,31,16,14,22,20,37,40,51,52,57,71,68,55,35,75,67,54,46,73,37,24,55,50,16,23,47,37,23,39,51,49,8,36,21,62,65,68,72,45,63,63,80,48,43,49,71,40,81,40,30,49,74,80,39,46,47,29,43,31,33,26,25,62,42,74,47,33,81,49,57,20,46,49,45,62,81,41,44,60,62,19,48,51,40,16,48,50,44,48,68,72,48,86,66,57,52,84,33,61,40,71,85,45,57,43,52,85,91,48,52,88,44,54,92,50,27,19,41,48,35,16,50,54,41,47,25,64,58,38,46,44,87,129

Organism: NCBI:txid3238628

Nearest PDB structures (foldseek):
  6znp-assembly1_A  TM=5.019E-01  e=9.464E-09  Bacillus subtilis subsp. subtilis str. 168
  6znq-assembly2_B  TM=5.157E-01  e=1.447E-05  Bacillus subtilis subsp. subtilis str. 168
  1ie0-assembly1_A  TM=4.362E-01  e=1.755E-02  Bacillus subtilis
  7doi-assembly1_A  TM=2.731E-01  e=3.335E-01  Severe acute respiratory syndrome coronavirus 2
  7dfg-assembly1_A  TM=2.860E-01  e=5.607E-01  Severe acute respiratory syndrome coronavirus 2